Protein AF-0000000083548021 (afdb_homodimer)

Radius of gyration: 22.71 Å; Cα contacts (8 Å, |Δi|>4): 428; chains: 2; bounding box: 72×59×40 Å

Foldseek 3Di:
DPPQDDLVNLLVLLQVVQQPDPDSVVDALCNSCVVVVHDSVSNCVPDVGRLRSLLVNLLVLLVVLLVQLCVQLVPDDALVVSLLSNLLSVLCSCLSRVRSLCSNPPDDRDDDRDPVSVVSVVVSLVSSLVSCQVSCCVVPVDGDDSVQSSVLVVVLSVVSSVLSVCQSVVNHPDVDSVVSSSVSSVVSSVSSCVSSVDDD/DPPQDDLVNLLVLLQVVQQPDPDSVVDALCNSCVVVVHDSVSNCVPAVGRLRSLLVNLLVLLVVLLVQLCVQLVPDDALVVSLLSNLLSVLCSCLSRVRSLCSNPPDDRDDDRDPVSVVSVVVSLVSSLVSCQVSCCVVPVDGDDSVQLSVLVVVLSVVSSVLSVCQVVVNHPDVDSVVSSSVSSVVSSVSSCVSSVDDD

Solvent-accessible surface area (backbone atoms only — not comparable to full-atom values): 21742 Å² total; per-residue (Å²): 125,84,78,71,85,46,68,66,55,52,40,51,49,42,48,62,68,26,24,78,32,91,53,61,77,80,57,48,61,60,58,45,20,55,74,71,71,47,61,49,67,64,52,50,76,75,25,93,42,64,43,53,45,47,53,53,37,39,46,49,50,54,49,50,49,53,53,52,44,51,61,56,42,71,73,46,83,52,50,74,56,30,54,45,47,55,41,37,44,53,49,49,51,36,69,77,20,46,15,50,38,37,55,65,45,52,44,68,62,62,76,76,81,52,66,69,47,55,51,50,52,51,52,52,50,52,52,51,44,50,51,46,44,53,40,40,29,72,66,70,74,47,68,78,57,66,68,56,49,48,50,45,49,49,51,40,48,22,23,50,46,18,50,51,38,27,43,72,29,70,67,43,93,58,80,52,65,70,61,37,46,50,50,51,21,50,50,38,45,53,49,42,54,53,59,65,64,49,79,130,124,83,77,71,87,49,69,65,55,52,40,51,49,43,48,62,69,26,24,79,32,93,52,61,78,79,57,48,60,59,58,44,19,55,73,71,70,47,61,50,69,63,52,50,76,75,25,91,41,65,42,53,45,48,52,55,38,40,46,49,51,54,49,52,48,53,52,52,45,51,60,57,42,70,72,46,84,52,50,75,55,30,54,44,46,54,40,37,44,53,48,48,50,35,68,76,21,45,15,49,38,37,55,66,45,52,45,71,62,64,77,77,83,53,66,70,46,54,51,50,51,50,51,52,50,50,51,50,43,52,51,47,45,55,39,40,28,72,67,70,74,46,68,77,58,67,68,56,49,48,52,42,50,50,51,41,48,21,22,51,46,18,49,49,37,28,43,74,28,70,68,42,92,58,78,50,64,71,61,38,46,51,51,52,20,50,50,38,44,52,48,44,53,52,60,65,64,49,78,130

pLDDT: mean 95.15, std 7.29, range [38.84, 98.69]

InterPro domains:
  IPR001647 DNA-binding HTH domain, TetR-type [PS50977] (4-65)
  IPR009057 Homedomain-like superfamily [SSF46689] (5-68)

Sequence (400 aa):
MKKGITKEQAIDAALELMRSRDDIRSVNLREIARNLGCAHTNLYNYFGSFDDLLWEAHIEVLKKFSENLEKHISVVDKYDQKLLCFFNEFVDFYINNKGWFRLAWVEIIGGERPKVDEIATVKVVDGLVENIETIWKNLYKYTPKRDKIRNVLHIVHAYMQGEVSIYIARRSLISDESEFKSYVANTAKSMFELLLSKEEMKKGITKEQAIDAALELMRSRDDIRSVNLREIARNLGCAHTNLYNYFGSFDDLLWEAHIEVLKKFSENLEKHISVVDKYDQKLLCFFNEFVDFYINNKGWFRLAWVEIIGGERPKVDEIATVKVVDGLVENIETIWKNLYKYTPKRDKIRNVLHIVHAYMQGEVSIYIARRSLISDESEFKSYVANTAKSMFELLLSKEE

Organism: NCBI:txid360422

Secondary structure (DSSP, 8-state):
------HHHHHHHHHHHHTT-S-GGG--HHHHHHHHTS-HHHHHTT-SSHHHHHHHHHHHHHHHHHHHHHHHHTT--SHHHHHHHHHHHHHHHHHHTHHHHIIIII---SSPPPHHHHHHHHHHHHHHHHHHHHHHHHHHS----HHHHHHHHHHHHHHHHHHHHHHHTT--S---HHHHHHHHHHHHHHHHHHHHHS--/------HHHHHHHHHHHHTT-S-GGG--HHHHHHHHTS-HHHHHTT-SSHHHHHHHHHHHHHHHHHHHHHHHHTT--SHHHHHHHHHHHHHHHHHHTHHHHIIIII---SSPPPHHHHHHHHHHHHHHHHHHHHHHHHHHS----HHHHHHHHHHHHHHHHHHHHHHHTT--S---HHHHHHHHHHHHHHHHHHHHHS--

Structure (mmCIF, N/CA/C/O backbone):
data_AF-0000000083548021-model_v1
#
loop_
_entity.id
_entity.type
_entity.pdbx_description
1 polymer 'HTH tetR-type domain-containing protein'
#
loop_
_atom_site.group_PDB
_atom_site.id
_atom_site.type_symbol
_atom_site.label_atom_id
_atom_site.label_alt_id
_atom_site.label_comp_id
_atom_site.label_asym_id
_atom_site.label_entity_id
_atom_site.label_seq_id
_atom_site.pdbx_PDB_ins_code
_atom_site.Cartn_x
_atom_site.Cartn_y
_atom_site.Cartn_z
_atom_site.occupancy
_atom_site.B_iso_or_equiv
_atom_site.auth_seq_id
_atom_site.auth_comp_id
_atom_site.auth_asym_id
_atom_site.auth_atom_id
_atom_site.pdbx_PDB_model_num
ATOM 1 N N . MET A 1 1 ? -40.906 20.078 10.883 1 38.84 1 MET A N 1
ATOM 2 C CA . MET A 1 1 ? -39.594 20.297 11.477 1 38.84 1 MET A CA 1
ATOM 3 C C . MET A 1 1 ? -38.5 19.641 10.648 1 38.84 1 MET A C 1
ATOM 5 O O . MET A 1 1 ? -38.688 18.5 10.18 1 38.84 1 MET A O 1
ATOM 9 N N . LYS A 1 2 ? -37.781 20.375 9.93 1 47.31 2 LYS A N 1
ATOM 10 C CA . LYS A 1 2 ? -36.844 19.922 8.898 1 47.31 2 LYS A CA 1
ATOM 11 C C . LYS A 1 2 ? -36.094 18.672 9.344 1 47.31 2 LYS A C 1
ATOM 13 O O . LYS A 1 2 ? -35.438 18.672 10.391 1 47.31 2 LYS A O 1
ATOM 18 N N . LYS A 1 3 ? -36.406 17.531 9.109 1 58.25 3 LYS A N 1
ATOM 19 C CA . LYS A 1 3 ? -35.906 16.234 9.539 1 58.25 3 LYS A CA 1
ATOM 20 C C . LYS A 1 3 ? -34.375 16.188 9.523 1 58.25 3 LYS A C 1
ATOM 22 O O . LYS A 1 3 ? -33.75 16.531 8.516 1 58.25 3 LYS A O 1
ATOM 27 N N . GLY A 1 4 ? -33.719 16.344 10.789 1 77.56 4 GLY A N 1
ATOM 28 C CA . GLY A 1 4 ? -32.281 16.469 11.07 1 77.56 4 GLY A CA 1
ATOM 29 C C . GLY A 1 4 ? -31.438 15.5 10.266 1 77.56 4 GLY A C 1
ATOM 30 O O . GLY A 1 4 ? -31.953 14.562 9.656 1 77.56 4 GLY A O 1
ATOM 31 N N . ILE A 1 5 ? -30.266 15.875 9.797 1 90.12 5 ILE A N 1
ATOM 32 C CA . ILE A 1 5 ? -29.312 15.055 9.055 1 90.12 5 ILE A CA 1
ATOM 33 C C . ILE A 1 5 ? -29.156 13.703 9.742 1 90.12 5 ILE A C 1
ATOM 35 O O . ILE A 1 5 ? -29.109 13.617 10.969 1 90.12 5 ILE A O 1
ATOM 39 N N . THR A 1 6 ? -29.297 12.68 8.961 1 94.56 6 THR A N 1
ATOM 40 C CA . THR A 1 6 ? -29.109 11.344 9.5 1 94.56 6 THR A CA 1
ATOM 41 C C . THR A 1 6 ? -27.625 10.977 9.539 1 94.56 6 THR A C 1
ATOM 43 O O . THR A 1 6 ? -26.797 11.648 8.906 1 94.56 6 THR A O 1
ATOM 46 N N . LYS A 1 7 ? -27.375 9.953 10.25 1 96.69 7 LYS A N 1
ATOM 47 C CA . LYS A 1 7 ? -26.016 9.438 10.328 1 96.69 7 LYS A CA 1
ATOM 48 C C . LYS A 1 7 ? -25.516 9.016 8.945 1 96.69 7 LYS A C 1
ATOM 50 O O . LYS A 1 7 ? -24.375 9.305 8.578 1 96.69 7 LYS A O 1
ATOM 55 N N . GLU A 1 8 ? -26.391 8.375 8.203 1 97.12 8 GLU A N 1
ATOM 56 C CA . GLU A 1 8 ? -26.062 7.895 6.867 1 97.12 8 GLU A CA 1
ATOM 57 C C . GLU A 1 8 ? -25.734 9.055 5.926 1 97.12 8 GLU A C 1
ATOM 59 O O . GLU A 1 8 ? -24.812 8.961 5.109 1 97.12 8 GLU A O 1
ATOM 64 N N . GLN A 1 9 ? -26.422 10.047 6.051 1 97 9 GLN A N 1
ATOM 65 C CA . GLN A 1 9 ? -26.172 11.227 5.23 1 97 9 GLN A CA 1
ATOM 66 C C . GLN A 1 9 ? -24.797 11.82 5.527 1 97 9 GLN A C 1
ATOM 68 O O . GLN A 1 9 ? -24.094 12.273 4.617 1 97 9 GLN A O 1
ATOM 73 N N . ALA A 1 10 ? -24.469 11.828 6.77 1 97.56 10 ALA A N 1
ATOM 74 C CA . ALA A 1 10 ? -23.172 12.344 7.176 1 97.56 10 ALA A CA 1
ATOM 75 C C . ALA A 1 10 ? -22.031 11.5 6.594 1 97.56 10 ALA A C 1
ATOM 77 O O . ALA A 1 10 ? -21.062 12.039 6.074 1 97.56 10 ALA A O 1
ATOM 78 N N . ILE A 1 11 ? -22.219 10.203 6.641 1 98.38 11 ILE A N 1
ATOM 79 C CA . ILE A 1 11 ? -21.219 9.273 6.129 1 98.38 11 ILE A CA 1
ATOM 80 C C . ILE A 1 11 ? -21.078 9.445 4.617 1 98.38 11 ILE A C 1
ATOM 82 O O . ILE A 1 11 ? -19.969 9.508 4.09 1 98.38 11 ILE A O 1
ATOM 86 N N . ASP A 1 12 ? -22.219 9.57 3.98 1 98.25 12 ASP A N 1
ATOM 87 C CA . ASP A 1 12 ? -22.203 9.742 2.531 1 98.25 12 ASP A CA 1
ATOM 88 C C . ASP A 1 12 ? -21.531 11.055 2.141 1 98.25 12 ASP A C 1
ATOM 90 O O . ASP A 1 12 ? -20.781 11.109 1.171 1 98.25 12 ASP A O 1
ATOM 94 N N . ALA A 1 13 ? -21.828 12.062 2.84 1 98 13 ALA A N 1
ATOM 95 C CA . ALA A 1 13 ? -21.203 13.359 2.586 1 98 13 ALA A CA 1
ATOM 96 C C . ALA A 1 13 ? -19.688 13.289 2.805 1 98 13 ALA A C 1
ATOM 98 O O . ALA A 1 13 ? -18.922 13.844 2.023 1 98 13 ALA A O 1
ATOM 99 N N . ALA A 1 14 ? -19.281 12.641 3.854 1 98.38 14 ALA A N 1
ATOM 100 C CA . ALA A 1 14 ? -17.859 12.461 4.137 1 98.38 14 ALA A CA 1
ATOM 101 C C . ALA A 1 14 ? -17.172 11.719 2.998 1 98.38 14 ALA A C 1
ATOM 103 O O . ALA A 1 14 ? -16.109 12.141 2.529 1 98.38 14 ALA A O 1
ATOM 104 N N . LEU A 1 15 ? -17.797 10.656 2.551 1 98.62 15 LEU A N 1
ATOM 105 C CA . LEU A 1 15 ? -17.219 9.844 1.481 1 98.62 15 LEU A CA 1
ATOM 106 C C . LEU A 1 15 ? -17.109 10.648 0.192 1 98.62 15 LEU A C 1
ATOM 108 O O . LEU A 1 15 ? -16.109 10.539 -0.528 1 98.62 15 LEU A O 1
ATOM 112 N N . GLU A 1 16 ? -18.078 11.414 -0.051 1 98.38 16 GLU A N 1
ATOM 113 C CA . GLU A 1 16 ? -18.016 12.242 -1.249 1 98.38 16 GLU A CA 1
ATOM 114 C C . GLU A 1 16 ? -16.875 13.258 -1.164 1 98.38 16 GLU A C 1
ATOM 116 O O . GLU A 1 16 ? -16.156 13.469 -2.141 1 98.38 16 GLU A O 1
ATOM 121 N N . LEU A 1 17 ? -16.719 13.844 -0.013 1 97.94 17 LEU A N 1
ATOM 122 C CA . LEU A 1 17 ? -15.648 14.812 0.186 1 97.94 17 LEU A CA 1
ATOM 123 C C . LEU A 1 17 ? -14.281 14.148 0.071 1 97.94 17 LEU A C 1
ATOM 125 O O . LEU A 1 17 ? -13.336 14.75 -0.446 1 97.94 17 LEU A O 1
ATOM 129 N N . MET A 1 18 ? -14.172 12.875 0.436 1 98.19 18 MET A N 1
ATOM 130 C CA . MET A 1 18 ? -12.883 12.203 0.534 1 98.19 18 MET A CA 1
ATOM 131 C C . MET A 1 18 ? -12.547 11.477 -0.766 1 98.19 18 MET A C 1
ATOM 133 O O . MET A 1 18 ? -11.414 11.031 -0.957 1 98.19 18 MET A O 1
ATOM 137 N N . ARG A 1 19 ? -13.445 11.406 -1.635 1 97.94 19 ARG A N 1
ATOM 138 C CA . ARG A 1 19 ? -13.359 10.484 -2.766 1 97.94 19 ARG A CA 1
ATOM 139 C C . ARG A 1 19 ? -12.07 10.711 -3.555 1 97.94 19 ARG A C 1
ATOM 141 O O . ARG A 1 19 ? -11.391 9.75 -3.928 1 97.94 19 ARG A O 1
ATOM 148 N N . SER A 1 20 ? -11.648 11.953 -3.764 1 95.56 20 SER A N 1
ATOM 149 C CA . SER A 1 20 ? -10.516 12.258 -4.629 1 95.56 20 SER A CA 1
ATOM 150 C C . SER A 1 20 ? -9.398 12.953 -3.857 1 95.56 20 SER A C 1
ATOM 152 O O . SER A 1 20 ? -8.469 13.492 -4.457 1 95.56 20 SER A O 1
ATOM 154 N N . ARG A 1 21 ? -9.523 12.867 -2.535 1 94.25 21 ARG A N 1
ATOM 155 C CA . ARG A 1 21 ? -8.547 13.578 -1.716 1 94.25 21 ARG A CA 1
ATOM 156 C C . ARG A 1 21 ? -7.254 12.781 -1.584 1 94.25 21 ARG A C 1
ATOM 158 O O . ARG A 1 21 ? -7.289 11.562 -1.428 1 94.25 21 ARG A O 1
ATOM 165 N N . ASP A 1 22 ? -6.172 13.5 -1.589 1 90.5 22 ASP A N 1
ATOM 166 C CA . ASP A 1 22 ? -4.867 12.891 -1.344 1 90.5 22 ASP A CA 1
ATOM 167 C C . ASP A 1 22 ? -4.633 12.68 0.15 1 90.5 22 ASP A C 1
ATOM 169 O O . ASP A 1 22 ? -3.92 11.75 0.543 1 90.5 22 ASP A O 1
ATOM 173 N N . ASP A 1 23 ? -5.176 13.586 0.896 1 91.31 23 ASP A N 1
ATOM 174 C CA . ASP A 1 23 ? -5.094 13.516 2.352 1 91.31 23 ASP A CA 1
ATOM 175 C C . ASP A 1 23 ? -6.484 13.453 2.977 1 91.31 23 ASP A C 1
ATOM 177 O O . ASP A 1 23 ? -7.156 14.484 3.111 1 91.31 23 ASP A O 1
ATOM 181 N N . ILE A 1 24 ? -6.879 12.359 3.506 1 93.31 24 ILE A N 1
ATOM 182 C CA . ILE A 1 24 ? -8.234 12.164 4.004 1 93.31 24 ILE A CA 1
ATOM 183 C C . ILE A 1 24 ? -8.453 13.008 5.254 1 93.31 24 ILE A C 1
ATOM 185 O O . ILE A 1 24 ? -9.57 13.438 5.535 1 93.31 24 ILE A O 1
ATOM 189 N N . ARG A 1 25 ? -7.422 13.266 5.906 1 92.12 25 ARG A N 1
ATOM 190 C CA . ARG A 1 25 ? -7.562 13.992 7.164 1 92.12 25 ARG A CA 1
ATOM 191 C C . ARG A 1 25 ? -7.652 15.492 6.922 1 92.12 25 ARG A C 1
ATOM 193 O O . ARG A 1 25 ? -7.785 16.281 7.867 1 92.12 25 ARG A O 1
ATOM 200 N N . SER A 1 26 ? -7.516 15.883 5.668 1 92.5 26 SER A N 1
ATOM 201 C CA . SER A 1 26 ? -7.832 17.266 5.328 1 92.5 26 SER A CA 1
ATOM 202 C C . SER A 1 26 ? -9.32 17.547 5.484 1 92.5 26 SER A C 1
ATOM 204 O O . SER A 1 26 ? -9.742 18.703 5.523 1 92.5 26 SER A O 1
ATOM 206 N N . VAL A 1 27 ? -10.125 16.469 5.504 1 96.06 27 VAL A N 1
ATOM 207 C CA . VAL A 1 27 ? -11.547 16.562 5.801 1 96.06 27 VAL A CA 1
ATOM 208 C C . VAL A 1 27 ? -11.773 16.422 7.305 1 96.06 27 VAL A C 1
ATOM 210 O O . VAL A 1 27 ? -11.023 15.727 7.992 1 96.06 27 VAL A O 1
ATOM 213 N N . ASN A 1 28 ? -12.734 17.172 7.793 1 95.56 28 ASN A N 1
ATOM 214 C CA . ASN A 1 28 ? -13.086 17.078 9.211 1 95.56 28 ASN A CA 1
ATOM 215 C C . ASN A 1 28 ? -14.586 17.219 9.422 1 95.56 28 ASN A C 1
ATOM 217 O O . ASN A 1 28 ? -15.336 17.469 8.477 1 95.56 28 ASN A O 1
ATOM 221 N N . LEU A 1 29 ? -14.969 17.125 10.68 1 96.69 29 LEU A N 1
ATOM 222 C CA . LEU A 1 29 ? -16.391 17.141 10.992 1 96.69 29 LEU A CA 1
ATOM 223 C C . LEU A 1 29 ? -17 18.5 10.672 1 96.69 29 LEU A C 1
ATOM 225 O O . LEU A 1 29 ? -18.141 18.578 10.195 1 96.69 29 LEU A O 1
ATOM 229 N N . ARG A 1 30 ? -16.281 19.547 10.883 1 96 30 ARG A N 1
ATOM 230 C CA . ARG A 1 30 ? -16.781 20.891 10.602 1 96 30 ARG A CA 1
ATOM 231 C C . ARG A 1 30 ? -17.031 21.078 9.109 1 96 30 ARG A C 1
ATOM 233 O O . ARG A 1 30 ? -18.062 21.625 8.711 1 96 30 ARG A O 1
ATOM 240 N N . GLU A 1 31 ? -16.125 20.625 8.281 1 96.69 31 GLU A N 1
ATOM 241 C CA . GLU A 1 31 ? -16.266 20.734 6.828 1 96.69 31 GLU A CA 1
ATOM 242 C C . GLU A 1 31 ? -17.453 19.922 6.332 1 96.69 31 GLU A C 1
ATOM 244 O O . GLU A 1 31 ? -18.203 20.359 5.461 1 96.69 31 GLU A O 1
ATOM 249 N N . ILE A 1 32 ? -17.625 18.734 6.879 1 97.44 32 ILE A N 1
ATOM 250 C CA . ILE A 1 32 ? -18.734 17.875 6.492 1 97.44 32 ILE A CA 1
ATOM 251 C C . ILE A 1 32 ? -20.062 18.531 6.836 1 97.44 32 ILE A C 1
ATOM 253 O O . ILE A 1 32 ? -20.984 18.562 6.016 1 97.44 32 ILE A O 1
ATOM 257 N N . ALA A 1 33 ? -20.172 19.125 8.031 1 96.75 33 ALA A N 1
ATOM 258 C CA . ALA A 1 33 ? -21.375 19.812 8.461 1 96.75 33 ALA A CA 1
ATOM 259 C C . ALA A 1 33 ? -21.688 21 7.539 1 96.75 33 ALA A C 1
ATOM 261 O O . ALA A 1 33 ? -22.844 21.188 7.137 1 96.75 33 ALA A O 1
ATOM 262 N N . ARG A 1 34 ? -20.641 21.688 7.246 1 96.5 34 ARG A N 1
ATOM 263 C CA . ARG A 1 34 ? -20.797 22.812 6.344 1 96.5 34 ARG A CA 1
ATOM 264 C C . ARG A 1 34 ? -21.328 22.375 4.984 1 96.5 34 ARG A C 1
ATOM 266 O O . ARG A 1 34 ? -22.234 23 4.422 1 96.5 34 ARG A O 1
ATOM 273 N N . ASN A 1 35 ? -20.781 21.328 4.531 1 95.94 35 ASN A N 1
ATOM 274 C CA . ASN A 1 35 ? -21.203 20.797 3.242 1 95.94 35 ASN A CA 1
ATOM 275 C C . ASN A 1 35 ? -22.672 20.359 3.271 1 95.94 35 ASN A C 1
ATOM 277 O O . ASN A 1 35 ? -23.375 20.484 2.27 1 95.94 35 ASN A O 1
ATOM 281 N N . LEU A 1 36 ? -23.109 19.891 4.398 1 96.12 36 LEU A N 1
ATOM 282 C CA . LEU A 1 36 ? -24.484 19.406 4.566 1 96.12 36 LEU A CA 1
ATOM 283 C C . LEU A 1 36 ? -25.422 20.547 4.918 1 96.12 36 LEU A C 1
ATOM 285 O O . LEU A 1 36 ? -26.641 20.375 4.922 1 96.12 36 LEU A O 1
ATOM 289 N N . GLY A 1 37 ? -24.859 21.688 5.258 1 95.12 37 GLY A N 1
ATOM 290 C CA . GLY A 1 37 ? -25.672 22.844 5.637 1 95.12 37 GLY A CA 1
ATOM 291 C C . GLY A 1 37 ? -26.297 22.703 7.016 1 95.12 37 GLY A C 1
ATOM 292 O O . GLY A 1 37 ? -27.438 23.109 7.234 1 95.12 37 GLY A O 1
ATOM 293 N N . CYS A 1 38 ? -25.578 22.078 7.906 1 94.75 38 CYS A N 1
ATOM 294 C CA . CYS A 1 38 ? -26.094 21.906 9.258 1 94.75 38 CYS A CA 1
ATOM 295 C C . CYS A 1 38 ? -25.062 22.359 10.297 1 94.75 38 CYS A C 1
ATOM 297 O O . CYS A 1 38 ? -23.922 22.656 9.945 1 94.75 38 CYS A O 1
ATOM 299 N N . ALA A 1 39 ? -25.547 22.453 11.523 1 92.62 39 ALA A N 1
ATOM 300 C CA . ALA A 1 39 ? -24.625 22.781 12.617 1 92.62 39 ALA A CA 1
ATOM 301 C C . ALA A 1 39 ? -23.688 21.609 12.914 1 92.62 39 ALA A C 1
ATOM 303 O O . ALA A 1 39 ? -24.094 20.453 12.836 1 92.62 39 ALA A O 1
ATOM 304 N N . HIS A 1 40 ? -22.406 21.938 13.234 1 91 40 HIS A N 1
ATOM 305 C CA . HIS A 1 40 ? -21.422 20.891 13.484 1 91 40 HIS A CA 1
ATOM 306 C C . HIS A 1 40 ? -21.828 20.031 14.672 1 91 40 HIS A C 1
ATOM 308 O O . HIS A 1 40 ? -21.5 18.844 14.727 1 91 40 HIS A O 1
ATOM 314 N N . THR A 1 41 ? -22.656 20.578 15.594 1 91.19 41 THR A N 1
ATOM 315 C CA . THR A 1 41 ? -23.094 19.859 16.781 1 91.19 41 THR A CA 1
ATOM 316 C C . THR A 1 41 ? -23.984 18.672 16.391 1 91.19 41 THR A C 1
ATOM 318 O O . THR A 1 41 ? -24.031 17.672 17.109 1 91.19 41 THR A O 1
ATOM 321 N N . ASN A 1 42 ? -24.594 18.734 15.305 1 92.5 42 ASN A N 1
ATOM 322 C CA . ASN A 1 42 ? -25.422 17.656 14.805 1 92.5 42 ASN A CA 1
ATOM 323 C C . ASN A 1 42 ? -24.609 16.391 14.531 1 92.5 42 ASN A C 1
ATOM 325 O O . ASN A 1 42 ? -25.062 15.273 14.789 1 92.5 42 ASN A O 1
ATOM 329 N N . LEU A 1 43 ? -23.391 16.594 14.039 1 94.81 43 LEU A N 1
ATOM 330 C CA . LEU A 1 43 ? -22.547 15.445 13.719 1 94.81 43 LEU A CA 1
ATOM 331 C C . LEU A 1 43 ? -21.953 14.828 14.984 1 94.81 43 LEU A C 1
ATOM 333 O O . LEU A 1 43 ? -21.766 13.617 15.055 1 94.81 43 LEU A O 1
ATOM 337 N N . TYR A 1 44 ? -21.766 15.633 15.938 1 93 44 TYR A N 1
ATOM 338 C CA . TYR A 1 44 ? -21.203 15.148 17.188 1 93 44 TYR A CA 1
ATOM 339 C C . TYR A 1 44 ? -22.203 14.266 17.938 1 93 44 TYR A C 1
ATOM 341 O O . TYR A 1 44 ? -21.828 13.5 18.812 1 93 44 TYR A O 1
ATOM 349 N N . ASN A 1 45 ? -23.422 14.406 17.609 1 93.12 45 ASN A N 1
ATOM 350 C CA . ASN A 1 45 ? -24.453 13.523 18.156 1 93.12 45 ASN A CA 1
ATOM 351 C C . ASN A 1 45 ? -24.281 12.094 17.656 1 93.12 45 ASN A C 1
ATOM 353 O O . ASN A 1 45 ? -24.688 11.148 18.328 1 93.12 45 ASN A O 1
ATOM 357 N N . TYR A 1 46 ? -23.578 11.961 16.562 1 94.69 46 TYR A N 1
ATOM 358 C CA . TYR A 1 46 ? -23.438 10.648 15.938 1 94.69 46 TYR A CA 1
ATOM 359 C C . TYR A 1 46 ? -22.016 10.117 16.094 1 94.69 46 TYR A C 1
ATOM 361 O O . TYR A 1 46 ? -21.797 8.906 16.188 1 94.69 46 TYR A O 1
ATOM 369 N N . PHE A 1 47 ? -21.078 11.031 16.078 1 96.56 47 PHE A N 1
ATOM 370 C CA . PHE A 1 47 ? -19.672 10.664 16.109 1 96.56 47 PHE A CA 1
ATOM 371 C C . PHE A 1 47 ? -18.938 11.398 17.219 1 96.56 47 PHE A C 1
ATOM 373 O O . PHE A 1 47 ? -18.859 12.625 17.219 1 96.56 47 PHE A O 1
ATOM 380 N N . GLY A 1 48 ? -18.344 10.633 18.062 1 94.75 48 GLY A N 1
ATOM 381 C CA . GLY A 1 48 ? -17.578 11.242 19.125 1 94.75 48 GLY A CA 1
ATOM 382 C C . GLY A 1 48 ? -16.281 11.891 18.656 1 94.75 48 GLY A C 1
ATOM 383 O O . GLY A 1 48 ? -15.711 12.727 19.344 1 94.75 48 GLY A O 1
ATOM 384 N N . SER A 1 49 ? -15.766 11.445 17.531 1 95.94 49 SER A N 1
ATOM 385 C CA . SER A 1 49 ? -14.547 11.961 16.906 1 95.94 49 SER A CA 1
ATOM 386 C C . SER A 1 49 ? -14.57 11.742 15.398 1 95.94 49 SER A C 1
ATOM 388 O O . SER A 1 49 ? -15.43 11.023 14.883 1 95.94 49 SER A O 1
ATOM 390 N N . PHE A 1 50 ? -13.695 12.383 14.766 1 96.88 50 PHE A N 1
ATOM 391 C CA . PHE A 1 50 ? -13.547 12.156 13.328 1 96.88 50 PHE A CA 1
ATOM 392 C C . PHE A 1 50 ? -13.164 10.711 13.039 1 96.88 50 PHE A C 1
ATOM 394 O O . PHE A 1 50 ? -13.617 10.133 12.055 1 96.88 50 PHE A O 1
ATOM 401 N N . ASP A 1 51 ? -12.375 10.102 13.875 1 97.88 51 ASP A N 1
ATOM 402 C CA . ASP A 1 51 ? -11.984 8.703 13.703 1 97.88 51 ASP A CA 1
ATOM 403 C C . ASP A 1 51 ? -13.203 7.781 13.789 1 97.88 51 ASP A C 1
ATOM 405 O O . ASP A 1 51 ? -13.273 6.773 13.086 1 97.88 51 ASP A O 1
ATOM 409 N N . ASP A 1 52 ? -14.117 8.117 14.633 1 97.69 52 ASP A N 1
ATOM 410 C CA . ASP A 1 52 ? -15.344 7.336 14.695 1 97.69 52 ASP A CA 1
ATOM 411 C C . ASP A 1 52 ? -16.094 7.363 13.367 1 97.69 52 ASP A C 1
ATOM 413 O O . ASP A 1 52 ? -16.594 6.336 12.906 1 97.69 52 ASP A O 1
ATOM 417 N N . LEU A 1 53 ? -16.141 8.516 12.852 1 98 53 LEU A N 1
ATOM 418 C CA . LEU A 1 53 ? -16.766 8.641 11.539 1 98 53 LEU A CA 1
ATOM 419 C C . LEU A 1 53 ? -15.992 7.852 10.492 1 98 53 LEU A C 1
ATOM 421 O O . LEU A 1 53 ? -16.594 7.195 9.633 1 98 53 LEU A O 1
ATOM 425 N N . LEU A 1 54 ? -14.695 7.883 10.523 1 98.38 54 LEU A N 1
ATOM 426 C CA . LEU A 1 54 ? -13.859 7.203 9.539 1 98.38 54 LEU A CA 1
ATOM 427 C C . LEU A 1 54 ? -14.094 5.695 9.57 1 98.38 54 LEU A C 1
ATOM 429 O O . LEU A 1 54 ? -14.117 5.043 8.523 1 98.38 54 LEU A O 1
ATOM 433 N N . TRP A 1 55 ? -14.258 5.145 10.727 1 98.31 55 TRP A N 1
ATOM 434 C CA . TRP A 1 55 ? -14.531 3.715 10.82 1 98.31 55 TRP A CA 1
ATOM 435 C C . TRP A 1 55 ? -15.859 3.373 10.156 1 98.31 55 TRP A C 1
ATOM 437 O O . TRP A 1 55 ? -15.969 2.361 9.461 1 98.31 55 TRP A O 1
ATOM 447 N N . GLU A 1 56 ? -16.844 4.176 10.367 1 98.06 56 GLU A N 1
ATOM 448 C CA . GLU A 1 56 ? -18.141 3.941 9.734 1 98.06 56 GLU A CA 1
ATOM 449 C C . GLU A 1 56 ? -18.047 4.152 8.219 1 98.06 56 GLU A C 1
ATOM 451 O O . GLU A 1 56 ? -18.688 3.43 7.453 1 98.06 56 GLU A O 1
ATOM 456 N N . ALA A 1 57 ? -17.344 5.172 7.871 1 98.62 57 ALA A N 1
ATOM 457 C CA . ALA A 1 57 ? -17.109 5.41 6.449 1 98.62 57 ALA A CA 1
ATOM 458 C C . ALA A 1 57 ? -16.391 4.23 5.809 1 98.62 57 ALA A C 1
ATOM 460 O O . ALA A 1 57 ? -16.672 3.869 4.664 1 98.62 57 ALA A O 1
ATOM 461 N N . HIS A 1 58 ? -15.445 3.668 6.5 1 98.5 58 HIS A N 1
ATOM 462 C CA . HIS A 1 58 ? -14.734 2.484 6.035 1 98.5 58 HIS A CA 1
ATOM 463 C C . HIS A 1 58 ? -15.703 1.354 5.703 1 98.5 58 HIS A C 1
ATOM 465 O O . HIS A 1 58 ? -15.625 0.763 4.625 1 98.5 58 HIS A O 1
ATOM 471 N N . ILE A 1 59 ? -16.625 1.092 6.594 1 98.5 59 ILE A N 1
ATOM 472 C CA . ILE A 1 59 ? -17.609 0.04 6.395 1 98.5 59 ILE A CA 1
ATOM 473 C C . ILE A 1 59 ? -18.438 0.342 5.145 1 98.5 59 ILE A C 1
ATOM 475 O O . ILE A 1 59 ? -18.719 -0.552 4.34 1 98.5 59 ILE A O 1
ATOM 479 N N . GLU A 1 60 ? -18.781 1.555 5.039 1 98.69 60 GLU A N 1
ATOM 480 C CA . GLU A 1 60 ? -19.594 1.948 3.889 1 98.69 60 GLU A CA 1
ATOM 481 C C . GLU A 1 60 ? -18.812 1.779 2.584 1 98.69 60 GLU A C 1
ATOM 483 O O . GLU A 1 60 ? -19.391 1.403 1.561 1 98.69 60 GLU A O 1
ATOM 488 N N . VAL A 1 61 ? -17.547 2.08 2.557 1 98.62 61 VAL A N 1
ATOM 489 C CA . VAL A 1 61 ? -16.719 1.881 1.375 1 98.62 61 VAL A CA 1
ATOM 490 C C . VAL A 1 61 ? -16.719 0.404 0.985 1 98.62 61 VAL A C 1
ATOM 492 O O . VAL A 1 61 ? -16.844 0.067 -0.194 1 98.62 61 VAL A O 1
ATOM 495 N N . LEU A 1 62 ? -16.562 -0.483 1.966 1 98.06 62 LEU A N 1
ATOM 496 C CA . LEU A 1 62 ? -16.578 -1.92 1.714 1 98.06 62 LEU A CA 1
ATOM 497 C C . LEU A 1 62 ? -17.891 -2.344 1.077 1 98.06 62 LEU A C 1
ATOM 499 O O . LEU A 1 62 ? -17.906 -3.133 0.13 1 98.06 62 LEU A O 1
ATOM 503 N N . LYS A 1 63 ? -18.953 -1.784 1.607 1 97.94 63 LYS A N 1
ATOM 504 C CA . LYS A 1 63 ? -20.281 -2.098 1.08 1 97.94 63 LYS A CA 1
ATOM 505 C C . LYS A 1 63 ? -20.422 -1.631 -0.366 1 97.94 63 LYS A C 1
ATOM 507 O O . LYS A 1 63 ? -20.906 -2.373 -1.219 1 97.94 63 LYS A O 1
ATOM 512 N N . LYS A 1 64 ? -20.016 -0.46 -0.571 1 98.38 64 LYS A N 1
ATOM 513 C CA . LYS A 1 64 ? -20.094 0.098 -1.918 1 98.38 64 LYS A CA 1
ATOM 514 C C . LYS A 1 64 ? -19.25 -0.708 -2.898 1 98.38 64 LYS A C 1
ATOM 516 O O . LYS A 1 64 ? -19.656 -0.932 -4.039 1 98.38 64 LYS A O 1
ATOM 521 N N . PHE A 1 65 ? -18.094 -1.141 -2.484 1 98.5 65 PHE A N 1
ATOM 522 C CA . PHE A 1 65 ? -17.25 -1.984 -3.318 1 98.5 65 PHE A CA 1
ATOM 523 C C . PHE A 1 65 ? -17.953 -3.285 -3.67 1 98.5 65 PHE A C 1
ATOM 525 O O . PHE A 1 65 ? -17.984 -3.686 -4.836 1 98.5 65 PHE A O 1
ATOM 532 N N . SER A 1 66 ? -18.484 -3.932 -2.625 1 97.88 66 SER A N 1
ATOM 533 C CA . SER A 1 66 ? -19.172 -5.203 -2.822 1 97.88 66 SER A CA 1
ATOM 534 C C . SER A 1 66 ? -20.328 -5.059 -3.805 1 97.88 66 SER A C 1
ATOM 536 O O . SER A 1 66 ? -20.5 -5.891 -4.699 1 97.88 66 SER A O 1
ATOM 538 N N . GLU A 1 67 ? -21.078 -4.012 -3.623 1 97.56 67 GLU A N 1
ATOM 539 C CA . GLU A 1 67 ? -22.219 -3.76 -4.496 1 97.56 67 GLU A CA 1
ATOM 540 C C . GLU A 1 67 ? -21.781 -3.518 -5.934 1 97.56 67 GLU A C 1
ATOM 542 O O . GLU A 1 67 ? -22.391 -4.035 -6.871 1 97.56 67 GLU A O 1
ATOM 547 N N . ASN A 1 68 ? -20.766 -2.732 -6.082 1 97.38 68 ASN A N 1
ATOM 548 C CA . ASN A 1 68 ? -20.219 -2.439 -7.406 1 97.38 68 ASN A CA 1
ATOM 549 C C . ASN A 1 68 ? -19.719 -3.703 -8.102 1 97.38 68 ASN A C 1
ATOM 551 O O . ASN A 1 68 ? -20.016 -3.928 -9.281 1 97.38 68 ASN A O 1
ATOM 555 N N . LEU A 1 69 ? -18.984 -4.508 -7.398 1 97.81 69 LEU A N 1
ATOM 556 C CA . LEU A 1 69 ? -18.438 -5.746 -7.945 1 97.81 69 LEU A CA 1
ATOM 557 C C . LEU A 1 69 ? -19.562 -6.676 -8.406 1 97.81 69 LEU A C 1
ATOM 559 O O . LEU A 1 69 ? -19.516 -7.188 -9.531 1 97.81 69 LEU A O 1
ATOM 563 N N . GLU A 1 70 ? -20.547 -6.828 -7.547 1 96.69 70 GLU A N 1
ATOM 564 C CA . GLU A 1 70 ? -21.656 -7.715 -7.871 1 96.69 70 GLU A CA 1
ATOM 565 C C . GLU A 1 70 ? -22.406 -7.238 -9.117 1 96.69 70 GLU A C 1
ATOM 567 O O . GLU A 1 70 ? -22.766 -8.039 -9.977 1 96.69 70 GLU A O 1
ATOM 572 N N . LYS A 1 71 ? -22.609 -6.004 -9.172 1 96.94 71 LYS A N 1
ATOM 573 C CA . LYS A 1 71 ? -23.328 -5.41 -10.305 1 96.94 71 LYS A CA 1
ATOM 574 C C . LYS A 1 71 ? -22.594 -5.688 -11.609 1 96.94 71 LYS A C 1
ATOM 576 O O . LYS A 1 71 ? -23.219 -6.016 -12.625 1 96.94 71 LYS A O 1
ATOM 581 N N . HIS A 1 72 ? -21.281 -5.598 -11.656 1 96.81 72 HIS A N 1
ATOM 582 C CA . HIS A 1 72 ? -20.516 -5.707 -12.883 1 96.81 72 HIS A CA 1
ATOM 583 C C . HIS A 1 72 ? -20.266 -7.168 -13.25 1 96.81 72 HIS A C 1
ATOM 585 O O . HIS A 1 72 ? -20.328 -7.531 -14.43 1 96.81 72 HIS A O 1
ATOM 591 N N . ILE A 1 73 ? -20.031 -7.953 -12.234 1 96.25 73 ILE A N 1
ATOM 592 C CA . ILE A 1 73 ? -19.75 -9.359 -12.516 1 96.25 73 ILE A CA 1
ATOM 593 C C . ILE A 1 73 ? -21.016 -10.055 -13.008 1 96.25 73 ILE A C 1
ATOM 595 O O . ILE A 1 73 ? -20.938 -10.953 -13.852 1 96.25 73 ILE A O 1
ATOM 599 N N . SER A 1 74 ? -22.203 -9.672 -12.547 1 94.56 74 SER A N 1
ATOM 600 C CA . SER A 1 74 ? -23.469 -10.328 -12.844 1 94.56 74 SER A CA 1
ATOM 601 C C . SER A 1 74 ? -23.844 -10.188 -14.32 1 94.56 74 SER A C 1
ATOM 603 O O . SER A 1 74 ? -24.578 -11 -14.867 1 94.56 74 SER A O 1
ATOM 605 N N . VAL A 1 75 ? -23.266 -9.258 -15 1 95.44 75 VAL A N 1
ATOM 606 C CA . VAL A 1 75 ? -23.688 -9 -16.375 1 95.44 75 VAL A CA 1
ATOM 607 C C . VAL A 1 75 ? -22.688 -9.633 -17.344 1 95.44 75 VAL A C 1
ATOM 609 O O . VAL A 1 75 ? -22.875 -9.57 -18.562 1 95.44 75 VAL A O 1
ATOM 612 N N . VAL A 1 76 ? -21.641 -10.172 -16.797 1 96.56 76 VAL A N 1
ATOM 613 C CA . VAL A 1 76 ? -20.672 -10.875 -17.641 1 96.56 76 VAL A CA 1
ATOM 614 C C . VAL A 1 76 ? -21.125 -12.32 -17.844 1 96.56 76 VAL A C 1
ATOM 616 O O . VAL A 1 76 ? -21.516 -13 -16.906 1 96.56 76 VAL A O 1
ATOM 619 N N . ASP A 1 77 ? -21.062 -12.828 -19.047 1 93.25 77 ASP A N 1
ATOM 620 C CA . ASP A 1 77 ? -21.641 -14.125 -19.375 1 93.25 77 ASP A CA 1
ATOM 621 C C . ASP A 1 77 ? -20.594 -15.242 -19.25 1 93.25 77 ASP A C 1
ATOM 623 O O . ASP A 1 77 ? -20.859 -16.281 -18.641 1 93.25 77 ASP A O 1
ATOM 627 N N . LYS A 1 78 ? -19.406 -15.016 -19.781 1 96.25 78 LYS A N 1
ATOM 628 C CA . LYS A 1 78 ? -18.375 -16.062 -19.812 1 96.25 78 LYS A CA 1
ATOM 629 C C . LYS A 1 78 ? -17.547 -16.047 -18.531 1 96.25 78 LYS A C 1
ATOM 631 O O . LYS A 1 78 ? -17.109 -14.984 -18.078 1 96.25 78 LYS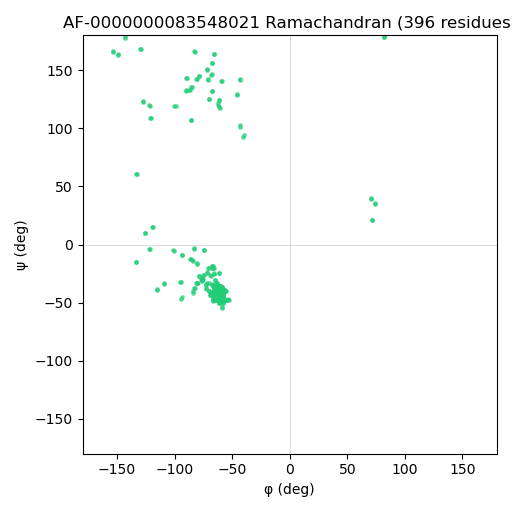 A O 1
ATOM 636 N N . TYR A 1 79 ? -17.359 -17.203 -17.984 1 93.75 79 TYR A N 1
ATOM 637 C CA . TYR A 1 79 ? -16.719 -17.312 -16.688 1 93.75 79 TYR A CA 1
ATOM 638 C C . TYR A 1 79 ? -15.258 -16.891 -16.766 1 93.75 79 TYR A C 1
ATOM 640 O O . TYR A 1 79 ? -14.711 -16.344 -15.797 1 93.75 79 TYR A O 1
ATOM 648 N N . ASP A 1 80 ? -14.609 -17.188 -17.906 1 91.62 80 ASP A N 1
ATOM 649 C CA . ASP A 1 80 ? -13.242 -16.688 -18.078 1 91.62 80 ASP A CA 1
ATOM 650 C C . ASP A 1 80 ? -13.195 -15.172 -18.031 1 91.62 80 ASP A C 1
ATOM 652 O O . ASP A 1 80 ? -12.281 -14.594 -17.438 1 91.62 80 ASP A O 1
ATOM 656 N N . GLN A 1 81 ? -14.133 -14.516 -18.516 1 97 81 GLN A N 1
ATOM 657 C CA . GLN A 1 81 ? -14.234 -13.062 -18.484 1 97 81 GLN A CA 1
ATOM 658 C C . GLN A 1 81 ? -14.664 -12.57 -17.109 1 97 81 GLN A C 1
ATOM 660 O O . GLN A 1 81 ? -14.305 -11.469 -16.703 1 97 81 GLN A O 1
ATOM 665 N N . LYS A 1 82 ? -15.414 -13.352 -16.391 1 97.56 82 LYS A N 1
ATOM 666 C CA . LYS A 1 82 ? -15.828 -13 -15.031 1 97.56 82 LYS A CA 1
ATOM 667 C C . LYS A 1 82 ? -14.625 -12.875 -14.102 1 97.56 82 LYS A C 1
ATOM 669 O O . LYS A 1 82 ? -14.578 -11.984 -13.25 1 97.56 82 LYS A O 1
ATOM 674 N N . LEU A 1 83 ? -13.695 -13.805 -14.305 1 97.44 83 LEU A N 1
ATOM 675 C CA . LEU A 1 83 ? -12.516 -13.766 -13.445 1 97.44 83 LEU A CA 1
ATOM 676 C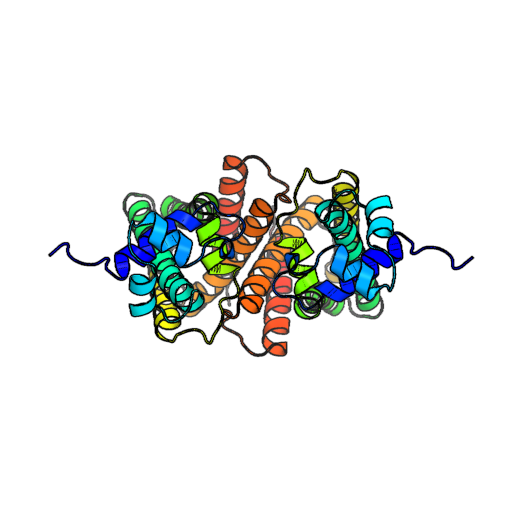 C . LEU A 1 83 ? -11.719 -12.484 -13.68 1 97.44 83 LEU A C 1
ATOM 678 O O . LEU A 1 83 ? -11.281 -11.836 -12.727 1 97.44 83 LEU A O 1
ATOM 682 N N . LEU A 1 84 ? -11.531 -12.18 -14.938 1 98 84 LEU A N 1
ATOM 683 C CA . LEU A 1 84 ? -10.836 -10.93 -15.25 1 98 84 LEU A CA 1
ATOM 684 C C . LEU A 1 84 ? -11.617 -9.727 -14.742 1 98 84 LEU A C 1
ATOM 686 O O . LEU A 1 84 ? -11.039 -8.789 -14.188 1 98 84 LEU A O 1
ATOM 690 N N . CYS A 1 85 ? -12.922 -9.711 -14.953 1 98 85 CYS A N 1
ATOM 691 C CA . CYS A 1 85 ? -13.789 -8.641 -14.477 1 98 85 CYS A CA 1
ATOM 692 C C . CYS A 1 85 ? -13.664 -8.469 -12.969 1 98 85 CYS A C 1
ATOM 694 O O . CYS A 1 85 ? -13.648 -7.344 -12.461 1 98 85 CYS A O 1
ATOM 696 N N . PHE A 1 86 ? -13.562 -9.57 -12.297 1 98.31 86 PHE A N 1
ATOM 697 C CA . PHE A 1 86 ? -13.414 -9.602 -10.844 1 98.31 86 PHE A CA 1
ATOM 698 C C . PHE A 1 86 ? -12.219 -8.758 -10.406 1 98.31 86 PHE A C 1
ATOM 700 O O . PHE A 1 86 ? -12.359 -7.867 -9.57 1 98.31 86 PHE A O 1
ATOM 707 N N . PHE A 1 87 ? -11.109 -8.906 -11.008 1 98.38 87 PHE A N 1
ATOM 708 C CA . PHE A 1 87 ? -9.906 -8.172 -10.617 1 98.38 87 PHE A CA 1
ATOM 709 C C . PHE A 1 87 ? -9.914 -6.762 -11.195 1 98.38 87 PHE A C 1
ATOM 711 O O . PHE A 1 87 ? -9.406 -5.824 -10.578 1 98.38 87 PHE A O 1
ATOM 718 N N . ASN A 1 88 ? -10.469 -6.57 -12.344 1 98.31 88 ASN A N 1
ATOM 719 C CA . ASN A 1 88 ? -10.617 -5.234 -12.914 1 98.31 88 ASN A CA 1
ATOM 720 C C . ASN A 1 88 ? -11.414 -4.316 -12 1 98.31 88 ASN A C 1
ATOM 722 O O . ASN A 1 88 ? -11.125 -3.121 -11.906 1 98.31 88 ASN A O 1
ATOM 726 N N . GLU A 1 89 ? -12.414 -4.875 -11.383 1 98.06 89 GLU A N 1
ATOM 727 C CA . GLU A 1 89 ? -13.273 -4.07 -10.523 1 98.06 89 GLU A CA 1
ATOM 728 C C . GLU A 1 89 ? -12.508 -3.557 -9.305 1 98.06 89 GLU A C 1
ATOM 730 O O . GLU A 1 89 ? -12.773 -2.451 -8.828 1 98.06 89 GLU A O 1
ATOM 735 N N . PHE A 1 90 ? -11.586 -4.363 -8.805 1 98.38 90 PHE A N 1
ATOM 736 C CA . PHE A 1 90 ? -10.734 -3.875 -7.723 1 98.38 90 PHE A CA 1
ATOM 737 C C . PHE A 1 90 ? -9.961 -2.635 -8.156 1 98.38 90 PHE A C 1
ATOM 739 O O . PHE A 1 90 ? -10.078 -1.576 -7.535 1 98.38 90 PHE A O 1
ATOM 746 N N . VAL A 1 91 ? -9.273 -2.771 -9.227 1 98.38 91 VAL A N 1
ATOM 747 C CA . VAL A 1 91 ? -8.367 -1.716 -9.672 1 98.38 91 VAL A CA 1
ATOM 748 C C . VAL A 1 91 ? -9.172 -0.476 -10.062 1 98.38 91 VAL A C 1
ATOM 750 O O . VAL A 1 91 ? -8.812 0.645 -9.688 1 98.38 91 VAL A O 1
ATOM 753 N N . ASP A 1 92 ? -10.289 -0.644 -10.75 1 98.31 92 ASP A N 1
ATOM 754 C CA . ASP A 1 92 ? -11.141 0.467 -11.148 1 98.31 92 ASP A CA 1
ATOM 755 C C . ASP A 1 92 ? -11.688 1.214 -9.938 1 98.31 92 ASP A C 1
ATOM 757 O O . ASP A 1 92 ? -11.656 2.445 -9.891 1 98.31 92 ASP A O 1
ATOM 761 N N . PHE A 1 93 ? -12.172 0.465 -9.031 1 98.44 93 PHE A N 1
ATOM 762 C CA . PHE A 1 93 ? -12.75 1.068 -7.832 1 98.44 93 PHE A CA 1
ATOM 763 C C . PHE A 1 93 ? -11.703 1.877 -7.074 1 98.44 93 PHE A C 1
ATOM 765 O O . PHE A 1 93 ? -11.961 3.006 -6.656 1 98.44 93 PHE A O 1
ATOM 772 N N . TYR A 1 94 ? -10.508 1.306 -6.934 1 98.19 94 TYR A N 1
ATOM 773 C CA . TYR A 1 94 ? -9.422 1.962 -6.207 1 98.19 94 TYR A CA 1
ATOM 774 C C . TYR A 1 94 ? -8.984 3.238 -6.914 1 98.19 94 TYR A C 1
ATOM 776 O O . TYR A 1 94 ? -8.883 4.297 -6.293 1 98.19 94 TYR A O 1
ATOM 784 N N . ILE A 1 95 ? -8.781 3.164 -8.234 1 97.94 95 ILE A N 1
ATOM 785 C CA . ILE A 1 95 ? -8.227 4.273 -9 1 97.94 95 ILE A CA 1
ATOM 786 C C . ILE A 1 95 ? -9.273 5.375 -9.141 1 97.94 95 ILE A C 1
ATOM 788 O O . ILE A 1 95 ? -8.945 6.562 -9.086 1 97.94 95 ILE A O 1
ATOM 792 N N . ASN A 1 96 ? -10.547 5.02 -9.25 1 97.56 96 ASN A N 1
ATOM 793 C CA . ASN A 1 96 ? -11.617 5.996 -9.43 1 97.56 96 ASN A CA 1
ATOM 794 C C . ASN A 1 96 ? -12.016 6.637 -8.102 1 97.56 96 ASN A C 1
ATOM 796 O O . ASN A 1 96 ? -12.727 7.648 -8.086 1 97.56 96 ASN A O 1
ATOM 800 N N . ASN A 1 97 ? -11.633 6.055 -7.035 1 98 97 ASN A N 1
ATOM 801 C CA . ASN A 1 97 ? -11.906 6.543 -5.688 1 98 97 ASN A CA 1
ATOM 802 C C . ASN A 1 97 ? -10.648 6.512 -4.82 1 98 97 ASN A C 1
ATOM 804 O O . ASN A 1 97 ? -10.633 5.879 -3.764 1 98 97 ASN A O 1
ATOM 808 N N . LYS A 1 98 ? -9.672 7.246 -5.246 1 97.31 98 LYS A N 1
ATOM 809 C CA . LYS A 1 98 ? -8.352 7.148 -4.633 1 97.31 98 LYS A CA 1
ATOM 810 C C . LYS A 1 98 ? -8.406 7.492 -3.146 1 97.31 98 LYS A C 1
ATOM 812 O O . LYS A 1 98 ? -7.668 6.914 -2.342 1 97.31 98 LYS A O 1
ATOM 817 N N . GLY A 1 99 ? -9.266 8.477 -2.766 1 97.81 99 GLY A N 1
ATOM 818 C CA . GLY A 1 99 ? -9.43 8.797 -1.355 1 97.81 99 GLY A CA 1
ATOM 819 C C . GLY A 1 99 ? -10.031 7.656 -0.557 1 97.81 99 GLY A C 1
ATOM 820 O O . GLY A 1 99 ? -9.656 7.426 0.594 1 97.81 99 GLY A O 1
ATOM 821 N N . TRP A 1 100 ? 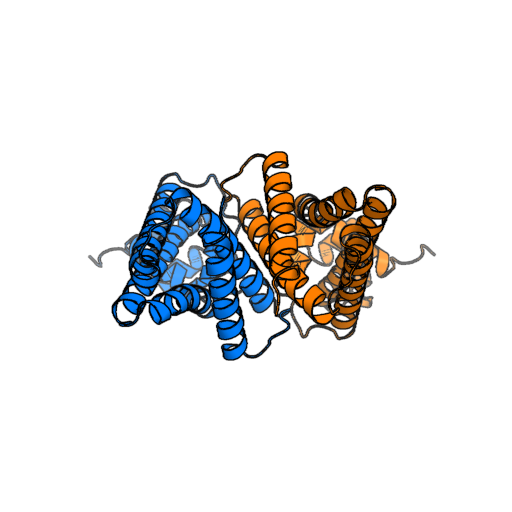-11.023 6.988 -1.168 1 98.5 100 TRP A N 1
ATOM 822 C CA . TRP A 1 100 ? -11.625 5.832 -0.508 1 98.5 100 TRP A CA 1
ATOM 823 C C . TRP A 1 100 ? -10.609 4.707 -0.347 1 98.5 100 TRP A C 1
ATOM 825 O O . TRP A 1 100 ? -10.609 4 0.664 1 98.5 100 TRP A O 1
ATOM 835 N N . PHE A 1 101 ? -9.742 4.547 -1.344 1 98.12 101 PHE A N 1
ATOM 836 C CA . PHE A 1 101 ? -8.664 3.564 -1.269 1 98.12 101 PHE A CA 1
ATOM 837 C C . PHE A 1 101 ? -7.754 3.848 -0.079 1 98.12 101 PHE A C 1
ATOM 839 O O . PHE A 1 101 ? -7.441 2.945 0.699 1 98.12 101 PHE A O 1
ATOM 846 N N . ARG A 1 102 ? -7.336 5.062 0.038 1 96.81 102 ARG A N 1
ATOM 847 C CA . ARG A 1 102 ? -6.48 5.457 1.15 1 96.81 102 ARG A CA 1
ATOM 848 C C . ARG A 1 102 ? -7.168 5.207 2.488 1 96.81 102 ARG A C 1
ATOM 850 O O . ARG A 1 102 ? -6.547 4.699 3.426 1 96.81 102 ARG A O 1
ATOM 857 N N . LEU A 1 103 ? -8.453 5.559 2.545 1 97.56 103 LEU A N 1
ATOM 858 C CA . LEU A 1 103 ? -9.227 5.32 3.762 1 97.56 103 LEU A CA 1
ATOM 859 C C . LEU A 1 103 ? -9.266 3.834 4.094 1 97.56 103 LEU A C 1
ATOM 861 O O . LEU A 1 103 ? -9.055 3.445 5.246 1 97.56 103 LEU A O 1
ATOM 865 N N . ALA A 1 104 ? -9.445 3.045 3.086 1 96.88 104 ALA A N 1
ATOM 866 C CA . ALA A 1 104 ? -9.727 1.627 3.285 1 96.88 104 ALA A CA 1
ATOM 867 C C . ALA A 1 104 ? -8.469 0.863 3.674 1 96.88 104 ALA A C 1
ATOM 869 O O . ALA A 1 104 ? -8.516 -0.054 4.496 1 96.88 104 ALA A O 1
ATOM 870 N N . TRP A 1 105 ? -7.32 1.358 3.145 1 95.94 105 TRP A N 1
ATOM 871 C CA . TRP A 1 105 ? -6.227 0.395 3.229 1 95.94 105 TRP A CA 1
ATOM 872 C C . TRP A 1 105 ? -4.953 1.059 3.748 1 95.94 105 TRP A C 1
ATOM 874 O O . TRP A 1 105 ? -4.012 0.375 4.156 1 95.94 105 TRP A O 1
ATOM 884 N N . VAL A 1 106 ? -4.918 2.334 3.752 1 94.69 106 VAL A N 1
ATOM 885 C CA . VAL A 1 106 ? -3.658 3.02 4.031 1 94.69 106 VAL A CA 1
ATOM 886 C C . VAL A 1 106 ? -3.781 3.814 5.328 1 94.69 106 VAL A C 1
ATOM 888 O O . VAL A 1 106 ? -2.854 3.832 6.145 1 94.69 106 VAL A O 1
ATOM 891 N N . GLU A 1 107 ? -4.91 4.43 5.578 1 95.31 107 GLU A N 1
ATOM 892 C CA . GLU A 1 107 ? -5.117 5.348 6.695 1 95.31 107 GLU A CA 1
ATOM 893 C C . GLU A 1 107 ? -5.062 4.617 8.031 1 95.31 107 GLU A C 1
ATOM 895 O O . GLU A 1 107 ? -5.645 3.539 8.18 1 95.31 107 GLU A O 1
ATOM 900 N N . ILE A 1 108 ? -4.285 5.234 8.891 1 95.38 108 ILE A N 1
ATOM 901 C CA . ILE A 1 108 ? -4.312 4.777 10.273 1 95.38 108 ILE A CA 1
ATOM 902 C C . ILE A 1 108 ? -5.449 5.465 11.023 1 95.38 108 ILE A C 1
ATOM 904 O O . ILE A 1 108 ? -5.363 6.652 11.344 1 95.38 108 ILE A O 1
ATOM 908 N N . ILE A 1 109 ? -6.449 4.734 11.297 1 96.5 109 ILE A N 1
ATOM 909 C CA . ILE A 1 109 ? -7.617 5.285 11.977 1 96.5 109 ILE A CA 1
ATOM 910 C C . ILE A 1 109 ? -7.445 5.16 13.484 1 96.5 109 ILE A C 1
ATOM 912 O O . ILE A 1 109 ? -7.055 4.102 13.984 1 96.5 109 ILE A O 1
ATOM 916 N N . GLY A 1 110 ? -7.699 6.234 14.156 1 95.12 110 GLY A N 1
ATOM 917 C CA . GLY A 1 110 ? -7.5 6.277 15.594 1 95.12 110 GLY A CA 1
ATOM 918 C C . GLY A 1 110 ? -8.461 5.379 16.359 1 95.12 110 GLY A C 1
ATOM 919 O O . GLY A 1 110 ? -9.492 4.973 15.828 1 95.12 110 GLY A O 1
ATOM 920 N N . GLY A 1 111 ? -8.055 4.973 17.578 1 93.44 111 GLY A N 1
ATOM 921 C CA . GLY A 1 111 ? -8.875 4.086 18.391 1 93.44 111 GLY A CA 1
ATOM 922 C C . GLY A 1 111 ? -8.727 2.625 18.016 1 93.44 111 GLY A C 1
ATOM 923 O O . GLY A 1 111 ? -7.977 2.291 17.094 1 93.44 111 GLY A O 1
ATOM 924 N N . GLU A 1 112 ? -9.422 1.795 18.734 1 92.62 112 GLU A N 1
ATOM 925 C CA . GLU A 1 112 ? -9.43 0.376 18.391 1 92.62 112 GLU A CA 1
ATOM 926 C C . GLU A 1 112 ? -10.375 0.1 17.219 1 92.62 112 GLU A C 1
ATOM 928 O O . GLU A 1 112 ? -11.438 0.72 17.109 1 92.62 112 GLU A O 1
ATOM 933 N N . ARG A 1 113 ? -9.969 -0.787 16.469 1 95.25 113 ARG A N 1
ATOM 934 C CA . ARG A 1 113 ? -10.852 -1.207 15.383 1 95.25 113 ARG A CA 1
ATOM 935 C C . ARG A 1 113 ? -12.156 -1.781 15.93 1 95.25 113 ARG A C 1
ATOM 937 O O . ARG A 1 113 ? -12.141 -2.729 16.719 1 95.25 113 ARG A O 1
ATOM 944 N N . PRO A 1 114 ? -13.297 -1.198 15.469 1 96.56 114 PRO A N 1
ATOM 945 C CA . PRO A 1 114 ? -14.57 -1.71 15.992 1 96.56 114 PRO A CA 1
ATOM 946 C C . PRO A 1 114 ? -14.875 -3.129 15.523 1 96.56 114 PRO A C 1
ATOM 948 O O . PRO A 1 114 ? -14.578 -3.479 14.375 1 96.56 114 PRO A O 1
ATOM 951 N N . LYS A 1 115 ? -15.5 -3.889 16.344 1 96.94 115 LYS A N 1
ATOM 952 C CA . LYS A 1 115 ? -15.891 -5.254 15.992 1 96.94 115 LYS A CA 1
ATOM 953 C C . LYS A 1 115 ? -16.797 -5.266 14.766 1 96.94 115 LYS A C 1
ATOM 955 O O . LYS A 1 115 ? -16.719 -6.168 13.93 1 96.94 115 LYS A O 1
ATOM 960 N N . VAL A 1 116 ? -17.688 -4.297 14.703 1 97.19 116 VAL A N 1
ATOM 961 C CA . VAL A 1 116 ? -18.625 -4.227 13.586 1 97.19 116 VAL A CA 1
ATOM 962 C C . VAL A 1 116 ? -17.859 -4.066 12.281 1 97.19 116 VAL A C 1
ATOM 964 O O . VAL A 1 116 ? -18.281 -4.559 11.234 1 97.19 116 VAL A O 1
ATOM 967 N N . ASP A 1 117 ? -16.75 -3.338 12.289 1 97.38 117 ASP A N 1
ATOM 968 C CA . ASP A 1 117 ? -15.906 -3.195 11.109 1 97.38 117 ASP A CA 1
ATOM 969 C C . ASP A 1 117 ? -15.266 -4.527 10.727 1 97.38 117 ASP A C 1
ATOM 971 O O . ASP A 1 117 ? -15.234 -4.891 9.547 1 97.38 117 ASP A O 1
ATOM 975 N N . GLU A 1 118 ? -14.781 -5.258 11.703 1 96.06 118 GLU A N 1
ATOM 976 C CA . GLU A 1 118 ? -14.211 -6.582 11.469 1 96.06 118 GLU A CA 1
ATOM 977 C C . GLU A 1 118 ? -15.234 -7.512 10.812 1 96.06 118 GLU A C 1
ATOM 979 O O . GLU A 1 118 ? -14.914 -8.219 9.859 1 96.06 118 GLU A O 1
ATOM 984 N N . ILE A 1 119 ? -16.422 -7.469 11.336 1 97.25 119 ILE A N 1
ATOM 985 C CA . ILE A 1 119 ? -17.516 -8.312 10.844 1 97.25 119 ILE A CA 1
ATOM 986 C C . ILE A 1 119 ? -17.844 -7.945 9.398 1 97.25 119 ILE A C 1
ATOM 988 O O . ILE A 1 119 ? -18 -8.82 8.547 1 97.25 119 ILE A O 1
ATOM 992 N N . ALA A 1 120 ? -17.922 -6.648 9.141 1 97.25 120 ALA A N 1
ATOM 993 C CA . ALA A 1 120 ? -18.219 -6.172 7.797 1 97.25 120 ALA A CA 1
ATOM 994 C C . ALA A 1 120 ? -17.141 -6.621 6.809 1 97.25 120 ALA A C 1
ATOM 996 O O . ALA A 1 120 ? -17.453 -7.027 5.688 1 97.25 120 ALA A O 1
ATOM 997 N N . THR A 1 121 ? -15.93 -6.59 7.211 1 96.81 121 THR A N 1
ATOM 998 C CA . THR A 1 121 ? -14.812 -6.996 6.363 1 96.81 121 THR A CA 1
ATOM 999 C C . THR A 1 121 ? -14.891 -8.484 6.047 1 96.81 121 THR A C 1
ATOM 1001 O O . THR A 1 121 ? -14.742 -8.891 4.891 1 96.81 121 THR A O 1
ATOM 1004 N N . VAL A 1 122 ? -15.156 -9.266 7.07 1 96.38 122 VAL A N 1
ATOM 1005 C CA . VAL A 1 122 ? -15.258 -10.711 6.887 1 96.38 122 VAL A CA 1
ATOM 1006 C C . VAL A 1 122 ? -16.391 -11.031 5.926 1 96.38 122 VAL A C 1
ATOM 1008 O O . VAL A 1 122 ? -16.266 -11.891 5.055 1 96.38 122 VAL A O 1
ATOM 1011 N N . LYS A 1 123 ? -17.469 -10.336 6.105 1 97.62 123 LYS A N 1
ATOM 1012 C CA . LYS A 1 123 ? -18.625 -10.555 5.246 1 97.62 123 LYS A CA 1
ATOM 1013 C C . LYS A 1 123 ? -18.297 -10.273 3.785 1 97.62 123 LYS A C 1
ATOM 1015 O O . LYS A 1 123 ? -18.672 -11.039 2.896 1 97.62 123 LYS A O 1
ATOM 1020 N N . VAL A 1 124 ? -17.609 -9.203 3.564 1 97.75 124 VAL A N 1
ATOM 1021 C CA . VAL A 1 124 ? -17.219 -8.844 2.203 1 97.75 124 VAL A CA 1
ATOM 1022 C C . VAL A 1 124 ? -16.281 -9.914 1.639 1 97.75 124 VAL A C 1
ATOM 1024 O O . VAL A 1 124 ? -16.469 -10.375 0.511 1 97.75 124 VAL A O 1
ATOM 1027 N N . VAL A 1 125 ? -15.305 -10.336 2.395 1 97.44 125 VAL A N 1
ATOM 1028 C CA . VAL A 1 125 ? -14.336 -11.336 1.944 1 97.44 125 VAL A CA 1
ATOM 1029 C C . VAL A 1 125 ? -15.055 -12.648 1.637 1 97.44 125 VAL A C 1
ATOM 1031 O O . VAL A 1 125 ? -14.766 -13.305 0.633 1 97.44 125 VAL A O 1
ATOM 1034 N N . ASP A 1 126 ? -15.977 -12.992 2.492 1 97.62 126 ASP A N 1
ATOM 1035 C CA . ASP A 1 126 ? -16.75 -14.219 2.268 1 97.62 126 ASP A CA 1
ATOM 1036 C C . ASP A 1 126 ? -17.484 -14.156 0.936 1 97.62 126 ASP A C 1
ATOM 1038 O O . ASP A 1 126 ? -17.531 -15.148 0.202 1 97.62 126 ASP A O 1
ATOM 1042 N N . GLY A 1 127 ? -18.062 -13.008 0.696 1 97.69 127 GLY A N 1
ATOM 1043 C CA . GLY A 1 127 ? -18.734 -12.828 -0.585 1 97.69 127 GLY A CA 1
ATOM 1044 C C . GLY A 1 127 ? -17.781 -12.969 -1.769 1 97.69 127 GLY A C 1
ATOM 1045 O O . GLY A 1 127 ? -18.156 -13.562 -2.785 1 97.69 127 GLY A O 1
ATOM 1046 N N . LEU A 1 128 ? -16.609 -12.461 -1.67 1 98.06 128 LEU A N 1
ATOM 1047 C CA . LEU A 1 128 ? -15.609 -12.57 -2.723 1 98.06 128 LEU A CA 1
ATOM 1048 C C . LEU A 1 128 ? -15.203 -14.023 -2.934 1 98.06 128 LEU A C 1
ATOM 1050 O O . LEU A 1 128 ? -15.078 -14.477 -4.07 1 98.06 128 LEU A O 1
ATOM 1054 N N . VAL A 1 129 ? -14.992 -14.719 -1.842 1 97.94 129 VAL A N 1
ATOM 1055 C CA . VAL A 1 129 ? -14.609 -16.125 -1.896 1 97.94 129 VAL A CA 1
ATOM 1056 C C . VAL A 1 129 ? -15.703 -16.938 -2.592 1 97.94 129 VAL A C 1
ATOM 1058 O O . VAL A 1 129 ? -15.406 -17.781 -3.43 1 97.94 129 VAL A O 1
ATOM 1061 N N . GLU A 1 130 ? -16.938 -16.625 -2.271 1 97.12 130 GLU A N 1
ATOM 1062 C CA . GLU A 1 130 ? -18.062 -17.312 -2.9 1 97.12 130 GLU A CA 1
ATOM 1063 C C . GLU A 1 130 ? -18.094 -17.062 -4.402 1 97.12 130 GLU A C 1
ATOM 1065 O O . GLU A 1 130 ? -18.375 -17.969 -5.188 1 97.12 130 GLU A O 1
ATOM 1070 N N . ASN A 1 131 ? -17.859 -15.812 -4.742 1 96.75 131 ASN A N 1
ATOM 1071 C CA . ASN A 1 131 ? -17.781 -15.484 -6.16 1 96.75 131 ASN A CA 1
ATOM 1072 C C . ASN A 1 131 ? -16.703 -16.297 -6.875 1 96.75 131 ASN A C 1
ATOM 1074 O O . ASN A 1 131 ? -16.969 -16.875 -7.934 1 96.75 131 ASN A O 1
ATOM 1078 N N . ILE A 1 132 ? -15.586 -16.438 -6.273 1 97.06 132 ILE A N 1
ATOM 1079 C CA . ILE A 1 132 ? -14.461 -17.156 -6.867 1 97.06 132 ILE A CA 1
ATOM 1080 C C . ILE A 1 132 ? -14.789 -18.641 -6.945 1 97.06 132 ILE A C 1
ATOM 1082 O O . ILE A 1 132 ? -14.484 -19.297 -7.945 1 97.06 132 ILE A O 1
ATOM 1086 N N . GLU A 1 133 ? -15.359 -19.141 -5.871 1 96.56 133 GLU A N 1
ATOM 1087 C CA . GLU A 1 133 ? -15.766 -20.531 -5.875 1 96.56 133 GLU A CA 1
ATOM 1088 C C . GLU A 1 133 ? -16.641 -20.859 -7.082 1 96.56 133 GLU A C 1
ATOM 1090 O O . GLU A 1 133 ? -16.422 -21.844 -7.773 1 96.56 133 GLU A O 1
ATOM 1095 N N . THR A 1 134 ? -17.609 -20.016 -7.312 1 96 134 THR A N 1
ATOM 1096 C CA . THR A 1 134 ? -18.547 -20.203 -8.414 1 96 134 THR A CA 1
ATOM 1097 C C . THR A 1 134 ? -17.828 -20.094 -9.758 1 96 134 THR A C 1
ATOM 1099 O O . THR A 1 134 ? -18 -20.953 -10.633 1 96 134 THR A O 1
ATOM 1102 N N . ILE A 1 135 ? -17.016 -19.109 -9.883 1 96.25 135 ILE A N 1
ATOM 1103 C CA . ILE A 1 135 ? -16.297 -18.891 -11.133 1 96.25 135 ILE A CA 1
ATOM 1104 C C . ILE A 1 135 ? -15.352 -20.062 -11.398 1 96.25 135 ILE A C 1
ATOM 1106 O O . ILE A 1 135 ? -15.328 -20.609 -12.508 1 96.25 135 ILE A O 1
ATOM 1110 N N . TRP A 1 136 ? -14.633 -20.438 -10.375 1 95.88 136 TRP A N 1
ATOM 1111 C CA . TRP A 1 136 ? -13.625 -21.484 -10.516 1 95.88 136 TRP A CA 1
ATOM 1112 C C . TRP A 1 136 ? -14.266 -22.828 -10.852 1 95.88 136 TRP A C 1
ATOM 1114 O O . TRP A 1 136 ? -13.781 -23.547 -11.719 1 95.88 136 TRP A O 1
ATOM 1124 N N . LYS A 1 137 ? -15.344 -23.156 -10.195 1 96.06 137 LYS A N 1
ATOM 1125 C CA . LYS A 1 137 ? -16.062 -24.406 -10.438 1 96.06 137 LYS A CA 1
ATOM 1126 C C . LYS A 1 137 ? -16.531 -24.5 -11.891 1 96.06 137 LYS A C 1
ATOM 1128 O O . LYS A 1 137 ? -16.438 -25.562 -12.516 1 96.06 137 LYS A O 1
ATOM 1133 N N . ASN A 1 138 ? -16.984 -23.406 -12.406 1 95.75 138 ASN A N 1
ATOM 1134 C CA . ASN A 1 138 ? -17.516 -23.406 -13.758 1 95.75 138 ASN A CA 1
ATOM 1135 C C . ASN A 1 138 ? -16.406 -23.391 -14.805 1 95.75 138 ASN A C 1
ATOM 1137 O O . ASN A 1 138 ? -16.578 -23.906 -15.906 1 95.75 138 ASN A O 1
ATOM 1141 N N . LEU A 1 139 ? -15.273 -22.844 -14.445 1 93.44 139 LEU A N 1
ATOM 1142 C CA . LEU A 1 139 ? -14.148 -22.734 -15.375 1 93.44 139 LEU A CA 1
ATOM 1143 C C . LEU A 1 139 ? -13.344 -24.047 -15.391 1 93.44 139 LEU A C 1
ATOM 1145 O O . LEU A 1 139 ? -12.93 -24.5 -16.453 1 93.44 139 LEU A O 1
ATOM 1149 N N . TYR A 1 140 ? -13.141 -24.625 -14.227 1 92.5 140 TYR A N 1
ATOM 1150 C CA . TYR A 1 140 ? -12.148 -25.688 -14.133 1 92.5 140 TYR A CA 1
ATOM 1151 C C . TYR A 1 140 ? -12.773 -26.984 -13.633 1 92.5 140 TYR A C 1
ATOM 1153 O O . TYR A 1 140 ? -12.086 -28 -13.492 1 92.5 140 TYR A O 1
ATOM 1161 N N . LYS A 1 141 ? -14.039 -26.984 -13.281 1 93 141 LYS A N 1
ATOM 1162 C CA . LYS A 1 141 ? -14.844 -28.156 -12.953 1 93 141 LYS A CA 1
ATOM 1163 C C . LYS A 1 141 ? -14.414 -28.75 -11.609 1 93 141 LYS A C 1
ATOM 1165 O O . LYS A 1 141 ? -14.602 -29.938 -11.367 1 93 141 LYS A O 1
ATOM 1170 N N . TYR A 1 142 ? -13.773 -27.953 -10.812 1 92.94 142 TYR A N 1
ATOM 1171 C CA . TYR A 1 142 ? -13.508 -28.312 -9.422 1 92.94 142 TYR A CA 1
ATOM 1172 C C . TYR A 1 142 ? -13.461 -27.078 -8.539 1 92.94 142 TYR A C 1
ATOM 1174 O O . TYR A 1 142 ? -13.352 -25.953 -9.039 1 92.94 142 TYR A O 1
ATOM 1182 N N . THR A 1 143 ? -13.57 -27.297 -7.262 1 91.06 143 THR A N 1
ATOM 1183 C CA . THR A 1 143 ? -13.531 -26.203 -6.301 1 91.06 143 THR A CA 1
ATOM 1184 C C . THR A 1 143 ? -12.398 -26.391 -5.297 1 91.06 143 THR A C 1
ATOM 1186 O O . THR A 1 143 ? -12.359 -27.406 -4.594 1 91.06 143 THR A O 1
ATOM 1189 N N . PRO A 1 144 ? -11.492 -25.422 -5.301 1 93.56 144 PRO A N 1
ATOM 1190 C CA . PRO A 1 144 ? -10.492 -25.5 -4.234 1 93.56 144 PRO A CA 1
ATOM 1191 C C . PRO A 1 144 ? -11.094 -25.297 -2.846 1 93.56 144 PRO A C 1
ATOM 1193 O O . PRO A 1 144 ? -12.234 -24.828 -2.721 1 93.56 144 PRO A O 1
ATOM 1196 N N . LYS A 1 145 ? -10.32 -25.688 -1.86 1 95.56 145 LYS A N 1
ATOM 1197 C CA . LYS A 1 145 ? -10.75 -25.406 -0.49 1 95.56 145 LYS A CA 1
ATOM 1198 C C . LYS A 1 145 ? -10.93 -23.906 -0.258 1 95.56 145 LYS A C 1
ATOM 1200 O O . LYS A 1 145 ? -10.133 -23.109 -0.745 1 95.56 145 LYS A O 1
ATOM 1205 N N . ARG A 1 146 ? -11.938 -23.516 0.472 1 95.81 146 ARG A N 1
ATOM 1206 C CA . ARG A 1 146 ? -12.258 -22.125 0.725 1 95.81 146 ARG A CA 1
ATOM 1207 C C . ARG A 1 146 ? -11.094 -21.406 1.396 1 95.81 146 ARG A C 1
ATOM 1209 O O . ARG A 1 146 ? -10.812 -20.234 1.094 1 95.81 146 ARG A O 1
ATOM 1216 N N . ASP A 1 147 ? -10.406 -22.109 2.268 1 96.25 147 ASP A N 1
ATOM 1217 C CA . ASP A 1 147 ? -9.273 -21.5 2.955 1 96.25 147 ASP A CA 1
ATOM 1218 C C . ASP A 1 147 ? -8.156 -21.156 1.973 1 96.25 147 ASP A C 1
ATOM 1220 O O . ASP A 1 147 ? -7.477 -20.141 2.135 1 96.25 147 ASP A O 1
ATOM 1224 N N . LYS A 1 148 ? -7.957 -22.016 1.019 1 96.88 148 LYS A N 1
ATOM 1225 C CA . LYS A 1 148 ? -6.957 -21.734 -0.008 1 96.88 148 LYS A CA 1
ATOM 1226 C C . LYS A 1 148 ? -7.367 -20.547 -0.862 1 96.88 148 LYS A C 1
ATOM 1228 O O . LYS A 1 148 ? -6.543 -19.672 -1.164 1 96.88 148 LYS A O 1
ATOM 1233 N N . ILE A 1 149 ? -8.664 -20.516 -1.232 1 97.56 149 ILE A N 1
ATOM 1234 C CA . ILE A 1 149 ? -9.172 -19.375 -2.002 1 97.56 149 ILE A CA 1
ATOM 1235 C C . ILE A 1 149 ? -8.945 -18.094 -1.22 1 97.56 149 ILE A C 1
ATOM 1237 O O . ILE A 1 149 ? -8.453 -17.094 -1.768 1 97.56 149 ILE A O 1
ATOM 1241 N N . ARG A 1 150 ? -9.297 -18.109 0.051 1 97.25 150 ARG A N 1
ATOM 1242 C CA . ARG A 1 150 ? -9.148 -16.953 0.921 1 97.25 150 ARG A CA 1
ATOM 1243 C C . ARG A 1 150 ? -7.699 -16.484 0.983 1 97.25 150 ARG A C 1
ATOM 1245 O O . ARG A 1 150 ? -7.418 -15.297 0.858 1 97.25 150 ARG A O 1
ATOM 1252 N N . ASN A 1 151 ? -6.801 -17.375 1.137 1 97.06 151 ASN A N 1
ATOM 1253 C CA . ASN A 1 151 ? -5.383 -17.062 1.253 1 97.06 151 ASN A CA 1
ATOM 1254 C C . ASN A 1 151 ? -4.828 -16.484 -0.048 1 97.06 151 ASN A C 1
ATOM 1256 O O . ASN A 1 151 ? -4.113 -15.484 -0.035 1 97.06 151 ASN A O 1
ATOM 1260 N N . VAL A 1 152 ? -5.129 -17.141 -1.119 1 97.5 152 VAL A N 1
ATOM 1261 C CA . VAL A 1 152 ? -4.629 -16.703 -2.418 1 97.5 152 VAL A CA 1
ATOM 1262 C C . VAL A 1 152 ? -5.23 -15.336 -2.766 1 97.5 152 VAL A C 1
ATOM 1264 O O . VAL A 1 152 ? -4.535 -14.453 -3.279 1 97.5 152 VAL A O 1
ATOM 1267 N N . LEU A 1 153 ? -6.527 -15.188 -2.471 1 97.94 153 LEU A N 1
ATOM 1268 C CA . LEU A 1 153 ? -7.172 -13.898 -2.695 1 97.94 153 LEU A CA 1
ATOM 1269 C C . LEU A 1 153 ? -6.488 -12.797 -1.893 1 97.94 153 LEU A C 1
ATOM 1271 O O . LEU A 1 153 ? -6.277 -11.695 -2.398 1 97.94 153 LEU A O 1
ATOM 1275 N N . HIS A 1 154 ? -6.16 -13.078 -0.692 1 97.94 154 HIS A N 1
ATOM 1276 C CA . HIS A 1 154 ? -5.457 -12.109 0.143 1 97.94 154 HIS A CA 1
ATOM 1277 C C . HIS A 1 154 ? -4.121 -11.719 -0.473 1 97.94 154 HIS A C 1
ATOM 1279 O O . HIS A 1 154 ? -3.791 -10.531 -0.553 1 97.94 154 HIS A O 1
ATOM 1285 N N . ILE A 1 155 ? -3.352 -12.688 -0.918 1 98.12 155 ILE A N 1
ATOM 1286 C CA . ILE A 1 155 ? -2.031 -12.453 -1.491 1 98.12 155 ILE A CA 1
ATOM 1287 C C . ILE A 1 155 ? -2.158 -11.57 -2.734 1 98.12 155 ILE A C 1
ATOM 1289 O O . ILE A 1 155 ? -1.455 -10.57 -2.867 1 98.12 155 ILE A O 1
ATOM 1293 N N . VAL A 1 156 ? -3.059 -11.898 -3.57 1 98.44 156 VAL A N 1
ATOM 1294 C CA . VAL A 1 156 ? -3.223 -11.172 -4.828 1 98.44 156 VAL A CA 1
ATOM 1295 C C . VAL A 1 156 ? -3.773 -9.773 -4.551 1 98.44 156 VAL A C 1
ATOM 1297 O O . VAL A 1 156 ? -3.396 -8.812 -5.219 1 98.44 156 VAL A O 1
ATOM 1300 N N . HIS A 1 157 ? -4.68 -9.727 -3.621 1 98.38 157 HIS A N 1
ATOM 1301 C CA . HIS A 1 157 ? -5.199 -8.422 -3.23 1 98.38 157 HIS A CA 1
ATOM 1302 C C . HIS A 1 157 ? -4.09 -7.531 -2.68 1 98.38 157 HIS A C 1
ATOM 1304 O O . HIS A 1 157 ? -4.039 -6.336 -2.986 1 98.38 157 HIS A O 1
ATOM 1310 N N . ALA A 1 158 ? -3.215 -8.062 -1.823 1 98.25 158 ALA A N 1
ATOM 1311 C CA . ALA A 1 158 ? -2.074 -7.309 -1.31 1 98.25 158 ALA A CA 1
ATOM 1312 C C . ALA A 1 158 ? -1.192 -6.801 -2.447 1 98.25 158 ALA A C 1
ATOM 1314 O O . ALA A 1 158 ? -0.72 -5.664 -2.418 1 98.25 158 ALA A O 1
ATOM 1315 N N . TYR A 1 159 ? -0.994 -7.617 -3.434 1 98.56 159 TYR A N 1
ATOM 1316 C CA . TYR A 1 159 ? -0.273 -7.191 -4.629 1 98.56 159 TYR A CA 1
ATOM 1317 C C . TYR A 1 159 ? -0.95 -5.988 -5.273 1 98.56 159 TYR A C 1
ATOM 1319 O O . TYR A 1 159 ? -0.301 -4.977 -5.551 1 98.56 159 TYR A O 1
ATOM 1327 N N . MET A 1 160 ? -2.236 -6.07 -5.5 1 98.62 160 MET A N 1
ATOM 1328 C CA . MET A 1 160 ? -2.967 -4.992 -6.16 1 98.62 160 MET A CA 1
ATOM 1329 C C . MET A 1 160 ? -2.891 -3.705 -5.344 1 98.62 160 MET A C 1
ATOM 1331 O O . MET A 1 160 ? -2.748 -2.617 -5.906 1 98.62 160 MET A O 1
ATOM 1335 N N . GLN A 1 161 ? -3.012 -3.904 -4.066 1 97.94 161 GLN A N 1
ATOM 1336 C CA . GLN A 1 161 ? -2.922 -2.738 -3.195 1 97.94 161 GLN A CA 1
ATOM 1337 C C . GLN A 1 161 ? -1.565 -2.053 -3.334 1 97.94 161 GLN A C 1
ATOM 1339 O O . GLN A 1 161 ? -1.489 -0.824 -3.395 1 97.94 161 GLN A O 1
ATOM 1344 N N . GLY A 1 162 ? -0.516 -2.852 -3.369 1 98.06 162 GLY A N 1
ATOM 1345 C CA . GLY A 1 162 ? 0.808 -2.277 -3.557 1 98.06 162 GLY A CA 1
ATOM 1346 C C . GLY A 1 162 ? 0.956 -1.535 -4.871 1 98.06 162 GLY A C 1
ATOM 1347 O O . GLY A 1 162 ? 1.498 -0.428 -4.906 1 98.06 162 GLY A O 1
ATOM 1348 N N . GLU A 1 163 ? 0.452 -2.121 -5.93 1 98.25 163 GLU A N 1
ATOM 1349 C CA . GLU A 1 163 ? 0.517 -1.494 -7.246 1 98.25 163 GLU A CA 1
ATOM 1350 C C . GLU A 1 163 ? -0.223 -0.16 -7.258 1 98.25 163 GLU A C 1
ATOM 1352 O O . GLU A 1 163 ? 0.298 0.84 -7.758 1 98.25 163 GLU A O 1
ATOM 1357 N N . VAL A 1 164 ? -1.392 -0.193 -6.711 1 98.06 164 VAL A N 1
ATOM 1358 C CA . VAL A 1 164 ? -2.238 0.996 -6.715 1 98.06 164 VAL A CA 1
ATOM 1359 C C . VAL A 1 164 ? -1.601 2.088 -5.859 1 98.06 164 VAL A C 1
ATOM 1361 O O . VAL A 1 164 ? -1.608 3.262 -6.234 1 98.06 164 VAL A O 1
ATOM 1364 N N . SER A 1 165 ? -1.056 1.697 -4.715 1 97.19 165 SER A N 1
ATOM 1365 C CA . SER A 1 165 ? -0.372 2.658 -3.857 1 97.19 165 SER A CA 1
ATOM 1366 C C . SER A 1 165 ? 0.786 3.328 -4.59 1 97.19 165 SER A C 1
ATOM 1368 O O . SER A 1 165 ? 0.938 4.551 -4.535 1 97.19 165 SER A O 1
ATOM 1370 N N . ILE A 1 166 ? 1.56 2.541 -5.258 1 96.62 166 ILE A N 1
ATOM 1371 C CA . ILE A 1 166 ? 2.699 3.053 -6.012 1 96.62 166 ILE A CA 1
ATOM 1372 C C . ILE A 1 166 ? 2.211 4.004 -7.102 1 96.62 166 ILE A C 1
ATOM 1374 O O . ILE A 1 166 ? 2.797 5.07 -7.312 1 96.62 166 ILE A O 1
ATOM 1378 N N . TYR A 1 167 ? 1.149 3.652 -7.762 1 97.06 167 TYR A N 1
ATOM 1379 C CA . TYR A 1 167 ? 0.585 4.461 -8.836 1 97.06 167 TYR A CA 1
ATOM 1380 C C . TYR A 1 167 ? 0.086 5.801 -8.312 1 97.06 167 TYR A C 1
ATOM 1382 O O . TYR A 1 167 ? 0.382 6.852 -8.883 1 97.06 167 TYR A O 1
ATOM 1390 N N . ILE A 1 168 ? -0.652 5.742 -7.23 1 95.75 168 ILE A N 1
ATOM 1391 C CA . ILE A 1 168 ? -1.221 6.949 -6.645 1 95.75 168 ILE A CA 1
ATOM 1392 C C . ILE A 1 168 ? -0.098 7.859 -6.152 1 95.75 168 ILE A C 1
ATOM 1394 O O . ILE A 1 168 ? -0.198 9.086 -6.246 1 95.75 168 ILE A O 1
ATOM 1398 N N . ALA A 1 169 ? 0.984 7.281 -5.648 1 94.38 169 ALA A N 1
ATOM 1399 C CA . ALA A 1 169 ? 2.141 8.031 -5.172 1 94.38 169 ALA A CA 1
ATOM 1400 C C . ALA A 1 169 ? 2.957 8.586 -6.336 1 94.38 169 ALA A C 1
ATOM 1402 O O . ALA A 1 169 ? 3.971 9.258 -6.133 1 94.38 169 ALA A O 1
ATOM 1403 N N . ARG A 1 170 ? 2.594 8.242 -7.605 1 93 170 ARG A N 1
ATOM 1404 C CA . ARG A 1 170 ? 3.186 8.766 -8.836 1 93 170 ARG A CA 1
ATOM 1405 C C . ARG A 1 170 ? 4.602 8.227 -9.031 1 93 170 ARG A C 1
ATOM 1407 O O . ARG A 1 170 ? 5.492 8.961 -9.453 1 93 170 ARG A O 1
ATOM 1414 N N . ARG A 1 171 ? 4.77 6.977 -8.703 1 92.56 171 ARG A N 1
ATOM 1415 C CA . ARG A 1 171 ? 6.074 6.34 -8.859 1 92.56 171 ARG A CA 1
ATOM 1416 C C . ARG A 1 171 ? 5.969 5.066 -9.688 1 92.56 171 ARG A C 1
ATOM 1418 O O . ARG A 1 171 ? 6.918 4.285 -9.758 1 92.56 171 ARG A O 1
ATOM 1425 N N . SER A 1 172 ? 4.828 4.895 -10.258 1 92.44 172 SER A N 1
ATOM 1426 C CA . SER A 1 172 ? 4.621 3.725 -11.102 1 92.44 172 SER A CA 1
ATOM 1427 C C . SER A 1 172 ? 5.398 3.844 -12.414 1 92.44 172 SER A C 1
ATOM 1429 O O . SER A 1 172 ? 5.574 4.945 -12.938 1 92.44 172 SER A O 1
ATOM 1431 N N . LEU A 1 173 ? 5.766 2.688 -12.914 1 88.38 173 LEU A N 1
ATOM 1432 C CA . LEU A 1 173 ? 6.449 2.646 -14.203 1 88.38 173 LEU A CA 1
ATOM 1433 C C . LEU A 1 173 ? 5.473 2.91 -15.344 1 88.38 173 LEU A C 1
ATOM 1435 O O . LEU A 1 173 ? 5.883 3.285 -16.438 1 88.38 173 LEU A O 1
ATOM 1439 N N . ILE A 1 174 ? 4.219 2.592 -15.102 1 94 174 ILE A N 1
ATOM 1440 C CA . ILE A 1 174 ? 3.172 2.818 -16.094 1 94 174 ILE A CA 1
ATOM 1441 C C . ILE A 1 174 ? 2.404 4.094 -15.75 1 94 174 ILE A C 1
ATOM 1443 O O . ILE A 1 174 ? 1.765 4.176 -14.703 1 94 174 ILE A O 1
ATOM 1447 N N . SER A 1 175 ? 2.428 5.07 -16.672 1 92.19 175 SER A N 1
ATOM 1448 C CA . SER A 1 175 ? 1.808 6.359 -16.375 1 92.19 175 SER A CA 1
ATOM 1449 C C . SER A 1 175 ? 0.379 6.418 -16.906 1 92.19 175 SER A C 1
ATOM 1451 O O . SER A 1 175 ? -0.49 7.043 -16.297 1 92.19 175 SER A O 1
ATOM 1453 N N . ASP A 1 176 ? 0.149 5.75 -18 1 97.12 176 ASP A N 1
ATOM 1454 C CA . ASP A 1 176 ? -1.195 5.75 -18.562 1 97.12 176 ASP A CA 1
ATOM 1455 C C . ASP A 1 176 ? -2.162 4.957 -17.688 1 97.12 176 ASP A C 1
ATOM 1457 O O . ASP A 1 176 ? -1.925 3.785 -17.391 1 97.12 176 ASP A O 1
ATOM 1461 N N . GLU A 1 177 ? -3.201 5.609 -17.328 1 97.56 177 GLU A N 1
ATOM 1462 C CA . GLU A 1 177 ? -4.129 5.02 -16.359 1 97.56 177 GLU A CA 1
ATOM 1463 C C . GLU A 1 177 ? -4.734 3.727 -16.906 1 97.56 177 GLU A C 1
ATOM 1465 O O . GLU A 1 177 ? -4.797 2.721 -16.203 1 97.56 177 GLU A O 1
ATOM 1470 N N . SER A 1 178 ? -5.195 3.744 -18.156 1 97.81 178 SER A N 1
ATOM 1471 C CA . SER A 1 178 ? -5.824 2.572 -18.75 1 97.81 178 SER A CA 1
ATOM 1472 C C . SER A 1 178 ? -4.84 1.412 -18.859 1 97.81 178 SER A C 1
ATOM 1474 O O . SER A 1 178 ? -5.188 0.267 -18.578 1 97.81 178 SER A O 1
ATOM 1476 N N . GLU A 1 179 ? -3.615 1.68 -19.281 1 98.06 179 GLU A N 1
ATOM 1477 C CA . GLU A 1 179 ? -2.572 0.662 -19.375 1 98.06 179 GLU A CA 1
ATOM 1478 C C . GLU A 1 179 ? -2.236 0.094 -18 1 98.06 179 GLU A C 1
ATOM 1480 O O . GLU A 1 179 ? -2.066 -1.117 -17.844 1 98.06 179 GLU A O 1
ATOM 1485 N N . PHE A 1 180 ? -2.184 0.979 -17.047 1 98.31 180 PHE A N 1
ATOM 1486 C CA . PHE A 1 180 ? -1.893 0.56 -15.68 1 98.31 180 PHE A CA 1
ATOM 1487 C C . PHE A 1 180 ? -2.963 -0.399 -15.164 1 98.31 180 PHE A C 1
ATOM 1489 O O . PHE A 1 180 ? -2.646 -1.481 -14.672 1 98.31 180 PHE A O 1
ATOM 1496 N N . LYS A 1 181 ? -4.254 -0.002 -15.32 1 98.38 181 LYS A N 1
ATOM 1497 C CA . LYS A 1 181 ? -5.363 -0.818 -14.836 1 98.38 181 LYS A CA 1
ATOM 1498 C C . LYS A 1 181 ? -5.352 -2.201 -15.484 1 98.38 181 LYS A C 1
ATOM 1500 O O . LYS A 1 181 ? -5.504 -3.213 -14.797 1 98.38 181 LYS A O 1
ATOM 1505 N N . SER A 1 182 ? -5.133 -2.221 -16.734 1 98.19 182 SER A N 1
ATOM 1506 C CA . SER A 1 182 ? -5.098 -3.48 -17.469 1 98.19 182 SER A CA 1
ATOM 1507 C C . SER A 1 182 ? -3.936 -4.355 -17.016 1 98.19 182 SER A C 1
ATOM 1509 O O . SER A 1 182 ? -4.102 -5.559 -16.812 1 98.19 182 SER A O 1
ATOM 1511 N N . TYR A 1 183 ? -2.805 -3.752 -16.875 1 98.38 183 TYR A N 1
ATOM 1512 C CA . TYR A 1 183 ? -1.617 -4.48 -16.438 1 98.38 183 TYR A CA 1
ATOM 1513 C C . TYR A 1 183 ? -1.848 -5.137 -15.086 1 98.38 183 TYR A C 1
ATOM 1515 O O . TYR A 1 183 ? -1.59 -6.332 -14.914 1 98.38 183 TYR A O 1
ATOM 1523 N N . VAL A 1 184 ? -2.348 -4.398 -14.156 1 98.56 184 VAL A N 1
ATOM 1524 C CA . VAL A 1 184 ? -2.514 -4.883 -12.797 1 98.56 184 VAL A CA 1
ATOM 1525 C C . VAL A 1 184 ? -3.561 -5.992 -12.766 1 98.56 184 VAL A C 1
ATOM 1527 O O . VAL A 1 184 ? -3.346 -7.039 -12.148 1 98.56 184 VAL A O 1
ATOM 1530 N N . ALA A 1 185 ? -4.684 -5.773 -13.422 1 98.5 185 ALA A N 1
ATOM 1531 C CA . ALA A 1 185 ? -5.758 -6.766 -13.422 1 98.5 185 ALA A CA 1
ATOM 1532 C C . ALA A 1 185 ? -5.301 -8.07 -14.07 1 98.5 185 ALA A C 1
ATOM 1534 O O . ALA A 1 185 ? -5.59 -9.156 -13.57 1 98.5 185 ALA A O 1
ATOM 1535 N N . ASN A 1 186 ? -4.582 -7.969 -15.156 1 98.31 186 ASN A N 1
ATOM 1536 C CA . ASN A 1 186 ? -4.098 -9.156 -15.852 1 98.31 186 ASN A CA 1
ATOM 1537 C C . ASN A 1 186 ? -3.055 -9.906 -15.023 1 98.31 186 ASN A C 1
ATOM 1539 O O . ASN A 1 186 ? -3.059 -11.133 -14.969 1 98.31 186 ASN A O 1
ATOM 1543 N N . THR A 1 187 ? -2.213 -9.148 -14.445 1 98.19 187 THR A N 1
ATOM 1544 C CA . THR A 1 187 ? -1.208 -9.758 -13.578 1 98.19 187 THR A CA 1
ATOM 1545 C C . THR A 1 187 ? -1.864 -10.438 -12.383 1 98.19 187 THR A C 1
ATOM 1547 O O . THR A 1 187 ? -1.507 -11.562 -12.031 1 98.19 187 THR A O 1
ATOM 1550 N N . ALA A 1 188 ? -2.85 -9.766 -11.789 1 98.38 188 ALA A N 1
ATOM 1551 C CA . ALA A 1 188 ? -3.586 -10.336 -10.664 1 98.38 188 ALA A CA 1
ATOM 1552 C C . ALA A 1 188 ? -4.262 -11.648 -11.047 1 98.38 188 ALA A C 1
ATOM 1554 O O . ALA A 1 188 ? -4.168 -12.641 -10.32 1 98.38 188 ALA A O 1
ATOM 1555 N N . LYS A 1 189 ? -4.922 -11.609 -12.148 1 97.94 189 LYS A N 1
ATOM 1556 C CA . LYS A 1 189 ? -5.598 -12.805 -12.633 1 97.94 189 LYS A CA 1
ATOM 1557 C C . LYS A 1 189 ? -4.605 -13.953 -12.836 1 97.94 189 LYS A C 1
ATOM 1559 O O . LYS A 1 189 ? -4.848 -15.078 -12.391 1 97.94 189 LYS A O 1
ATOM 1564 N N . SER A 1 190 ? -3.494 -13.688 -13.492 1 96.38 190 SER A N 1
ATOM 1565 C CA . SER A 1 190 ? -2.482 -14.703 -13.773 1 96.38 190 SER A CA 1
ATOM 1566 C C . SER A 1 190 ? -1.898 -15.266 -12.484 1 96.38 190 SER A C 1
ATOM 1568 O O . SER A 1 190 ? -1.742 -16.484 -12.344 1 96.38 190 SER A O 1
ATOM 1570 N N . MET A 1 191 ? -1.615 -14.398 -11.555 1 96.19 191 MET A N 1
ATOM 1571 C CA . MET A 1 191 ? -1.098 -14.82 -10.258 1 96.19 191 MET A CA 1
ATOM 1572 C C . MET A 1 191 ? -2.117 -15.688 -9.523 1 96.19 191 MET A C 1
ATOM 1574 O O . MET A 1 191 ? -1.761 -16.703 -8.938 1 96.19 191 MET A O 1
ATOM 1578 N N . PHE A 1 192 ? -3.314 -15.219 -9.562 1 96.81 192 PHE A N 1
ATOM 1579 C CA . PHE A 1 192 ? -4.383 -15.938 -8.875 1 96.81 192 PHE A CA 1
ATOM 1580 C C . PHE A 1 192 ? -4.512 -17.359 -9.422 1 96.81 192 PHE A C 1
ATOM 1582 O O . PHE A 1 192 ? -4.566 -18.312 -8.648 1 96.81 192 PHE A O 1
ATOM 1589 N N . GLU A 1 193 ? -4.516 -17.484 -10.695 1 95.44 193 GLU A N 1
ATOM 1590 C CA . GLU A 1 193 ? -4.617 -18.781 -11.336 1 95.44 193 GLU A CA 1
ATOM 1591 C C . GLU A 1 193 ? -3.412 -19.656 -10.992 1 95.44 193 GLU A C 1
ATOM 1593 O O . GLU A 1 193 ? -3.564 -20.844 -10.695 1 95.44 193 GLU A O 1
ATOM 1598 N N . LEU A 1 194 ? -2.299 -19.078 -11.031 1 94.75 194 LEU A N 1
ATOM 1599 C CA . LEU A 1 194 ? -1.069 -19.812 -10.742 1 94.75 194 LEU A CA 1
ATOM 1600 C C . LEU A 1 194 ? -1.048 -20.297 -9.297 1 94.75 194 LEU A C 1
ATOM 1602 O O . LEU A 1 194 ? -0.766 -21.469 -9.039 1 94.75 194 LEU A O 1
ATOM 1606 N N . LEU A 1 195 ? -1.386 -19.438 -8.359 1 95 195 LEU A N 1
ATOM 1607 C CA . LEU A 1 195 ? -1.304 -19.75 -6.938 1 95 195 LEU A CA 1
ATOM 1608 C C . LEU A 1 195 ? -2.408 -20.719 -6.531 1 95 195 LEU A C 1
ATOM 1610 O O . LEU A 1 195 ? -2.195 -21.594 -5.684 1 95 195 LEU A O 1
ATOM 1614 N N . LEU A 1 196 ? -3.521 -20.5 -7.109 1 93.5 196 LEU A N 1
ATOM 1615 C CA . LEU A 1 196 ? -4.652 -21.344 -6.723 1 93.5 196 LEU A CA 1
ATOM 1616 C C . LEU A 1 196 ? -4.527 -22.734 -7.336 1 93.5 196 LEU A C 1
ATOM 1618 O O . LEU A 1 196 ? -5.012 -23.719 -6.766 1 93.5 196 LEU A O 1
ATOM 1622 N N . SER A 1 197 ? -3.912 -22.844 -8.461 1 90.44 197 SER A N 1
ATOM 1623 C CA . SER A 1 197 ? -3.762 -24.125 -9.141 1 90.44 197 SER A CA 1
ATOM 1624 C C . SER A 1 197 ? -2.557 -24.906 -8.602 1 90.44 197 SER A C 1
ATOM 1626 O O . SER A 1 197 ? -2.373 -26.078 -8.922 1 90.44 197 SER A O 1
ATOM 1628 N N . LYS A 1 198 ? -1.735 -24.234 -7.887 1 80.69 198 LYS A N 1
ATOM 1629 C CA . LYS A 1 198 ? -0.56 -24.891 -7.332 1 80.69 198 LYS A CA 1
ATOM 1630 C C . LYS A 1 198 ? -0.963 -26.031 -6.395 1 80.69 198 LYS A C 1
ATOM 1632 O O . LYS A 1 198 ? -1.805 -25.844 -5.516 1 80.69 198 LYS A O 1
ATOM 1637 N N . GLU A 1 199 ? -0.604 -27.25 -6.719 1 67.88 199 GLU A N 1
ATOM 1638 C CA . GLU A 1 199 ? -0.905 -28.438 -5.906 1 67.88 199 GLU A CA 1
ATOM 1639 C C . GLU A 1 199 ? -0.243 -28.344 -4.535 1 67.88 199 GLU A C 1
ATOM 1641 O O . GLU A 1 199 ? 0.869 -27.828 -4.41 1 67.88 199 GLU A O 1
ATOM 1646 N N . GLU A 1 200 ? -1.066 -28.375 -3.389 1 57.12 200 GLU A N 1
ATOM 1647 C CA . GLU A 1 200 ? -0.48 -28.453 -2.053 1 57.12 200 GLU A CA 1
ATOM 1648 C C . GLU A 1 200 ? 0.55 -29.578 -1.97 1 57.12 200 GLU A C 1
ATOM 1650 O O . GLU A 1 200 ? 0.429 -30.594 -2.662 1 57.12 200 GLU A O 1
ATOM 1655 N N . MET B 1 1 ? 34.25 29.656 13.141 1 39 1 MET B N 1
ATOM 1656 C CA . MET B 1 1 ? 32.875 29.984 12.766 1 39 1 MET B CA 1
ATOM 1657 C C . MET B 1 1 ? 32.031 28.734 12.641 1 39 1 MET B C 1
ATOM 1659 O O . MET B 1 1 ? 32.5 27.734 12.07 1 39 1 MET B O 1
ATOM 1663 N N . LYS B 1 2 ? 31.234 28.453 13.555 1 47.19 2 LYS B N 1
ATOM 1664 C CA . LYS B 1 2 ? 30.531 27.188 13.742 1 47.19 2 LYS B CA 1
ATOM 1665 C C . LYS B 1 2 ? 30.031 26.625 12.414 1 47.19 2 LYS B C 1
ATOM 1667 O O . LYS B 1 2 ? 29.281 27.297 11.695 1 47.19 2 LYS B O 1
ATOM 1672 N N . LYS B 1 3 ? 30.625 25.844 11.695 1 58.88 3 LYS B N 1
ATOM 1673 C CA . LYS B 1 3 ? 30.391 25.312 10.359 1 58.88 3 LYS B CA 1
ATOM 1674 C C . LYS B 1 3 ? 28.922 24.938 10.172 1 58.88 3 LYS B C 1
ATOM 1676 O O . LYS B 1 3 ? 28.359 24.219 11 1 58.88 3 LYS B O 1
ATOM 1681 N N . GLY B 1 4 ? 28.141 25.844 9.422 1 77.5 4 GLY B N 1
ATOM 1682 C CA . GLY B 1 4 ? 26.703 25.812 9.172 1 77.5 4 GLY B CA 1
ATOM 1683 C C . GLY B 1 4 ? 26.188 24.422 8.844 1 77.5 4 GLY B C 1
ATOM 1684 O O . GLY B 1 4 ? 26.969 23.516 8.57 1 77.5 4 GLY B O 1
ATOM 1685 N N . ILE B 1 5 ? 25.031 24.016 9.297 1 90.12 5 ILE B N 1
ATOM 1686 C CA . ILE B 1 5 ? 24.391 22.734 9.023 1 90.12 5 ILE B CA 1
ATOM 1687 C C . ILE B 1 5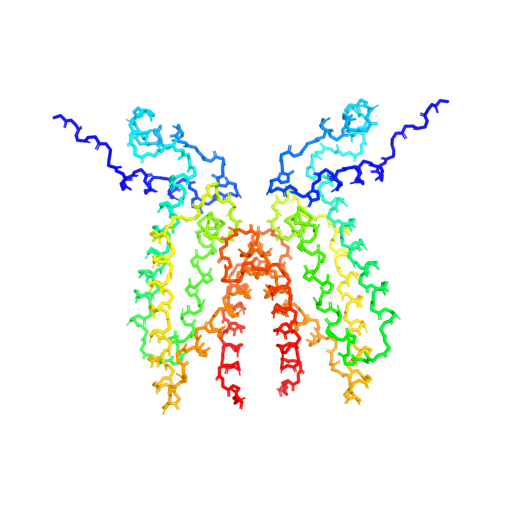 ? 24.469 22.422 7.531 1 90.12 5 ILE B C 1
ATOM 1689 O O . ILE B 1 5 ? 24.297 23.312 6.691 1 90.12 5 ILE B O 1
ATOM 1693 N N . THR B 1 6 ? 24.922 21.25 7.254 1 94.5 6 THR B N 1
ATOM 1694 C CA . THR B 1 6 ? 24.984 20.828 5.859 1 94.5 6 THR B CA 1
ATOM 1695 C C . THR B 1 6 ? 23.625 20.297 5.395 1 94.5 6 THR B C 1
ATOM 1697 O O . THR B 1 6 ? 22.75 20.016 6.211 1 94.5 6 THR B O 1
ATOM 1700 N N . LYS B 1 7 ? 23.547 20.172 4.129 1 96.62 7 LYS B N 1
ATOM 1701 C CA . LYS B 1 7 ? 22.344 19.609 3.535 1 96.62 7 LYS B CA 1
ATOM 1702 C C . LYS B 1 7 ? 22.094 18.188 4.02 1 96.62 7 LYS B C 1
ATOM 1704 O O . LYS B 1 7 ? 20.969 17.812 4.348 1 96.62 7 LYS B O 1
ATOM 1709 N N . GLU B 1 8 ? 23.172 17.438 4.094 1 97.06 8 GLU B N 1
ATOM 1710 C CA . GLU B 1 8 ? 23.109 16.047 4.523 1 97.06 8 GLU B CA 1
ATOM 1711 C C . GLU B 1 8 ? 22.641 15.93 5.973 1 97.06 8 GLU B C 1
ATOM 1713 O O . GLU B 1 8 ? 21.859 15.039 6.312 1 97.06 8 GLU B O 1
ATOM 1718 N N . GLN B 1 9 ? 23.062 16.766 6.734 1 96.94 9 GLN B N 1
ATOM 1719 C CA . GLN B 1 9 ? 22.641 16.781 8.133 1 96.94 9 GLN B CA 1
ATOM 1720 C C . GLN B 1 9 ? 21.141 17.062 8.258 1 96.94 9 GLN B C 1
ATOM 1722 O O . GLN B 1 9 ? 20.469 16.469 9.094 1 96.94 9 GLN B O 1
ATOM 1727 N N . ALA B 1 10 ? 20.68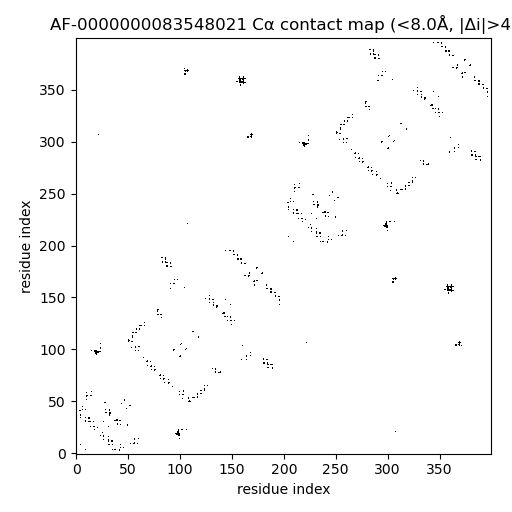8 17.953 7.441 1 97.56 10 ALA B N 1
ATOM 1728 C CA . ALA B 1 10 ? 19.266 18.281 7.441 1 97.56 10 ALA B CA 1
ATOM 1729 C C . ALA B 1 10 ? 18.438 17.062 7.035 1 97.56 10 ALA B C 1
ATOM 1731 O O . ALA B 1 10 ? 17.422 16.766 7.668 1 97.56 10 ALA B O 1
ATOM 1732 N N . ILE B 1 11 ? 18.891 16.359 6.027 1 98.31 11 ILE B N 1
ATOM 1733 C CA . ILE B 1 11 ? 18.188 15.188 5.527 1 98.31 11 ILE B CA 1
ATOM 1734 C C . ILE B 1 11 ? 18.188 14.094 6.594 1 98.31 11 ILE B C 1
ATOM 1736 O O . ILE B 1 11 ? 17.156 13.477 6.852 1 98.31 11 ILE B O 1
ATOM 1740 N N . ASP B 1 12 ? 19.328 13.945 7.211 1 98.25 12 ASP B N 1
ATOM 1741 C CA . ASP B 1 12 ? 19.438 12.93 8.258 1 98.25 12 ASP B CA 1
ATOM 1742 C C . ASP B 1 12 ? 18.531 13.258 9.438 1 98.25 12 ASP B C 1
ATOM 1744 O O . ASP B 1 12 ? 17.891 12.367 10 1 98.25 12 ASP B O 1
ATOM 1748 N N . ALA B 1 13 ? 18.516 14.469 9.797 1 98 13 ALA B N 1
ATOM 1749 C CA . ALA B 1 13 ? 17.641 14.898 10.883 1 98 13 ALA B CA 1
ATOM 1750 C C . ALA B 1 13 ? 16.172 14.68 10.523 1 98 13 ALA B C 1
ATOM 1752 O O . ALA B 1 13 ? 15.383 14.242 11.367 1 98 13 ALA B O 1
ATOM 1753 N N . ALA B 1 14 ? 15.812 15 9.32 1 98.38 14 ALA B N 1
ATOM 1754 C CA . ALA B 1 14 ? 14.453 14.789 8.852 1 98.38 14 ALA B CA 1
ATOM 1755 C C . ALA B 1 14 ? 14.07 13.312 8.922 1 98.38 14 ALA B C 1
ATOM 1757 O O . ALA B 1 14 ? 13 12.961 9.422 1 98.38 14 ALA B O 1
ATOM 1758 N N . LEU B 1 15 ? 14.969 12.477 8.461 1 98.62 15 LEU B N 1
ATOM 1759 C CA . LEU B 1 15 ? 14.711 11.039 8.445 1 98.62 15 LEU B CA 1
ATOM 1760 C C . LEU B 1 15 ? 14.555 10.5 9.867 1 98.62 15 LEU B C 1
ATOM 1762 O O . LEU B 1 15 ? 13.703 9.656 10.125 1 98.62 15 LEU B O 1
ATOM 1766 N N . GLU B 1 16 ? 15.352 10.992 10.703 1 98.31 16 GLU B N 1
ATOM 1767 C CA . GLU B 1 16 ? 15.242 10.555 12.094 1 98.31 16 GLU B CA 1
ATOM 1768 C C . GLU B 1 16 ? 13.898 10.969 12.695 1 98.31 16 GLU B C 1
ATOM 1770 O O . GLU B 1 16 ? 13.266 10.18 13.398 1 98.31 16 GLU B O 1
ATOM 1775 N N . LEU B 1 17 ? 13.477 12.164 12.406 1 97.94 17 LEU B N 1
ATOM 1776 C CA . LEU B 1 17 ? 12.195 12.656 12.906 1 97.94 17 LEU B CA 1
ATOM 1777 C C . LEU B 1 17 ? 11.039 11.859 12.32 1 97.94 17 LEU B C 1
ATOM 1779 O O . LEU B 1 17 ? 10.047 11.594 13.008 1 97.94 17 LEU B O 1
ATOM 1783 N N . MET B 1 18 ? 11.18 11.352 11.102 1 98.19 18 MET B N 1
ATOM 1784 C CA . MET B 1 18 ? 10.07 10.727 10.375 1 98.19 18 MET B CA 1
ATOM 1785 C C . MET B 1 18 ? 10.055 9.219 10.602 1 98.19 18 MET B C 1
ATOM 1787 O O . MET B 1 18 ? 9.086 8.547 10.25 1 98.19 18 MET B O 1
ATOM 1791 N N . ARG B 1 19 ? 11.039 8.719 11.188 1 97.94 19 ARG B N 1
ATOM 1792 C CA . ARG B 1 19 ? 11.289 7.277 11.18 1 97.94 19 ARG B CA 1
ATOM 1793 C C . ARG B 1 19 ? 10.078 6.512 11.711 1 97.94 19 ARG B C 1
ATOM 1795 O O . ARG B 1 19 ? 9.688 5.492 11.141 1 97.94 19 ARG B O 1
ATOM 1802 N N . SER B 1 20 ? 9.406 7.004 12.75 1 95.56 20 SER B N 1
ATOM 1803 C CA . SER B 1 20 ? 8.328 6.258 13.398 1 95.56 20 SER B CA 1
ATOM 1804 C C . SER B 1 20 ? 7.012 7.016 13.32 1 95.56 20 SER B C 1
ATOM 1806 O O . SER B 1 20 ? 6.047 6.668 14.008 1 95.56 20 SER B O 1
ATOM 1808 N N . ARG B 1 21 ? 7.004 8.008 12.445 1 94.19 21 ARG B N 1
ATOM 1809 C CA . ARG B 1 21 ? 5.809 8.844 12.367 1 94.19 21 ARG B CA 1
ATOM 1810 C C . ARG B 1 21 ? 4.723 8.18 11.539 1 94.19 21 ARG B C 1
ATOM 1812 O O . ARG B 1 21 ? 5.012 7.574 10.5 1 94.19 21 ARG B O 1
ATOM 1819 N N . ASP B 1 22 ? 3.508 8.359 11.977 1 90.62 22 ASP B N 1
ATOM 1820 C CA . ASP B 1 22 ? 2.354 7.891 11.211 1 90.62 22 ASP B CA 1
ATOM 1821 C C . ASP B 1 22 ? 2.018 8.852 10.078 1 90.62 22 ASP B C 1
ATOM 1823 O O . ASP B 1 22 ? 1.488 8.445 9.039 1 90.62 22 ASP B O 1
ATOM 1827 N N . ASP B 1 23 ? 2.268 10.094 10.352 1 91.38 23 ASP B N 1
ATOM 1828 C CA . ASP B 1 23 ? 2.049 11.156 9.367 1 91.38 23 ASP B CA 1
ATOM 1829 C C . ASP B 1 23 ? 3.342 11.914 9.086 1 91.38 23 ASP B C 1
ATOM 1831 O O . ASP B 1 23 ? 3.74 12.781 9.859 1 91.38 23 ASP B O 1
ATOM 1835 N N . ILE B 1 24 ? 3.912 11.742 7.953 1 93.31 24 ILE B N 1
ATOM 1836 C CA . ILE B 1 24 ? 5.215 12.32 7.637 1 93.31 24 ILE B CA 1
ATOM 1837 C C . ILE B 1 24 ? 5.098 13.836 7.539 1 93.31 24 ILE B C 1
ATOM 1839 O O . ILE B 1 24 ? 6.059 14.562 7.82 1 93.31 24 ILE B O 1
ATOM 1843 N N . ARG B 1 25 ? 3.975 14.258 7.211 1 92.19 25 ARG B N 1
ATOM 1844 C CA . ARG B 1 25 ? 3.812 15.695 7 1 92.19 25 ARG B CA 1
ATOM 1845 C C . ARG B 1 25 ? 3.586 16.422 8.32 1 92.19 25 ARG B C 1
ATOM 1847 O O . ARG B 1 25 ? 3.432 17.641 8.344 1 92.19 25 ARG B O 1
ATOM 1854 N N . SER B 1 26 ? 3.506 15.648 9.391 1 92.56 26 SER B N 1
ATOM 1855 C CA . SER B 1 26 ? 3.535 16.281 10.703 1 92.56 26 SER B CA 1
ATOM 1856 C C . SER B 1 26 ? 4.898 16.906 10.984 1 92.56 26 SER B C 1
ATOM 1858 O O . SER B 1 26 ? 5.039 17.719 11.906 1 92.56 26 SER B O 1
ATOM 1860 N N . VAL B 1 27 ? 5.902 16.469 10.227 1 96.06 27 VAL B N 1
ATOM 1861 C CA . VAL B 1 27 ? 7.23 17.078 10.258 1 96.06 27 VAL B CA 1
ATOM 1862 C C . VAL B 1 27 ? 7.312 18.203 9.234 1 96.06 27 VAL B C 1
ATOM 1864 O O . VAL B 1 27 ? 6.664 18.141 8.18 1 96.06 27 VAL B O 1
ATOM 1867 N N . ASN B 1 28 ? 8.016 19.234 9.609 1 95.56 28 ASN B N 1
ATOM 1868 C CA . ASN B 1 28 ? 8.211 20.359 8.688 1 95.56 28 ASN B CA 1
ATOM 1869 C C . ASN B 1 28 ? 9.609 20.953 8.828 1 95.56 28 ASN B C 1
ATOM 1871 O O . ASN B 1 28 ? 10.383 20.547 9.695 1 95.56 28 ASN B O 1
ATOM 1875 N N . LEU B 1 29 ? 9.867 21.938 8.008 1 96.69 29 LEU B N 1
ATOM 1876 C CA . LEU B 1 29 ? 11.203 22.516 7.98 1 96.69 29 LEU B CA 1
ATOM 1877 C C . LEU B 1 29 ? 11.516 23.219 9.297 1 96.69 29 LEU B C 1
ATOM 1879 O O . LEU B 1 29 ? 12.648 23.156 9.781 1 96.69 29 LEU B O 1
ATOM 1883 N N . ARG B 1 30 ? 10.555 23.844 9.898 1 95.88 30 ARG B N 1
ATOM 1884 C CA . ARG B 1 30 ? 10.766 24.547 11.156 1 95.88 30 ARG B CA 1
ATOM 1885 C C . ARG B 1 30 ? 11.133 23.562 12.273 1 95.88 30 ARG B C 1
ATOM 1887 O O . ARG B 1 30 ? 12.039 23.828 13.062 1 95.88 30 ARG B O 1
ATOM 1894 N N . GLU B 1 31 ? 10.438 22.453 12.344 1 96.56 31 GLU B N 1
ATOM 1895 C CA . GLU B 1 31 ? 10.711 21.438 13.352 1 96.56 31 GLU B CA 1
ATOM 1896 C C . GLU B 1 31 ? 12.109 20.844 13.172 1 96.56 31 GLU B C 1
ATOM 1898 O O . GLU B 1 31 ? 12.82 20.609 14.148 1 96.56 31 GLU B O 1
ATOM 1903 N N . ILE B 1 32 ? 12.484 20.594 11.938 1 97.44 32 ILE B N 1
ATOM 1904 C CA . ILE B 1 32 ? 13.797 20.031 11.633 1 97.44 32 ILE B CA 1
ATOM 1905 C C . ILE B 1 32 ? 14.891 21 12.07 1 97.44 32 ILE B C 1
ATOM 1907 O O . ILE B 1 32 ? 15.867 20.594 12.711 1 97.44 32 ILE B O 1
ATOM 1911 N N . ALA B 1 33 ? 14.727 22.281 11.781 1 96.69 33 ALA B N 1
A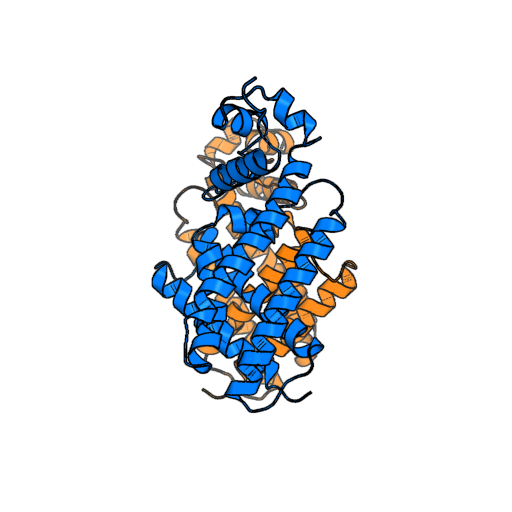TOM 1912 C CA . ALA B 1 33 ? 15.688 23.312 12.18 1 96.69 33 ALA B CA 1
ATOM 1913 C C . ALA B 1 33 ? 15.828 23.375 13.695 1 96.69 33 ALA B C 1
ATOM 1915 O O . ALA B 1 33 ? 16.938 23.438 14.227 1 96.69 33 ALA B O 1
ATOM 1916 N N . ARG B 1 34 ? 14.695 23.328 14.312 1 96.31 34 ARG B N 1
ATOM 1917 C CA . ARG B 1 34 ? 14.688 23.344 15.766 1 96.31 34 ARG B CA 1
ATOM 1918 C C . ARG B 1 34 ? 15.445 22.141 16.328 1 96.31 34 ARG B C 1
ATOM 1920 O O . ARG B 1 34 ? 16.234 22.281 17.266 1 96.31 34 ARG B O 1
ATOM 1927 N N . ASN B 1 35 ? 15.211 21.062 15.758 1 95.81 35 ASN B N 1
ATOM 1928 C CA . ASN B 1 35 ? 15.883 19.844 16.203 1 95.81 35 ASN B CA 1
ATOM 1929 C C . ASN B 1 35 ? 17.391 19.938 16 1 95.81 35 ASN B C 1
ATOM 1931 O O . ASN B 1 35 ? 18.156 19.391 16.797 1 95.81 35 ASN B O 1
ATOM 1935 N N . LEU B 1 36 ? 17.812 20.625 14.977 1 96.06 36 LEU B N 1
ATOM 1936 C CA . LEU B 1 36 ? 19.219 20.766 14.648 1 96.06 36 LEU B CA 1
ATOM 1937 C C . LEU B 1 36 ? 19.844 21.938 15.414 1 96.06 36 LEU B C 1
ATOM 1939 O O . LEU B 1 36 ? 21.062 22.109 15.414 1 96.06 36 LEU B O 1
ATOM 1943 N N . GLY B 1 37 ? 19 22.766 16.016 1 95.06 37 GLY B N 1
ATOM 1944 C CA . GLY B 1 37 ? 19.484 23.922 16.75 1 95.06 37 GLY B CA 1
ATOM 1945 C C . GLY B 1 37 ? 19.969 25.031 15.836 1 95.06 37 GLY B C 1
ATOM 1946 O O . GLY B 1 37 ? 20.953 25.703 16.141 1 95.06 37 GLY B O 1
ATOM 1947 N N . CYS B 1 38 ? 19.312 25.188 14.727 1 94.62 38 CYS B N 1
ATOM 1948 C CA . CYS B 1 38 ? 19.703 26.25 13.797 1 94.62 38 CYS B CA 1
ATOM 1949 C C . CYS B 1 38 ? 18.5 27.078 13.383 1 94.62 38 CYS B C 1
ATOM 1951 O O . CYS B 1 38 ? 17.359 26.75 13.719 1 94.62 38 CYS B O 1
ATOM 1953 N N . ALA B 1 39 ? 18.812 28.188 12.742 1 92.56 39 ALA B N 1
ATOM 1954 C CA . ALA B 1 39 ? 17.734 29.016 12.211 1 92.56 39 ALA B CA 1
ATOM 1955 C C . ALA B 1 39 ? 17.062 28.344 11.023 1 92.56 39 ALA B C 1
ATOM 1957 O O . ALA B 1 39 ? 17.719 27.688 10.219 1 92.56 39 ALA B O 1
ATOM 1958 N N . HIS B 1 40 ? 15.695 28.5 10.945 1 90.94 40 HIS B N 1
ATOM 1959 C CA . HIS B 1 40 ? 14.945 27.844 9.875 1 90.94 40 HIS B CA 1
ATOM 1960 C C . HIS B 1 40 ? 15.406 28.344 8.508 1 90.94 40 HIS B C 1
ATOM 1962 O O . HIS B 1 40 ? 15.352 27.594 7.523 1 90.94 40 HIS B O 1
ATOM 1968 N N . THR B 1 41 ? 15.984 29.562 8.438 1 91.06 41 THR B N 1
ATOM 1969 C CA . THR B 1 41 ? 16.453 30.141 7.184 1 91.06 41 THR B CA 1
ATOM 1970 C C . THR B 1 41 ? 17.609 29.344 6.605 1 91.06 41 THR B C 1
ATOM 1972 O O . THR B 1 41 ? 17.797 29.297 5.391 1 91.06 41 THR B O 1
ATOM 1975 N N . ASN B 1 42 ? 18.297 28.672 7.41 1 92.38 42 ASN B N 1
ATOM 1976 C CA . ASN B 1 42 ? 19.406 27.828 6.977 1 92.38 42 ASN B CA 1
ATOM 1977 C C . ASN B 1 42 ? 18.938 26.688 6.086 1 92.38 42 ASN B C 1
ATOM 1979 O O . ASN B 1 42 ? 19.594 26.328 5.113 1 92.38 42 ASN B O 1
ATOM 1983 N N . LEU B 1 43 ? 17.766 26.156 6.422 1 94.75 43 LEU B N 1
ATOM 1984 C CA . LEU B 1 43 ? 17.234 25.031 5.652 1 94.75 43 LEU B CA 1
ATOM 1985 C C . LEU B 1 43 ? 16.672 25.5 4.32 1 94.75 43 LEU B C 1
ATOM 1987 O O . LEU B 1 43 ? 16.75 24.781 3.316 1 94.75 43 LEU B O 1
ATOM 1991 N N . TYR B 1 44 ? 16.203 26.672 4.328 1 92.88 44 TYR B N 1
ATOM 1992 C CA . TYR B 1 44 ? 15.617 27.219 3.104 1 92.88 44 TYR B CA 1
ATOM 1993 C C . TYR B 1 44 ? 16.703 27.5 2.066 1 92.88 44 TYR B C 1
ATOM 1995 O O . TYR B 1 44 ? 16.406 27.625 0.875 1 92.88 44 TYR B O 1
ATOM 2003 N N . ASN B 1 45 ? 17.891 27.609 2.508 1 93.06 45 ASN B N 1
ATOM 2004 C CA . ASN B 1 45 ? 19.016 27.75 1.592 1 93.06 45 ASN B CA 1
ATOM 2005 C C . ASN B 1 45 ? 19.234 26.469 0.778 1 93.06 45 ASN B C 1
ATOM 2007 O O . ASN B 1 45 ? 19.781 26.516 -0.33 1 93.06 45 ASN B O 1
ATOM 2011 N N . TYR B 1 46 ? 18.703 25.375 1.294 1 94.62 46 TYR B N 1
ATOM 2012 C CA . TYR B 1 46 ? 18.938 24.078 0.655 1 94.62 46 TYR B CA 1
ATOM 2013 C C . TYR B 1 46 ? 17.672 23.562 -0.006 1 94.62 46 TYR B C 1
ATOM 2015 O O . TYR B 1 46 ? 17.734 22.859 -1.021 1 94.62 46 TYR B O 1
ATOM 2023 N N . PHE B 1 47 ? 16.562 23.875 0.605 1 96.5 47 PHE B N 1
ATOM 2024 C CA . PHE B 1 47 ? 15.289 23.344 0.151 1 96.5 47 PHE B CA 1
ATOM 2025 C C . PHE B 1 47 ? 14.289 24.469 -0.068 1 96.5 47 PHE B C 1
ATOM 2027 O O . PHE B 1 47 ? 13.93 25.172 0.874 1 96.5 47 PHE B O 1
ATOM 2034 N N . GLY B 1 48 ? 13.789 24.516 -1.247 1 94.62 48 GLY B N 1
ATOM 2035 C CA . GLY B 1 48 ? 12.789 25.531 -1.542 1 94.62 48 GLY B CA 1
ATOM 2036 C C . GLY B 1 48 ? 11.453 25.25 -0.887 1 94.62 48 GLY B C 1
ATOM 2037 O O . GLY B 1 48 ? 10.625 26.156 -0.732 1 94.62 48 GLY B O 1
ATOM 2038 N N . SER B 1 49 ? 11.172 24.016 -0.583 1 95.81 49 SER B N 1
ATOM 2039 C CA . SER B 1 49 ? 9.945 23.562 0.072 1 95.81 49 SER B CA 1
ATOM 2040 C C . SER B 1 49 ? 10.18 22.266 0.856 1 95.81 49 SER B C 1
ATOM 2042 O O . SER B 1 49 ? 11.234 21.641 0.723 1 95.81 49 SER B O 1
ATOM 2044 N N . PHE B 1 50 ? 9.266 21.969 1.658 1 96.81 50 PHE B N 1
ATOM 2045 C CA . PHE B 1 50 ? 9.336 20.703 2.371 1 96.81 50 PHE B CA 1
ATOM 2046 C C . PHE B 1 50 ? 9.328 19.531 1.396 1 96.81 50 PHE B C 1
ATOM 2048 O O . PHE B 1 50 ? 10.008 18.531 1.618 1 96.81 50 PHE B O 1
ATOM 2055 N N . ASP B 1 51 ? 8.609 19.609 0.315 1 97.81 51 ASP B N 1
ATOM 2056 C CA . ASP B 1 51 ? 8.57 18.562 -0.698 1 97.81 51 ASP B CA 1
ATOM 2057 C C . ASP B 1 51 ? 9.945 18.359 -1.331 1 97.81 51 ASP B C 1
ATOM 2059 O O . ASP B 1 51 ? 10.32 17.234 -1.652 1 97.81 51 ASP B O 1
ATOM 2063 N N . ASP B 1 52 ? 10.656 19.422 -1.492 1 97.69 52 ASP B N 1
ATOM 2064 C CA . ASP B 1 52 ? 12.016 19.281 -2.004 1 97.69 52 ASP B CA 1
ATOM 2065 C C . ASP B 1 52 ? 12.883 18.453 -1.063 1 97.69 52 ASP B C 1
ATOM 2067 O O . ASP B 1 52 ? 13.648 17.594 -1.514 1 97.69 52 ASP B O 1
ATOM 2071 N N . LEU B 1 53 ? 12.727 18.75 0.154 1 98 53 LEU B N 1
ATOM 2072 C CA . LEU B 1 53 ? 13.453 17.953 1.141 1 98 53 LEU B CA 1
ATOM 2073 C C . LEU B 1 53 ? 13 16.5 1.108 1 98 53 LEU B C 1
ATOM 2075 O O . LEU B 1 53 ? 13.82 15.586 1.207 1 98 53 LEU B O 1
ATOM 2079 N N . LEU B 1 54 ? 11.727 16.25 0.97 1 98.31 54 LEU B N 1
ATOM 2080 C CA . LEU B 1 54 ? 11.18 14.891 0.974 1 98.31 54 LEU B CA 1
ATOM 2081 C C . LEU B 1 54 ? 11.75 14.078 -0.18 1 98.31 54 LEU B C 1
ATOM 2083 O O . LEU B 1 54 ? 12.031 12.883 -0.023 1 98.31 54 LEU B O 1
ATOM 2087 N N . TRP B 1 55 ? 11.906 14.672 -1.312 1 98.31 55 TRP B N 1
ATOM 2088 C CA . TRP B 1 55 ? 12.484 13.961 -2.441 1 98.31 55 TRP B CA 1
ATOM 2089 C C . TRP B 1 55 ? 13.922 13.539 -2.139 1 98.31 55 TRP B C 1
ATOM 2091 O O . TRP B 1 55 ? 14.336 12.422 -2.467 1 98.31 55 TRP B O 1
ATOM 2101 N N . GLU B 1 56 ? 14.672 14.414 -1.55 1 98.06 56 GLU B N 1
ATOM 2102 C CA . GLU B 1 56 ? 16.047 14.078 -1.187 1 98.06 56 GLU B CA 1
ATOM 2103 C C . GLU B 1 56 ? 16.078 13.023 -0.082 1 98.06 56 GLU B C 1
ATOM 2105 O O . GLU B 1 56 ? 16.938 12.141 -0.085 1 98.06 56 GLU B O 1
ATOM 2110 N N . ALA B 1 57 ? 15.195 13.195 0.843 1 98.56 57 ALA B N 1
ATOM 2111 C CA . ALA B 1 57 ? 15.07 12.195 1.897 1 98.56 57 ALA B CA 1
ATOM 2112 C C . ALA B 1 57 ? 14.711 10.828 1.316 1 98.56 57 ALA B C 1
ATOM 2114 O O . ALA B 1 57 ? 15.188 9.797 1.792 1 98.56 57 ALA B O 1
ATOM 2115 N N . HIS B 1 58 ? 13.852 10.812 0.341 1 98.5 58 HIS B N 1
ATOM 2116 C CA . HIS B 1 58 ? 13.484 9.578 -0.355 1 98.5 58 HIS B CA 1
ATOM 2117 C C . HIS B 1 58 ? 14.719 8.867 -0.908 1 98.5 58 HIS B C 1
ATOM 2119 O O . HIS B 1 58 ? 14.898 7.668 -0.69 1 98.5 58 HIS B O 1
ATOM 2125 N N . ILE B 1 59 ? 15.57 9.602 -1.57 1 98.5 59 ILE B N 1
ATOM 2126 C CA . ILE B 1 59 ? 16.797 9.047 -2.145 1 98.5 59 ILE B CA 1
ATOM 2127 C C . ILE B 1 59 ? 17.656 8.453 -1.036 1 98.5 59 ILE B C 1
ATOM 2129 O O . ILE B 1 59 ? 18.219 7.367 -1.188 1 98.5 59 ILE B O 1
ATOM 2133 N N . GLU B 1 60 ? 17.719 9.172 0.001 1 98.69 60 GLU B N 1
ATOM 2134 C CA . GLU B 1 60 ? 18.547 8.703 1.117 1 98.69 60 GLU B CA 1
ATOM 2135 C C . GLU B 1 60 ? 17.969 7.426 1.721 1 98.69 60 GLU B C 1
ATOM 2137 O O . GLU B 1 60 ? 18.719 6.543 2.139 1 98.69 60 GLU B O 1
ATOM 2142 N N . VAL B 1 61 ? 16.688 7.297 1.834 1 98.62 61 VAL B N 1
ATOM 2143 C CA . VAL B 1 61 ? 16.047 6.078 2.33 1 98.62 61 VAL B CA 1
ATOM 2144 C C . VAL B 1 61 ? 16.422 4.898 1.438 1 98.62 61 VAL B C 1
ATOM 2146 O O . VAL B 1 61 ? 16.75 3.818 1.933 1 98.62 61 VAL B O 1
ATOM 2149 N N . LEU B 1 62 ? 16.359 5.094 0.123 1 98.06 62 LEU B N 1
ATOM 2150 C CA . LEU B 1 62 ? 16.734 4.047 -0.824 1 98.06 62 LEU B CA 1
ATOM 2151 C C . LEU B 1 62 ? 18.172 3.6 -0.607 1 98.06 62 LEU B C 1
ATOM 2153 O O . LEU B 1 62 ? 18.469 2.402 -0.622 1 98.06 62 LEU B O 1
ATOM 2157 N N . LYS B 1 63 ? 19.016 4.578 -0.39 1 97.94 63 LYS B N 1
ATOM 2158 C CA . LYS B 1 63 ? 20.422 4.285 -0.154 1 97.94 63 LYS B CA 1
ATOM 2159 C C . LYS B 1 63 ? 20.609 3.48 1.129 1 97.94 63 LYS B C 1
ATOM 2161 O O . LYS B 1 63 ? 21.344 2.49 1.146 1 97.94 63 LYS B O 1
ATOM 2166 N N . LYS B 1 64 ? 19.984 3.936 2.113 1 98.38 64 LYS B N 1
ATOM 2167 C CA . LYS B 1 64 ? 20.078 3.248 3.396 1 98.38 64 LYS B CA 1
ATOM 2168 C C . LYS B 1 64 ? 19.547 1.82 3.299 1 98.38 64 LYS B C 1
ATOM 2170 O O . LYS B 1 64 ? 20.109 0.899 3.887 1 98.38 64 LYS B O 1
ATOM 2175 N N . PHE B 1 65 ? 18.484 1.621 2.58 1 98.5 65 PHE B N 1
ATOM 2176 C CA . PHE B 1 65 ? 17.938 0.284 2.359 1 98.5 65 PHE B CA 1
ATOM 2177 C C . PHE B 1 65 ? 18.969 -0.603 1.657 1 98.5 65 PHE B C 1
ATOM 2179 O O . PHE B 1 65 ? 19.203 -1.733 2.082 1 98.5 65 PHE B O 1
ATOM 2186 N N . SER B 1 66 ? 19.516 -0.064 0.558 1 97.88 66 SER B N 1
ATOM 2187 C CA . SER B 1 66 ? 20.484 -0.818 -0.223 1 97.88 66 SER B CA 1
ATOM 2188 C C . SER B 1 66 ? 21.688 -1.229 0.632 1 97.88 66 SER B C 1
ATOM 2190 O O . SER B 1 66 ? 22.125 -2.375 0.572 1 97.88 66 SER B O 1
ATOM 2192 N N . GLU B 1 67 ? 22.141 -0.301 1.402 1 97.5 67 GLU B N 1
ATOM 2193 C CA . GLU B 1 67 ? 23.297 -0.565 2.27 1 97.5 67 GLU B CA 1
ATOM 2194 C C . GLU B 1 67 ? 22.953 -1.63 3.311 1 97.5 67 GLU B C 1
ATOM 2196 O O . GLU B 1 67 ? 23.766 -2.525 3.568 1 97.5 67 GLU B O 1
ATOM 2201 N N . ASN B 1 68 ? 21.812 -1.505 3.902 1 97.31 68 ASN B N 1
ATOM 2202 C CA . ASN B 1 68 ? 21.375 -2.471 4.902 1 97.31 68 ASN B CA 1
ATOM 2203 C C . ASN B 1 68 ? 21.25 -3.873 4.312 1 97.31 68 ASN B C 1
ATOM 2205 O O . ASN B 1 68 ? 21.719 -4.844 4.91 1 97.31 68 ASN B O 1
ATOM 2209 N N . LEU B 1 69 ? 20.625 -3.971 3.166 1 97.81 69 LEU B N 1
ATOM 2210 C CA . LEU B 1 69 ? 20.438 -5.254 2.496 1 97.81 69 LEU B CA 1
ATOM 2211 C C . LEU B 1 69 ? 21.781 -5.91 2.195 1 97.81 69 LEU B C 1
ATOM 2213 O O . LEU B 1 69 ? 21.984 -7.09 2.498 1 97.81 69 LEU B O 1
ATOM 2217 N N . GLU B 1 70 ? 22.688 -5.117 1.646 1 96.69 70 GLU B N 1
ATOM 2218 C CA . GLU B 1 70 ? 24 -5.645 1.286 1 96.69 70 GLU B CA 1
ATOM 2219 C C . GLU B 1 70 ? 24.75 -6.152 2.516 1 96.69 70 GLU B C 1
ATOM 2221 O O . GLU B 1 70 ? 25.375 -7.215 2.475 1 96.69 70 GLU B O 1
ATOM 2226 N N . LYS B 1 71 ? 24.672 -5.414 3.525 1 96.94 71 LYS B N 1
ATOM 2227 C CA . LYS B 1 71 ? 25.344 -5.773 4.77 1 96.94 71 LYS B CA 1
ATOM 2228 C C . LYS B 1 71 ? 24.844 -7.113 5.301 1 96.94 71 LYS B C 1
ATOM 2230 O O . LYS B 1 71 ? 25.625 -7.945 5.75 1 96.94 71 LYS B O 1
ATOM 2235 N N . HIS B 1 72 ? 23.562 -7.383 5.246 1 96.94 72 HIS B N 1
ATOM 2236 C CA . HIS B 1 72 ? 22.969 -8.57 5.848 1 96.94 72 HIS B CA 1
ATOM 2237 C C . HIS B 1 72 ? 23.109 -9.781 4.93 1 96.94 72 HIS B C 1
ATOM 2239 O O . HIS B 1 72 ? 23.375 -10.891 5.395 1 96.94 72 HIS B O 1
ATOM 2245 N N . ILE B 1 73 ? 22.969 -9.523 3.662 1 96.31 73 ILE B N 1
ATOM 2246 C CA . ILE B 1 73 ? 23.031 -10.641 2.725 1 96.31 73 ILE B CA 1
ATOM 2247 C C . ILE B 1 73 ? 24.469 -11.148 2.633 1 96.31 73 ILE B C 1
ATOM 2249 O O . ILE B 1 73 ? 24.688 -12.352 2.467 1 96.31 73 ILE B O 1
ATOM 2253 N N . SER B 1 74 ? 25.484 -10.297 2.766 1 94.62 74 SER B N 1
ATOM 2254 C CA . SER B 1 74 ? 26.891 -10.633 2.59 1 94.62 74 SER B CA 1
ATOM 2255 C C . SER B 1 74 ? 27.359 -11.602 3.67 1 94.62 74 SER B C 1
ATOM 2257 O O . SER B 1 74 ? 28.328 -12.344 3.465 1 94.62 74 SER B O 1
ATOM 2259 N N . VAL B 1 75 ? 26.688 -11.695 4.742 1 95.5 75 VAL B N 1
ATOM 2260 C CA . VAL B 1 75 ? 27.172 -12.508 5.855 1 95.5 75 VAL B CA 1
ATOM 2261 C C . VAL B 1 75 ? 26.453 -13.859 5.867 1 95.5 75 VAL B C 1
ATOM 2263 O O . VAL B 1 75 ? 26.75 -14.711 6.703 1 95.5 75 VAL B O 1
ATOM 2266 N N . VAL B 1 76 ? 25.516 -14 5.008 1 96.56 76 VAL B N 1
ATOM 2267 C CA . VAL B 1 76 ? 24.828 -15.273 4.887 1 96.56 76 VAL B CA 1
ATOM 2268 C C . VAL B 1 76 ? 25.609 -16.203 3.963 1 96.56 76 VAL B C 1
ATOM 2270 O O . VAL B 1 76 ? 26.047 -15.797 2.881 1 96.56 76 VAL B O 1
ATOM 2273 N N . ASP B 1 77 ? 25.781 -17.438 4.309 1 93.12 77 ASP B N 1
ATOM 2274 C CA . ASP B 1 77 ? 26.672 -18.344 3.584 1 93.12 77 ASP B CA 1
ATOM 2275 C C . ASP B 1 77 ? 25.891 -19.141 2.533 1 93.12 77 ASP B C 1
ATOM 2277 O O . ASP B 1 77 ? 26.328 -19.234 1.379 1 93.12 77 ASP B O 1
ATOM 2281 N N . LYS B 1 78 ? 24.766 -19.688 2.916 1 96.25 78 LYS B N 1
ATOM 2282 C CA . LYS B 1 78 ? 24 -20.562 2.021 1 96.25 78 LYS B CA 1
ATOM 2283 C C . LYS B 1 78 ? 23.062 -19.75 1.134 1 96.25 78 LYS B C 1
ATOM 2285 O O . LYS B 1 78 ? 22.344 -18.875 1.619 1 96.25 78 LYS B O 1
ATOM 2290 N N . TYR B 1 79 ? 23.078 -20.062 -0.111 1 93.75 79 TYR B N 1
ATOM 2291 C CA . TYR B 1 79 ? 22.344 -19.266 -1.085 1 93.75 79 TYR B CA 1
ATOM 2292 C C . TYR B 1 79 ? 20.844 -19.406 -0.88 1 93.75 79 TYR B C 1
ATOM 2294 O O . TYR B 1 79 ? 20.078 -18.469 -1.129 1 93.75 79 TYR B O 1
ATOM 2302 N N . ASP B 1 80 ? 20.391 -20.609 -0.448 1 91.75 80 ASP B N 1
ATOM 2303 C CA . ASP B 1 80 ? 18.984 -20.75 -0.115 1 91.75 80 ASP B CA 1
ATOM 2304 C C . ASP B 1 80 ? 18.578 -19.812 1.021 1 91.75 80 ASP B C 1
ATOM 2306 O O . ASP B 1 80 ? 17.5 -19.219 0.992 1 91.75 80 ASP B O 1
ATOM 2310 N N . GLN B 1 81 ? 19.406 -19.594 1.93 1 97 81 GLN B N 1
ATOM 2311 C CA . GLN B 1 81 ? 19.172 -18.672 3.041 1 97 81 GLN B CA 1
ATOM 2312 C C . GLN B 1 81 ? 19.328 -17.219 2.596 1 97 81 GLN B C 1
ATOM 2314 O O . GLN B 1 81 ? 18.688 -16.328 3.143 1 97 81 GLN B O 1
ATOM 2319 N N . LYS B 1 82 ? 20.156 -16.969 1.622 1 97.62 82 LYS B N 1
ATOM 2320 C CA . LYS B 1 82 ? 20.328 -15.617 1.086 1 97.62 82 LYS B CA 1
ATOM 2321 C C . LYS B 1 82 ? 19.031 -15.102 0.461 1 97.62 82 LYS B C 1
ATOM 2323 O O . LYS B 1 82 ? 18.703 -13.922 0.605 1 97.62 82 LYS B O 1
ATOM 2328 N N . LEU B 1 83 ? 18.359 -16.031 -0.222 1 97.44 83 LEU B N 1
ATOM 2329 C CA . LEU B 1 83 ? 17.125 -15.617 -0.861 1 97.44 83 LEU B CA 1
ATOM 2330 C C . LEU B 1 83 ? 16.078 -15.211 0.181 1 97.44 83 LEU B C 1
ATOM 2332 O O . LEU B 1 83 ? 15.414 -14.188 0.032 1 97.44 83 LEU B O 1
ATOM 2336 N N . LEU B 1 84 ? 15.977 -16.031 1.195 1 98 84 LEU B N 1
ATOM 2337 C CA . LEU B 1 84 ? 15.055 -15.68 2.266 1 98 84 LEU B CA 1
ATOM 2338 C C . LEU B 1 84 ? 15.484 -14.398 2.961 1 98 84 LEU B C 1
ATOM 2340 O O . LEU B 1 84 ? 14.656 -13.539 3.268 1 98 84 LEU B O 1
ATOM 2344 N N . CYS B 1 85 ? 16.75 -14.258 3.246 1 98 85 CYS B N 1
ATOM 2345 C CA . CYS B 1 85 ? 17.312 -13.055 3.861 1 98 85 CYS B CA 1
ATOM 2346 C C . CYS B 1 85 ? 16.984 -11.82 3.029 1 98 85 CYS B C 1
ATOM 2348 O O . CYS B 1 85 ? 16.656 -10.766 3.576 1 98 85 CYS B O 1
ATOM 2350 N N . PHE B 1 86 ? 17.062 -11.984 1.742 1 98.31 86 PHE B N 1
ATOM 2351 C CA . PHE B 1 86 ? 16.766 -10.922 0.793 1 98.31 86 PHE B CA 1
ATOM 2352 C C . PHE B 1 86 ? 15.367 -10.352 1.039 1 98.31 86 PHE B C 1
ATOM 2354 O O . PHE B 1 86 ? 15.211 -9.141 1.215 1 98.31 86 PHE B O 1
ATOM 2361 N N . PHE B 1 87 ? 14.391 -11.148 1.189 1 98.44 87 PHE B N 1
ATOM 2362 C CA . PHE B 1 87 ? 13.023 -10.688 1.378 1 98.44 87 PHE B CA 1
ATOM 2363 C C . PHE B 1 87 ? 12.781 -10.289 2.83 1 98.44 87 PHE B C 1
ATOM 2365 O O . PHE B 1 87 ? 12.008 -9.367 3.107 1 98.44 87 PHE B O 1
ATOM 2372 N N . ASN B 1 88 ? 13.391 -10.93 3.758 1 98.31 88 ASN B N 1
ATOM 2373 C CA . ASN B 1 88 ? 13.297 -10.547 5.16 1 98.31 88 ASN B CA 1
ATOM 2374 C C . ASN B 1 88 ? 13.758 -9.109 5.383 1 98.31 88 ASN B C 1
ATOM 2376 O O . ASN B 1 88 ? 13.203 -8.391 6.211 1 98.31 88 ASN B O 1
ATOM 2380 N N . GLU B 1 89 ? 14.781 -8.742 4.672 1 98.12 89 GLU B N 1
ATOM 2381 C CA . GLU B 1 89 ? 15.344 -7.406 4.844 1 98.12 89 GLU B CA 1
ATOM 2382 C C . GLU B 1 89 ? 14.352 -6.332 4.395 1 98.12 89 GLU B C 1
ATOM 2384 O O . GLU B 1 89 ? 14.297 -5.246 4.973 1 98.12 89 GLU B O 1
ATOM 2389 N N . PHE B 1 90 ? 13.586 -6.641 3.348 1 98.44 90 PHE B N 1
ATOM 2390 C CA . PHE B 1 90 ? 12.531 -5.707 2.949 1 98.44 90 PHE B CA 1
ATOM 2391 C C . PHE B 1 90 ? 11.555 -5.477 4.094 1 98.44 90 PHE B C 1
ATOM 2393 O O . PHE B 1 90 ? 11.359 -4.34 4.535 1 98.44 90 PHE B O 1
ATOM 2400 N N . VAL B 1 91 ? 11.047 -6.535 4.59 1 98.44 91 VAL B N 1
ATOM 2401 C CA . VAL B 1 91 ? 9.977 -6.453 5.578 1 98.44 91 VAL B CA 1
ATOM 2402 C C . VAL B 1 91 ? 10.516 -5.832 6.867 1 98.44 91 VAL B C 1
ATOM 2404 O O . VAL B 1 91 ? 9.875 -4.965 7.461 1 98.44 91 VAL B O 1
ATOM 2407 N N . ASP B 1 92 ? 11.703 -6.215 7.289 1 98.31 92 ASP B N 1
ATOM 2408 C CA . ASP B 1 92 ? 12.32 -5.672 8.492 1 98.31 92 ASP B CA 1
ATOM 2409 C C . ASP B 1 92 ? 12.539 -4.164 8.367 1 98.31 92 ASP B C 1
ATOM 2411 O O . ASP B 1 92 ? 12.227 -3.404 9.281 1 98.31 92 ASP B O 1
ATOM 2415 N N . PHE B 1 93 ? 13.078 -3.799 7.27 1 98.44 93 PHE B N 1
ATOM 2416 C CA . PHE B 1 93 ? 13.367 -2.387 7.043 1 98.44 93 PHE B CA 1
ATOM 2417 C C . PHE B 1 93 ? 12.086 -1.561 7.074 1 98.44 93 PHE B C 1
ATOM 2419 O O . PHE B 1 93 ? 12.039 -0.502 7.703 1 98.44 93 PHE B O 1
ATOM 2426 N N . TYR B 1 94 ? 11.047 -2.07 6.422 1 98.19 94 TYR B N 1
ATOM 2427 C CA . TYR B 1 94 ? 9.773 -1.362 6.348 1 98.19 94 TYR B CA 1
ATOM 2428 C C . TYR B 1 94 ? 9.141 -1.243 7.727 1 98.19 94 TYR B C 1
ATOM 2430 O O . TYR B 1 94 ? 8.719 -0.156 8.133 1 98.19 94 TYR B O 1
ATOM 2438 N N . ILE B 1 95 ? 9.109 -2.346 8.477 1 97.94 95 ILE B N 1
ATOM 2439 C CA . ILE B 1 95 ? 8.414 -2.396 9.75 1 97.94 95 ILE B CA 1
ATOM 2440 C C . ILE B 1 95 ? 9.195 -1.609 10.805 1 97.94 95 ILE B C 1
ATOM 2442 O O . ILE B 1 95 ? 8.602 -0.919 11.641 1 97.94 95 ILE B O 1
ATOM 2446 N N . ASN B 1 96 ? 10.516 -1.62 10.742 1 97.56 96 ASN B N 1
ATOM 2447 C CA . ASN B 1 96 ? 11.352 -0.934 11.719 1 97.56 96 ASN B CA 1
ATOM 2448 C C . ASN B 1 96 ? 11.445 0.561 11.422 1 97.56 96 ASN B C 1
ATOM 2450 O O . ASN B 1 96 ? 11.898 1.336 12.273 1 97.56 96 ASN B O 1
ATOM 2454 N N . ASN B 1 97 ? 11.102 0.95 10.266 1 98.06 97 ASN B N 1
ATOM 2455 C CA . ASN B 1 97 ? 11.102 2.34 9.82 1 98.06 97 ASN B CA 1
ATOM 2456 C C . ASN B 1 97 ? 9.805 2.707 9.109 1 98.06 97 ASN B C 1
ATOM 2458 O O . ASN B 1 97 ? 9.82 3.148 7.961 1 98.06 97 ASN B O 1
ATOM 2462 N N . LYS B 1 98 ? 8.727 2.584 9.836 1 97.31 98 LYS B N 1
ATOM 2463 C CA . LYS B 1 98 ? 7.406 2.701 9.234 1 97.31 98 LYS B CA 1
ATOM 2464 C C . LYS B 1 98 ? 7.223 4.066 8.57 1 97.31 98 LYS B C 1
ATOM 2466 O O . LYS B 1 98 ? 6.559 4.18 7.543 1 97.31 98 LYS B O 1
ATOM 2471 N N . GLY B 1 99 ? 7.785 5.137 9.188 1 97.81 99 GLY B N 1
ATOM 2472 C CA . GLY B 1 99 ? 7.719 6.453 8.57 1 97.81 99 GLY B CA 1
ATOM 2473 C C . GLY B 1 99 ? 8.477 6.531 7.254 1 97.81 99 GLY B C 1
ATOM 2474 O O . GLY B 1 99 ? 8.039 7.199 6.316 1 97.81 99 GLY B O 1
ATOM 2475 N N . TRP B 1 100 ? 9.656 5.887 7.234 1 98.44 100 TRP B N 1
ATOM 2476 C CA . TRP B 1 100 ? 10.422 5.848 5.996 1 98.44 100 TRP B CA 1
ATOM 2477 C C . TRP B 1 100 ? 9.68 5.074 4.914 1 98.44 100 TRP B C 1
ATOM 2479 O O . TRP B 1 100 ? 9.727 5.434 3.738 1 98.44 100 TRP B O 1
ATOM 2489 N N . PHE B 1 101 ? 8.984 4.008 5.324 1 98.06 101 PHE B N 1
ATOM 2490 C CA . PHE B 1 101 ? 8.156 3.236 4.402 1 98.06 101 PHE B CA 1
ATOM 2491 C C . PHE B 1 101 ? 7.082 4.117 3.777 1 98.06 101 PHE B C 1
ATOM 2493 O O . PHE B 1 101 ? 6.898 4.109 2.559 1 98.06 101 PHE B O 1
ATOM 2500 N N . ARG B 1 102 ? 6.395 4.832 4.59 1 96.81 102 ARG B N 1
ATOM 2501 C CA . ARG B 1 102 ? 5.352 5.73 4.109 1 96.81 102 ARG B CA 1
ATOM 2502 C C . ARG B 1 102 ? 5.926 6.773 3.152 1 96.81 102 ARG B C 1
ATOM 2504 O O . ARG B 1 102 ? 5.336 7.055 2.107 1 96.81 102 ARG B O 1
ATOM 2511 N N . LEU B 1 103 ? 7.078 7.316 3.523 1 97.5 103 LEU B N 1
ATOM 2512 C CA . LEU B 1 103 ? 7.742 8.289 2.66 1 97.5 103 LEU B CA 1
ATOM 2513 C C . LEU B 1 103 ? 8.078 7.672 1.308 1 97.5 103 LEU B C 1
ATOM 2515 O O . LEU B 1 103 ? 7.828 8.273 0.263 1 97.5 103 LEU B O 1
ATOM 2519 N N . ALA B 1 104 ? 8.547 6.461 1.347 1 96.75 104 ALA B N 1
ATOM 2520 C CA . ALA B 1 104 ? 9.125 5.836 0.159 1 96.75 104 ALA B CA 1
ATOM 2521 C C . ALA B 1 104 ? 8.039 5.383 -0.81 1 96.75 104 ALA B C 1
ATOM 2523 O O . ALA B 1 104 ? 8.203 5.473 -2.027 1 96.75 104 ALA B O 1
ATOM 2524 N N . TRP B 1 105 ? 6.879 5.016 -0.215 1 95.75 105 TRP B N 1
ATOM 2525 C CA . TRP B 1 105 ? 6.027 4.258 -1.128 1 95.75 105 TRP B CA 1
ATOM 2526 C C . TRP B 1 105 ? 4.59 4.762 -1.08 1 95.75 105 TRP B C 1
ATOM 2528 O O . TRP B 1 105 ? 3.789 4.457 -1.965 1 95.75 105 TRP B O 1
ATOM 2538 N N . VAL B 1 106 ? 4.277 5.504 -0.11 1 94.56 106 VAL B N 1
ATOM 2539 C CA . VAL B 1 106 ? 2.873 5.84 0.102 1 94.56 106 VAL B CA 1
ATOM 2540 C C . VAL B 1 106 ? 2.664 7.34 -0.097 1 94.56 106 VAL B C 1
ATOM 2542 O O . VAL B 1 106 ? 1.672 7.762 -0.696 1 94.56 106 VAL B O 1
ATOM 2545 N N . GLU B 1 107 ? 3.58 8.164 0.343 1 95.25 107 GLU B N 1
ATOM 2546 C CA . GLU B 1 107 ? 3.453 9.625 0.369 1 95.25 107 GLU B CA 1
ATOM 2547 C C . GLU B 1 107 ? 3.424 10.195 -1.044 1 95.25 107 GLU B C 1
ATOM 2549 O O . GLU B 1 107 ? 4.211 9.797 -1.901 1 95.25 107 GLU B O 1
ATOM 2554 N N . ILE B 1 108 ? 2.441 11.047 -1.199 1 95.25 108 ILE B N 1
ATOM 2555 C CA . ILE B 1 108 ? 2.42 11.852 -2.42 1 95.25 108 ILE B CA 1
ATOM 2556 C C . ILE B 1 108 ? 3.279 13.094 -2.234 1 95.25 108 ILE B C 1
ATOM 2558 O O . ILE B 1 108 ? 2.889 14.031 -1.527 1 95.25 108 ILE B O 1
ATOM 2562 N N . ILE B 1 109 ? 4.387 13.102 -2.852 1 96.44 109 ILE B N 1
ATOM 2563 C CA . ILE B 1 109 ? 5.312 14.219 -2.723 1 96.44 109 ILE B CA 1
ATOM 2564 C C . ILE B 1 109 ? 5.008 15.266 -3.793 1 96.44 109 ILE B C 1
ATOM 2566 O O . ILE B 1 109 ? 4.812 14.93 -4.961 1 96.44 109 ILE B O 1
ATOM 2570 N N . GLY B 1 110 ? 4.945 16.469 -3.361 1 95.06 110 GLY B N 1
ATOM 2571 C CA . GLY B 1 110 ? 4.586 17.562 -4.258 1 95.06 110 GLY B CA 1
ATOM 2572 C C . GLY B 1 110 ? 5.633 17.828 -5.324 1 95.06 110 GLY B C 1
ATOM 2573 O O . GLY B 1 110 ? 6.785 17.406 -5.188 1 95.06 110 GLY B O 1
ATOM 2574 N N . GLY B 1 111 ? 5.188 18.438 -6.449 1 93.31 111 GLY B N 1
ATOM 2575 C CA . GLY B 1 111 ? 6.098 18.719 -7.551 1 93.31 111 GLY B CA 1
ATOM 2576 C C . GLY B 1 111 ? 6.324 17.516 -8.453 1 93.31 111 GLY B C 1
ATOM 2577 O O . GLY B 1 111 ? 5.762 16.438 -8.219 1 93.31 111 GLY B O 1
ATOM 2578 N N . GLU B 1 112 ? 7.105 17.734 -9.469 1 92.5 112 GLU B N 1
ATOM 2579 C CA . GLU B 1 112 ? 7.477 16.609 -10.336 1 92.5 112 GLU B CA 1
ATOM 2580 C C . GLU B 1 112 ? 8.578 15.766 -9.711 1 92.5 112 GLU B C 1
ATOM 2582 O O . GLU B 1 112 ? 9.477 16.297 -9.047 1 92.5 112 GLU B O 1
ATOM 2587 N N . ARG B 1 113 ? 8.469 14.57 -9.961 1 95.12 113 ARG B N 1
ATOM 2588 C CA . ARG B 1 113 ? 9.539 13.688 -9.508 1 95.12 113 ARG B CA 1
ATOM 2589 C C . ARG B 1 113 ? 10.867 14.055 -10.141 1 95.12 113 ARG B C 1
ATOM 2591 O O . ARG B 1 113 ? 10.992 14.094 -11.367 1 95.12 113 ARG B O 1
ATOM 2598 N N . PRO B 1 114 ? 11.898 14.32 -9.281 1 96.56 114 PRO B N 1
ATOM 2599 C CA . PRO B 1 114 ? 13.188 14.711 -9.859 1 96.56 114 PRO B CA 1
ATOM 2600 C C . PRO B 1 114 ? 13.852 13.57 -10.625 1 96.56 114 PRO B C 1
ATOM 2602 O O . PRO B 1 114 ? 13.773 12.414 -10.203 1 96.56 114 PRO B O 1
ATOM 2605 N N . LYS B 1 115 ? 14.555 13.898 -11.656 1 96.88 115 LYS B N 1
ATOM 2606 C CA . LYS B 1 115 ? 15.281 12.906 -12.445 1 96.88 115 LYS B CA 1
ATOM 2607 C C . LYS B 1 115 ? 16.297 12.164 -11.586 1 96.88 115 LYS B C 1
ATOM 2609 O O . LYS B 1 115 ? 16.5 10.961 -11.758 1 96.88 115 LYS B O 1
ATOM 2614 N N . VAL B 1 116 ? 16.922 12.891 -10.703 1 97.19 116 VAL B N 1
ATOM 2615 C CA . VAL B 1 116 ? 17.938 12.289 -9.836 1 97.19 116 VAL B CA 1
ATOM 2616 C C . VAL B 1 116 ? 17.297 11.203 -8.977 1 97.19 116 VAL B C 1
ATOM 2618 O O . VAL B 1 116 ? 17.953 10.203 -8.648 1 97.19 116 VAL B O 1
ATOM 2621 N N . ASP B 1 117 ? 16.062 11.391 -8.547 1 97.31 117 ASP B N 1
ATOM 2622 C CA . ASP B 1 117 ? 15.344 10.375 -7.789 1 97.31 117 ASP B CA 1
ATOM 2623 C C . ASP B 1 117 ? 15.062 9.141 -8.641 1 97.31 117 ASP B C 1
ATOM 2625 O O . ASP B 1 117 ? 15.242 8.008 -8.188 1 97.31 117 ASP B O 1
ATOM 2629 N N . GLU B 1 118 ? 14.656 9.344 -9.867 1 96.06 118 GLU B N 1
ATOM 2630 C CA . GLU B 1 118 ? 14.43 8.242 -10.805 1 96.06 118 GLU B CA 1
ATOM 2631 C C . GLU B 1 118 ? 15.695 7.418 -10.992 1 96.06 118 GLU B C 1
ATOM 2633 O O . GLU B 1 118 ? 15.648 6.188 -10.969 1 96.06 118 GLU B O 1
ATOM 2638 N N . ILE B 1 119 ? 16.781 8.117 -11.164 1 97.25 119 ILE B N 1
ATOM 2639 C CA . ILE B 1 119 ? 18.078 7.473 -11.391 1 97.25 119 ILE B CA 1
ATOM 2640 C C . ILE B 1 119 ? 18.469 6.66 -10.156 1 97.25 119 ILE B C 1
ATOM 2642 O O . ILE B 1 119 ? 18.906 5.516 -10.281 1 97.25 119 ILE B O 1
ATOM 2646 N N . ALA B 1 120 ? 18.281 7.25 -8.992 1 97.25 120 ALA B N 1
ATOM 2647 C CA . ALA B 1 120 ? 18.594 6.562 -7.746 1 97.25 120 ALA B CA 1
ATOM 2648 C C . ALA B 1 120 ? 17.766 5.293 -7.586 1 97.25 120 ALA B C 1
ATOM 2650 O O . ALA B 1 120 ? 18.281 4.258 -7.16 1 97.25 120 ALA B O 1
ATOM 2651 N N . THR B 1 121 ? 16.547 5.352 -7.945 1 96.75 121 THR B N 1
ATOM 2652 C CA . THR B 1 121 ? 15.648 4.203 -7.848 1 96.75 121 THR B CA 1
ATOM 2653 C C . THR B 1 121 ? 16.094 3.088 -8.789 1 96.75 121 THR B C 1
ATOM 2655 O O . THR B 1 121 ? 16.172 1.923 -8.391 1 96.75 121 THR B O 1
ATOM 2658 N N . VAL B 1 122 ? 16.406 3.475 -10 1 96.31 122 VAL B N 1
ATOM 2659 C CA . VAL B 1 122 ? 16.859 2.498 -10.984 1 96.31 122 VAL B CA 1
ATOM 2660 C C . VAL B 1 122 ? 18.141 1.823 -10.508 1 96.31 122 VAL B C 1
ATOM 2662 O O . VAL B 1 122 ? 18.297 0.606 -10.641 1 96.31 122 VAL B O 1
ATOM 2665 N N . LYS B 1 123 ? 19 2.615 -9.969 1 97.56 123 LYS B N 1
ATOM 2666 C CA . LYS B 1 123 ? 20.266 2.082 -9.477 1 97.56 123 LYS B CA 1
ATOM 2667 C C . LYS B 1 123 ? 20.031 1.046 -8.383 1 97.56 123 LYS B C 1
ATOM 2669 O O . LYS B 1 123 ? 20.672 -0.008 -8.367 1 97.56 123 LYS B O 1
ATOM 2674 N N . VAL B 1 124 ? 19.156 1.357 -7.48 1 97.75 124 VAL B N 1
ATOM 2675 C CA . VAL B 1 124 ? 18.844 0.434 -6.395 1 97.75 124 VAL B CA 1
ATOM 2676 C C . VAL B 1 124 ? 18.25 -0.85 -6.965 1 97.75 124 VAL B C 1
ATOM 2678 O O . VAL B 1 124 ? 18.656 -1.952 -6.59 1 97.75 124 VAL B O 1
ATOM 2681 N N . VAL B 1 125 ? 17.312 -0.74 -7.875 1 97.44 125 VAL B N 1
ATOM 2682 C CA . VAL B 1 125 ? 16.656 -1.9 -8.469 1 97.44 125 VAL B CA 1
ATOM 2683 C C . VAL B 1 125 ? 17.688 -2.756 -9.203 1 97.44 125 VAL B C 1
ATOM 2685 O O . VAL B 1 125 ? 17.656 -3.984 -9.109 1 97.44 125 VAL B O 1
ATOM 2688 N N . ASP B 1 126 ? 18.562 -2.09 -9.914 1 97.62 126 ASP B N 1
ATOM 2689 C CA . ASP B 1 126 ? 19.609 -2.816 -10.625 1 97.62 126 ASP B CA 1
ATOM 2690 C C . ASP B 1 126 ? 20.469 -3.639 -9.664 1 97.62 126 ASP B C 1
ATOM 2692 O O . ASP B 1 126 ? 20.812 -4.781 -9.961 1 97.62 126 ASP B O 1
ATOM 2696 N N . GLY B 1 127 ? 20.781 -3.012 -8.562 1 97.69 127 GLY B N 1
ATOM 2697 C CA . GLY B 1 127 ? 21.531 -3.742 -7.547 1 97.69 127 GLY B CA 1
ATOM 2698 C C . GLY B 1 127 ? 20.781 -4.949 -7.012 1 97.69 127 GLY B C 1
ATOM 2699 O O . GLY B 1 127 ? 21.375 -6.004 -6.785 1 97.69 127 GLY B O 1
ATOM 2700 N N . LEU B 1 128 ? 19.5 -4.836 -6.816 1 98.06 128 LEU B N 1
ATOM 2701 C CA . LEU B 1 128 ? 18.672 -5.941 -6.352 1 98.06 128 LEU B CA 1
ATOM 2702 C C . LEU B 1 128 ? 18.641 -7.062 -7.379 1 98.06 128 LEU B C 1
ATOM 2704 O O . LEU B 1 128 ? 18.75 -8.242 -7.027 1 98.06 128 LEU B O 1
ATOM 2708 N N . VAL B 1 129 ? 18.469 -6.684 -8.617 1 97.94 129 VAL B N 1
ATOM 2709 C CA . VAL B 1 129 ? 18.422 -7.652 -9.703 1 97.94 129 VAL B CA 1
ATOM 2710 C C . VAL B 1 129 ? 19.75 -8.422 -9.773 1 97.94 129 VAL B C 1
ATOM 2712 O O . VAL B 1 129 ? 19.75 -9.648 -9.93 1 97.94 129 VAL B O 1
ATOM 2715 N N . GLU B 1 130 ? 20.828 -7.723 -9.609 1 97.19 130 GLU B N 1
ATOM 2716 C CA . GLU B 1 130 ? 22.141 -8.359 -9.625 1 97.19 130 GLU B CA 1
ATOM 2717 C C . GLU B 1 130 ? 22.281 -9.352 -8.477 1 97.19 130 GLU B C 1
ATOM 2719 O O . GLU B 1 130 ? 22.844 -10.438 -8.648 1 97.19 130 GLU B O 1
ATOM 2724 N N . ASN B 1 131 ? 21.812 -8.922 -7.324 1 96.81 131 ASN B N 1
ATOM 2725 C CA . ASN B 1 131 ? 21.828 -9.828 -6.184 1 96.81 131 ASN B CA 1
ATOM 2726 C C . ASN B 1 131 ? 21.047 -11.109 -6.477 1 96.81 131 ASN B C 1
ATOM 2728 O O . ASN B 1 131 ? 21.547 -12.211 -6.227 1 96.81 131 ASN B O 1
ATOM 2732 N N . ILE B 1 132 ? 19.922 -10.992 -7.086 1 97.12 132 ILE B N 1
ATOM 2733 C CA . ILE B 1 132 ? 19.062 -12.125 -7.387 1 97.12 132 ILE B CA 1
ATOM 2734 C C . ILE B 1 132 ? 19.719 -13.008 -8.453 1 97.12 132 ILE B C 1
ATOM 2736 O O . ILE B 1 132 ? 19.688 -14.234 -8.359 1 97.12 132 ILE B O 1
ATOM 2740 N N . GLU B 1 133 ? 20.266 -12.344 -9.445 1 96.56 133 GLU B N 1
ATOM 2741 C CA . GLU B 1 133 ? 20.969 -13.086 -10.477 1 96.56 133 GLU B CA 1
ATOM 2742 C C . GLU B 1 133 ? 22.031 -14.008 -9.867 1 96.56 133 GLU B C 1
ATOM 2744 O O . GLU B 1 133 ? 22.109 -15.188 -10.219 1 96.56 133 GLU B O 1
ATOM 2749 N N . THR B 1 134 ? 22.797 -13.469 -8.977 1 96 134 THR B N 1
ATOM 2750 C CA . THR B 1 134 ? 23.875 -14.219 -8.32 1 96 134 THR B CA 1
ATOM 2751 C C . THR B 1 134 ? 23.297 -15.352 -7.477 1 96 134 THR B C 1
ATOM 2753 O O . THR B 1 134 ? 23.75 -16.5 -7.566 1 96 134 THR B O 1
ATOM 2756 N N . ILE B 1 135 ? 22.312 -15.047 -6.723 1 96.31 135 ILE B N 1
ATOM 2757 C CA . ILE B 1 135 ? 21.703 -16.031 -5.84 1 96.31 135 ILE B CA 1
ATOM 2758 C C . ILE B 1 135 ? 21.078 -17.156 -6.676 1 96.31 135 ILE B C 1
ATOM 2760 O O . ILE B 1 135 ? 21.297 -18.344 -6.395 1 96.31 135 ILE B O 1
ATOM 2764 N N . TRP B 1 136 ? 20.359 -16.75 -7.688 1 95.88 136 TRP B N 1
ATOM 2765 C CA . TRP B 1 136 ? 19.625 -17.703 -8.508 1 95.88 136 TRP B CA 1
ATOM 2766 C C . TRP B 1 136 ? 20.594 -18.625 -9.258 1 95.88 136 TRP B C 1
ATOM 2768 O O . TRP B 1 136 ? 20.375 -19.844 -9.32 1 95.88 136 TRP B O 1
ATOM 2778 N N . LYS B 1 137 ? 21.641 -18.078 -9.828 1 96.06 137 LYS B N 1
ATOM 2779 C CA . LYS B 1 137 ? 22.641 -18.859 -10.547 1 96.06 137 LYS B CA 1
ATOM 2780 C C . LYS B 1 137 ? 23.266 -19.922 -9.656 1 96.06 137 LYS B C 1
ATOM 2782 O O . LYS B 1 137 ? 23.484 -21.062 -10.086 1 96.06 137 LYS B O 1
ATOM 2787 N N . ASN B 1 138 ? 23.516 -19.562 -8.453 1 95.75 138 ASN B N 1
ATOM 2788 C CA . ASN B 1 138 ? 24.188 -20.484 -7.535 1 95.75 138 ASN B CA 1
ATOM 2789 C C . ASN B 1 138 ? 23.219 -21.516 -6.984 1 95.75 138 ASN B C 1
ATOM 2791 O O . ASN B 1 138 ? 23.609 -22.641 -6.676 1 95.75 138 ASN B O 1
ATOM 2795 N N . LEU B 1 139 ? 21.953 -21.188 -6.914 1 93.44 139 LEU B N 1
ATOM 2796 C CA . LEU B 1 139 ? 20.953 -22.094 -6.383 1 93.44 139 LEU B CA 1
ATOM 2797 C C . LEU B 1 139 ? 20.469 -23.062 -7.457 1 93.44 139 LEU B C 1
ATOM 2799 O O . LEU B 1 139 ? 20.297 -24.25 -7.188 1 93.44 139 LEU B O 1
ATOM 2803 N N . TYR B 1 140 ? 20.297 -22.547 -8.664 1 92.44 140 TYR B N 1
ATOM 2804 C CA . TYR B 1 140 ? 19.562 -23.344 -9.648 1 92.44 140 TYR B CA 1
ATOM 2805 C C . TYR B 1 140 ? 20.406 -23.594 -10.891 1 92.44 140 TYR B C 1
ATOM 2807 O O . TYR B 1 140 ? 19.953 -24.25 -11.836 1 92.44 140 TYR B O 1
ATOM 2815 N N . LYS B 1 141 ? 21.594 -23.031 -10.977 1 93 141 LYS B N 1
ATOM 2816 C CA . LYS B 1 141 ? 22.594 -23.297 -12.008 1 93 141 LYS B CA 1
ATOM 2817 C C . LYS B 1 141 ? 22.172 -22.719 -13.352 1 93 141 LYS B C 1
ATOM 2819 O O . LYS B 1 141 ? 22.594 -23.203 -14.406 1 93 141 LYS B O 1
ATOM 2824 N N . TYR B 1 142 ? 21.281 -21.766 -13.305 1 92.88 142 TYR B N 1
ATOM 2825 C CA . TYR B 1 142 ? 20.953 -20.969 -14.477 1 92.88 142 TYR B CA 1
ATOM 2826 C C . TYR B 1 142 ? 20.531 -19.562 -14.086 1 92.88 142 TYR B C 1
ATOM 2828 O O . TYR B 1 142 ? 20.219 -19.312 -12.914 1 92.88 142 TYR B O 1
ATOM 2836 N N . THR B 1 143 ? 20.531 -18.688 -15.047 1 90.94 143 THR B N 1
ATOM 2837 C CA . THR B 1 143 ? 20.141 -17.297 -14.812 1 90.94 143 THR B CA 1
ATOM 2838 C C . THR B 1 143 ? 18.984 -16.906 -15.719 1 90.94 143 THR B C 1
ATOM 2840 O O . THR B 1 143 ? 19.094 -16.984 -16.938 1 90.94 143 THR B O 1
ATOM 2843 N N . PRO B 1 144 ? 17.906 -16.531 -15.07 1 93.5 144 PRO B N 1
ATOM 2844 C CA . PRO B 1 144 ? 16.828 -15.984 -15.906 1 93.5 144 PRO B CA 1
ATOM 2845 C C . PRO B 1 144 ? 17.219 -14.664 -16.562 1 93.5 144 PRO B C 1
ATOM 2847 O O . PRO B 1 144 ? 18.203 -14.031 -16.156 1 93.5 144 PRO B O 1
ATOM 2850 N N . LYS B 1 145 ? 16.453 -14.305 -17.562 1 95.5 145 LYS B N 1
ATOM 2851 C CA . LYS B 1 145 ? 16.656 -12.992 -18.172 1 95.5 145 LYS B CA 1
ATOM 2852 C C . LYS B 1 145 ? 16.453 -11.875 -17.141 1 95.5 145 LYS B C 1
ATOM 2854 O O . LYS B 1 145 ? 15.562 -11.953 -16.297 1 95.5 145 LYS B O 1
ATOM 2859 N N . ARG B 1 146 ? 17.266 -10.852 -17.188 1 95.75 146 ARG B N 1
ATOM 2860 C CA . ARG B 1 146 ? 17.219 -9.75 -16.234 1 95.75 146 ARG B CA 1
ATOM 2861 C C . ARG B 1 146 ? 15.859 -9.07 -16.234 1 95.75 146 ARG B C 1
ATOM 2863 O O . ARG B 1 146 ? 15.359 -8.672 -15.18 1 95.75 146 ARG B O 1
ATOM 2870 N N . ASP B 1 147 ? 15.266 -8.984 -17.406 1 96.19 147 ASP B N 1
ATOM 2871 C CA . ASP B 1 147 ? 13.961 -8.344 -17.5 1 96.19 147 ASP B CA 1
ATOM 2872 C C . ASP B 1 147 ? 12.906 -9.141 -16.734 1 96.19 147 ASP B C 1
ATOM 2874 O O . ASP B 1 147 ? 12 -8.562 -16.125 1 96.19 147 ASP B O 1
ATOM 2878 N N . LYS B 1 148 ? 13.016 -10.438 -16.812 1 96.88 148 LYS B N 1
ATOM 2879 C CA . LYS B 1 148 ? 12.094 -11.281 -16.062 1 96.88 148 LYS B CA 1
ATOM 2880 C C . LYS B 1 148 ? 12.312 -11.133 -14.555 1 96.88 148 LYS B C 1
ATOM 2882 O O . LYS B 1 148 ? 11.344 -11.039 -13.789 1 96.88 148 LYS B O 1
ATOM 2887 N N . ILE B 1 149 ? 13.602 -11.109 -14.164 1 97.56 149 ILE B N 1
ATOM 2888 C CA . ILE B 1 149 ? 13.914 -10.914 -12.75 1 97.56 149 ILE B CA 1
ATOM 2889 C C . ILE B 1 149 ? 13.32 -9.586 -12.273 1 97.56 149 ILE B C 1
ATOM 2891 O O . ILE B 1 149 ? 12.68 -9.531 -11.219 1 97.56 149 ILE B O 1
ATOM 2895 N N . ARG B 1 150 ? 13.523 -8.547 -13.062 1 97.19 150 ARG B N 1
ATOM 2896 C CA . ARG B 1 150 ? 13.031 -7.215 -12.727 1 97.19 150 ARG B CA 1
ATOM 2897 C C . ARG B 1 150 ? 11.516 -7.219 -12.57 1 97.19 150 ARG B C 1
ATOM 2899 O O . ARG B 1 150 ? 10.984 -6.672 -11.602 1 97.19 150 ARG B O 1
ATOM 2906 N N . ASN B 1 151 ? 10.828 -7.84 -13.453 1 97 151 ASN B N 1
ATOM 2907 C CA . ASN B 1 151 ? 9.367 -7.883 -13.43 1 97 151 ASN B CA 1
ATOM 2908 C C . ASN B 1 151 ? 8.844 -8.664 -12.234 1 97 151 ASN B C 1
ATOM 2910 O O . ASN B 1 151 ? 7.926 -8.219 -11.547 1 97 151 ASN B O 1
ATOM 2914 N N . VAL B 1 152 ? 9.398 -9.812 -12.023 1 97.5 152 VAL B N 1
ATOM 2915 C CA . VAL B 1 152 ? 8.953 -10.664 -10.922 1 97.5 152 VAL B CA 1
ATOM 2916 C C . VAL B 1 152 ? 9.266 -9.977 -9.594 1 97.5 152 VAL B C 1
ATOM 2918 O O . VAL B 1 152 ? 8.453 -10.008 -8.664 1 97.5 152 VAL B O 1
ATOM 2921 N N . LEU B 1 153 ? 10.453 -9.367 -9.516 1 97.94 153 LEU B N 1
ATOM 2922 C CA . LEU B 1 153 ? 10.812 -8.617 -8.312 1 97.94 153 LEU B CA 1
ATOM 2923 C C . LEU B 1 153 ? 9.805 -7.5 -8.047 1 97.94 153 LEU B C 1
ATOM 2925 O O . LEU B 1 153 ? 9.406 -7.277 -6.906 1 97.94 153 LEU B O 1
ATOM 2929 N N . HIS B 1 154 ? 9.422 -6.812 -9.062 1 97.94 154 HIS B N 1
ATOM 2930 C CA . HIS B 1 154 ? 8.43 -5.754 -8.922 1 97.94 154 HIS B CA 1
ATOM 2931 C C . HIS B 1 154 ? 7.117 -6.301 -8.375 1 97.94 154 HIS B C 1
ATOM 2933 O O . HIS B 1 154 ? 6.539 -5.727 -7.449 1 97.94 154 HIS B O 1
ATOM 2939 N N . ILE B 1 155 ? 6.648 -7.398 -8.922 1 98.12 155 ILE B N 1
ATOM 2940 C CA . ILE B 1 155 ? 5.383 -8 -8.523 1 98.12 155 ILE B CA 1
ATOM 2941 C C . ILE B 1 155 ? 5.441 -8.406 -7.051 1 98.12 155 ILE B C 1
ATOM 2943 O O . ILE B 1 155 ? 4.547 -8.07 -6.27 1 98.12 155 ILE B O 1
ATOM 2947 N N . VAL B 1 156 ? 6.48 -9.039 -6.68 1 98.44 156 VAL B N 1
ATOM 2948 C CA . VAL B 1 156 ? 6.613 -9.539 -5.312 1 98.44 156 VAL B CA 1
ATOM 2949 C C . VAL B 1 156 ? 6.793 -8.367 -4.352 1 98.44 156 VAL B C 1
ATOM 2951 O O . VAL B 1 156 ? 6.285 -8.391 -3.23 1 98.44 156 VAL B O 1
ATOM 2954 N N . HIS B 1 157 ? 7.555 -7.41 -4.797 1 98.38 157 HIS B N 1
ATOM 2955 C CA . HIS B 1 157 ? 7.715 -6.211 -3.98 1 98.38 157 HIS B CA 1
ATOM 2956 C C . HIS B 1 157 ? 6.379 -5.512 -3.764 1 98.38 157 HIS B C 1
ATOM 2958 O O . HIS B 1 157 ? 6.086 -5.047 -2.658 1 98.38 157 HIS B O 1
ATOM 2964 N N . ALA B 1 158 ? 5.551 -5.367 -4.812 1 98.25 158 ALA B N 1
ATOM 2965 C CA . ALA B 1 158 ? 4.219 -4.781 -4.68 1 98.25 158 ALA B CA 1
ATOM 2966 C C . ALA B 1 158 ? 3.379 -5.559 -3.668 1 98.25 158 ALA B C 1
ATOM 2968 O O . ALA B 1 158 ? 2.66 -4.961 -2.863 1 98.25 158 ALA B O 1
ATOM 2969 N N . TYR B 1 159 ? 3.486 -6.848 -3.699 1 98.56 159 TYR B N 1
ATOM 2970 C CA . TYR B 1 159 ? 2.824 -7.672 -2.697 1 98.56 159 TYR B CA 1
ATOM 2971 C C . TYR B 1 159 ? 3.277 -7.297 -1.293 1 98.56 159 TYR B C 1
ATOM 2973 O O . TYR B 1 159 ? 2.451 -7.051 -0.411 1 98.56 159 TYR B O 1
ATOM 2981 N N . MET B 1 160 ? 4.566 -7.23 -1.068 1 98.62 160 MET B N 1
ATOM 2982 C CA . MET B 1 160 ? 5.102 -6.926 0.256 1 98.62 160 MET B CA 1
ATOM 2983 C C . MET B 1 160 ? 4.645 -5.547 0.723 1 98.62 160 MET B C 1
ATOM 2985 O O . MET B 1 160 ? 4.316 -5.359 1.896 1 98.62 160 MET B O 1
ATOM 2989 N N . GLN B 1 161 ? 4.668 -4.652 -0.224 1 97.88 161 GLN B N 1
ATOM 2990 C CA . GLN B 1 161 ? 4.219 -3.307 0.111 1 97.88 161 GLN B CA 1
ATOM 2991 C C . GLN B 1 161 ? 2.764 -3.314 0.578 1 97.88 161 GLN B C 1
ATOM 2993 O O . GLN B 1 161 ? 2.416 -2.643 1.552 1 97.88 161 GLN B O 1
ATOM 2998 N N . GLY B 1 162 ? 1.94 -4.059 -0.127 1 98.06 162 GLY B N 1
ATOM 2999 C CA . GLY B 1 162 ? 0.55 -4.164 0.286 1 98.06 162 GLY B CA 1
ATOM 3000 C C . GLY B 1 162 ? 0.381 -4.762 1.669 1 98.06 162 GLY B C 1
ATOM 3001 O O . GLY B 1 162 ? -0.391 -4.254 2.482 1 98.06 162 GLY B 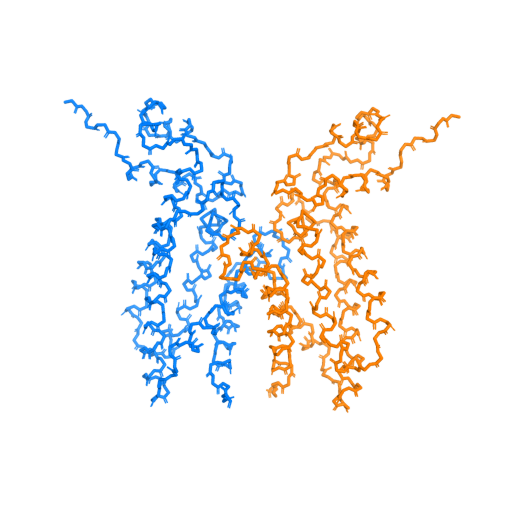O 1
ATOM 3002 N N . GLU B 1 163 ? 1.115 -5.816 1.938 1 98.25 163 GLU B N 1
ATOM 3003 C CA . GLU B 1 163 ? 1.052 -6.469 3.242 1 98.25 163 GLU B CA 1
ATOM 3004 C C . GLU B 1 163 ? 1.467 -5.516 4.359 1 98.25 163 GLU B C 1
ATOM 3006 O O . GLU B 1 163 ? 0.793 -5.426 5.387 1 98.25 163 GLU B O 1
ATOM 3011 N N . VAL B 1 164 ? 2.541 -4.848 4.125 1 98.12 164 VAL B N 1
ATOM 3012 C CA . VAL B 1 164 ? 3.09 -3.951 5.137 1 98.12 164 VAL B CA 1
ATOM 3013 C C . VAL B 1 164 ? 2.133 -2.785 5.371 1 98.12 164 VAL B C 1
ATOM 3015 O O . VAL B 1 164 ? 1.915 -2.369 6.512 1 98.12 164 VAL B O 1
ATOM 3018 N N . SER B 1 165 ? 1.569 -2.264 4.297 1 97.25 165 SER B N 1
ATOM 3019 C CA . SER B 1 165 ? 0.598 -1.182 4.422 1 97.25 165 SER B CA 1
ATOM 3020 C C . SER B 1 165 ? -0.596 -1.607 5.27 1 97.25 165 SER B C 1
ATOM 3022 O O . SER B 1 165 ? -1.026 -0.87 6.156 1 97.25 165 SER B O 1
ATOM 3024 N N . ILE B 1 166 ? -1.093 -2.77 5 1 96.69 166 ILE B N 1
ATOM 3025 C CA . ILE B 1 166 ? -2.229 -3.303 5.746 1 96.69 166 ILE B CA 1
ATOM 3026 C C . ILE B 1 166 ? -1.852 -3.459 7.215 1 96.69 166 ILE B C 1
ATOM 3028 O O . ILE B 1 166 ? -2.635 -3.115 8.102 1 96.69 166 ILE B O 1
ATOM 3032 N N . TYR B 1 167 ? -0.668 -3.938 7.473 1 97.12 167 TYR B N 1
ATOM 3033 C CA . TYR B 1 167 ? -0.189 -4.156 8.836 1 97.12 167 TYR B CA 1
ATOM 3034 C C . TYR B 1 167 ? -0.065 -2.838 9.586 1 97.12 167 TYR B C 1
ATOM 3036 O O . TYR B 1 167 ? -0.53 -2.717 10.719 1 97.12 167 TYR B O 1
ATOM 3044 N N . ILE B 1 168 ? 0.554 -1.874 8.945 1 95.81 168 ILE B N 1
ATOM 3045 C CA . ILE B 1 168 ? 0.766 -0.574 9.578 1 95.81 168 ILE B CA 1
ATOM 3046 C C . ILE B 1 168 ? -0.58 0.096 9.844 1 95.81 168 ILE B C 1
ATOM 3048 O O . ILE B 1 168 ? -0.75 0.777 10.859 1 95.81 168 ILE B O 1
ATOM 3052 N N . ALA B 1 169 ? -1.555 -0.107 8.953 1 94.56 169 ALA B N 1
ATOM 3053 C CA . ALA B 1 169 ? -2.896 0.449 9.109 1 94.56 169 ALA B CA 1
ATOM 3054 C C . ALA B 1 169 ? -3.684 -0.304 10.172 1 94.56 169 ALA B C 1
ATOM 3056 O O . ALA B 1 169 ? -4.836 0.031 10.461 1 94.56 169 ALA B O 1
ATOM 3057 N N . ARG B 1 170 ? -3.119 -1.403 10.75 1 93.19 170 ARG B N 1
ATOM 3058 C CA . ARG B 1 170 ? -3.676 -2.174 11.859 1 93.19 170 ARG B CA 1
ATOM 3059 C C . ARG B 1 170 ? -4.906 -2.959 11.414 1 93.19 170 ARG B C 1
ATOM 3061 O O . ARG B 1 170 ? -5.895 -3.043 12.148 1 93.19 170 ARG B O 1
ATOM 3068 N N . ARG B 1 171 ? -4.824 -3.49 10.234 1 92.81 171 ARG B N 1
ATOM 3069 C CA . ARG B 1 171 ? -5.926 -4.281 9.695 1 92.81 171 ARG B CA 1
ATOM 3070 C C . ARG B 1 171 ? -5.445 -5.656 9.25 1 92.81 171 ARG B C 1
ATOM 3072 O O . ARG B 1 171 ? -6.18 -6.391 8.586 1 92.81 171 ARG B O 1
ATOM 3079 N N . SER B 1 172 ? -4.234 -5.945 9.602 1 92.62 172 SER B N 1
ATOM 3080 C CA . SER B 1 172 ? -3.68 -7.25 9.258 1 92.62 172 SER B CA 1
ATOM 3081 C C . SER B 1 172 ? -4.312 -8.352 10.102 1 92.62 172 SER B C 1
ATOM 3083 O O . SER B 1 172 ? -4.676 -8.133 11.258 1 92.62 172 SER B O 1
ATOM 3085 N N . LEU B 1 173 ? -4.359 -9.523 9.5 1 88.75 173 LEU B N 1
ATOM 3086 C CA . LEU B 1 173 ? -4.871 -10.68 10.219 1 88.75 173 LEU B CA 1
ATOM 3087 C C . LEU B 1 173 ? -3.848 -11.188 11.234 1 88.75 173 LEU B C 1
ATOM 3089 O O . LEU B 1 173 ? -4.199 -11.898 12.18 1 88.75 173 LEU B O 1
ATOM 3093 N N . ILE B 1 174 ? -2.586 -10.914 10.953 1 94.12 174 ILE B N 1
ATOM 3094 C CA . ILE B 1 174 ? -1.508 -11.305 11.852 1 94.12 174 ILE B CA 1
ATOM 3095 C C . ILE B 1 174 ? -1.091 -10.109 12.711 1 94.12 174 ILE B C 1
ATOM 3097 O O . ILE B 1 174 ? -0.615 -9.102 12.18 1 94.12 174 ILE B O 1
ATOM 3101 N N . SER B 1 175 ? -1.236 -10.242 14.031 1 92.25 175 SER B N 1
ATOM 3102 C CA . SER B 1 175 ? -0.961 -9.109 14.914 1 92.25 175 SER B CA 1
ATOM 3103 C C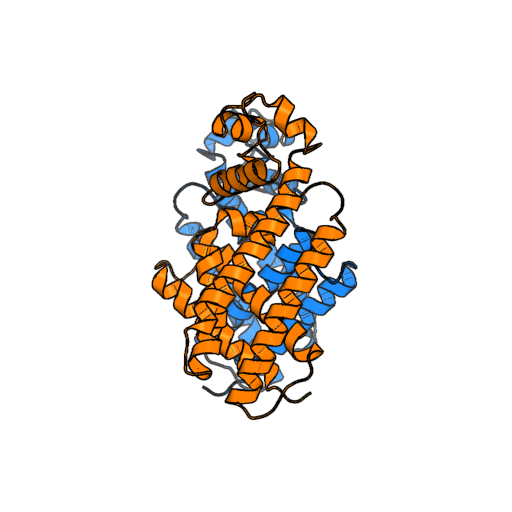 . SER B 1 175 ? 0.467 -9.164 15.445 1 92.25 175 SER B C 1
ATOM 3105 O O . SER B 1 175 ? 1.099 -8.117 15.641 1 92.25 175 SER B O 1
ATOM 3107 N N . ASP B 1 176 ? 0.96 -10.344 15.633 1 97.12 176 ASP B N 1
ATOM 3108 C CA . ASP B 1 176 ? 2.326 -10.477 16.125 1 97.12 176 ASP B CA 1
ATOM 3109 C C . ASP B 1 176 ? 3.342 -10.055 15.078 1 97.12 176 ASP B C 1
ATOM 3111 O O . ASP B 1 176 ? 3.342 -10.578 13.961 1 97.12 176 ASP B O 1
ATOM 3115 N N . GLU B 1 177 ? 4.156 -9.156 15.461 1 97.56 177 GLU B N 1
ATOM 3116 C CA . GLU B 1 177 ? 5.082 -8.555 14.5 1 97.56 177 GLU B CA 1
ATOM 3117 C C . GLU B 1 177 ? 6.02 -9.609 13.914 1 97.56 177 GLU B C 1
ATOM 3119 O O . GLU B 1 177 ? 6.23 -9.648 12.703 1 97.56 177 GLU B O 1
ATOM 3124 N N . SER B 1 178 ? 6.598 -10.453 14.766 1 97.81 178 SER B N 1
ATOM 3125 C CA . SER B 1 178 ? 7.535 -11.469 14.305 1 97.81 178 SER B CA 1
ATOM 3126 C C . SER B 1 178 ? 6.859 -12.469 13.375 1 97.81 178 SER B C 1
ATOM 3128 O O . SER B 1 178 ? 7.422 -12.852 12.344 1 97.81 178 SER B O 1
ATOM 3130 N N . GLU B 1 179 ? 5.656 -12.906 13.703 1 98.06 179 GLU B N 1
ATOM 3131 C CA . GLU B 1 179 ? 4.887 -13.82 12.859 1 98.06 179 GLU B CA 1
ATOM 3132 C C . GLU B 1 179 ? 4.539 -13.172 11.523 1 98.06 179 GLU B C 1
ATOM 3134 O O . GLU B 1 179 ? 4.633 -13.812 10.477 1 98.06 179 GLU B O 1
ATOM 3139 N N . PHE B 1 180 ? 4.184 -11.922 11.609 1 98.31 180 PHE B N 1
ATOM 3140 C CA . PHE B 1 180 ? 3.846 -11.188 10.398 1 98.31 180 PHE B CA 1
ATOM 3141 C C . PHE B 1 180 ? 5.043 -11.125 9.461 1 98.31 180 PHE B C 1
ATOM 3143 O O . PHE B 1 180 ? 4.93 -11.453 8.273 1 98.31 180 PHE B O 1
ATOM 3150 N N . LYS B 1 181 ? 6.227 -10.719 9.992 1 98.38 181 LYS B N 1
ATOM 3151 C CA . LYS B 1 181 ? 7.434 -10.578 9.188 1 98.38 181 LYS B CA 1
ATOM 3152 C C . LYS B 1 181 ? 7.809 -11.898 8.523 1 98.38 181 LYS B C 1
ATOM 3154 O O . LYS B 1 181 ? 8.109 -11.938 7.328 1 98.38 181 LYS B O 1
ATOM 3159 N N . SER B 1 182 ? 7.734 -12.93 9.266 1 98.19 182 SER B N 1
ATOM 3160 C CA . SER B 1 182 ? 8.07 -14.25 8.758 1 98.19 182 SER B CA 1
ATOM 3161 C C . SER B 1 182 ? 7.09 -14.688 7.672 1 98.19 182 SER B C 1
ATOM 3163 O O . SER B 1 182 ? 7.5 -15.219 6.637 1 98.19 182 SER B O 1
ATOM 3165 N N . TYR B 1 183 ? 5.844 -14.477 7.926 1 98.38 183 TYR B N 1
ATOM 3166 C CA . TYR B 1 183 ? 4.812 -14.844 6.965 1 98.38 183 TYR B CA 1
ATOM 3167 C C . TYR B 1 183 ? 5.031 -14.141 5.633 1 98.38 183 TYR B C 1
ATOM 3169 O O . TYR B 1 183 ? 5.027 -14.781 4.578 1 98.38 183 TYR B O 1
ATOM 3177 N N . VAL B 1 184 ? 5.246 -12.867 5.676 1 98.62 184 VAL B N 1
ATOM 3178 C CA . VAL B 1 184 ? 5.371 -12.07 4.461 1 98.62 184 VAL B CA 1
ATOM 3179 C C . VAL B 1 184 ? 6.629 -12.477 3.699 1 98.62 184 VAL B C 1
ATOM 3181 O O . VAL B 1 184 ? 6.59 -12.672 2.482 1 98.62 184 VAL B O 1
ATOM 3184 N N . ALA B 1 185 ? 7.746 -12.602 4.402 1 98.5 185 ALA B N 1
ATOM 3185 C CA . ALA B 1 185 ? 9.008 -12.945 3.754 1 98.5 185 ALA B CA 1
ATOM 3186 C C . ALA B 1 185 ? 8.93 -14.328 3.113 1 98.5 185 ALA B C 1
ATOM 3188 O O . ALA B 1 185 ? 9.398 -14.523 1.989 1 98.5 185 ALA B O 1
ATOM 3189 N N . ASN B 1 186 ? 8.328 -15.273 3.795 1 98.31 186 ASN B N 1
ATOM 3190 C CA . ASN B 1 186 ? 8.203 -16.625 3.262 1 98.31 186 ASN B CA 1
ATOM 3191 C C . ASN B 1 186 ? 7.273 -16.672 2.055 1 98.31 186 ASN B C 1
ATOM 3193 O O . ASN B 1 186 ? 7.551 -17.359 1.074 1 98.31 186 ASN B O 1
ATOM 3197 N N . THR B 1 187 ? 6.223 -15.953 2.182 1 98.19 187 THR B N 1
ATOM 3198 C CA . THR B 1 187 ? 5.293 -15.883 1.06 1 98.19 187 THR B CA 1
ATOM 3199 C C . THR B 1 187 ? 5.949 -15.219 -0.147 1 98.19 187 THR B C 1
ATOM 3201 O O . THR B 1 187 ? 5.816 -15.703 -1.274 1 98.19 187 THR B O 1
ATOM 3204 N N . ALA B 1 188 ? 6.695 -14.141 0.106 1 98.38 188 ALA B N 1
ATOM 3205 C CA . ALA B 1 188 ? 7.41 -13.445 -0.96 1 98.38 188 ALA B CA 1
ATOM 3206 C C . ALA B 1 188 ? 8.398 -14.375 -1.652 1 98.38 188 ALA B C 1
ATOM 3208 O O . ALA B 1 188 ? 8.461 -14.422 -2.883 1 98.38 188 ALA B O 1
ATOM 3209 N N . LYS B 1 189 ? 9.148 -15.055 -0.857 1 97.94 189 LYS B N 1
ATOM 3210 C CA . LYS B 1 189 ? 10.125 -15.984 -1.408 1 97.94 189 LYS B CA 1
ATOM 3211 C C . LYS B 1 189 ? 9.445 -17.047 -2.27 1 97.94 189 LYS B C 1
ATOM 3213 O O . LYS B 1 189 ? 9.883 -17.328 -3.389 1 97.94 189 LYS B O 1
ATOM 3218 N N . SER B 1 190 ? 8.383 -17.656 -1.771 1 96.44 190 SER B N 1
ATOM 3219 C CA . SER B 1 190 ? 7.664 -18.703 -2.488 1 96.44 190 SER B CA 1
ATOM 3220 C C . SER B 1 190 ? 7.086 -18.172 -3.799 1 96.44 190 SER B C 1
ATOM 3222 O O . SER B 1 190 ? 7.195 -18.828 -4.836 1 96.44 190 SER B O 1
ATOM 3224 N N . MET B 1 191 ? 6.516 -17 -3.738 1 96.19 191 MET B N 1
ATOM 3225 C CA . MET B 1 191 ? 5.969 -16.375 -4.938 1 96.19 191 MET B CA 1
ATOM 3226 C C . MET B 1 191 ? 7.07 -16.094 -5.953 1 96.19 191 MET B C 1
ATOM 3228 O O . MET B 1 191 ? 6.895 -16.344 -7.148 1 96.19 191 MET B O 1
ATOM 3232 N N . PHE B 1 192 ? 8.133 -15.578 -5.445 1 96.81 192 PHE B N 1
ATOM 3233 C CA . PHE B 1 192 ? 9.258 -15.234 -6.312 1 96.81 192 PHE B CA 1
ATOM 3234 C C . PHE B 1 192 ? 9.766 -16.469 -7.051 1 96.81 192 PHE B C 1
ATOM 3236 O O . PHE B 1 192 ? 9.953 -16.438 -8.266 1 96.81 192 PHE B O 1
ATOM 3243 N N . GLU B 1 193 ? 9.922 -17.531 -6.348 1 95.44 193 GLU B N 1
ATOM 3244 C CA . GLU B 1 193 ? 10.391 -18.781 -6.945 1 95.44 193 GLU B CA 1
ATOM 3245 C C . GLU B 1 193 ? 9.383 -19.297 -7.969 1 95.44 193 GLU B C 1
ATOM 3247 O O . GLU B 1 193 ? 9.766 -19.75 -9.047 1 95.44 193 GLU B O 1
ATOM 3252 N N . LEU B 1 194 ? 8.188 -19.234 -7.609 1 94.69 194 LEU B N 1
ATOM 3253 C CA . LEU B 1 194 ? 7.133 -19.734 -8.484 1 94.69 194 LEU B CA 1
ATOM 3254 C C . LEU B 1 194 ? 7.062 -18.922 -9.773 1 94.69 194 LEU B C 1
ATOM 3256 O O . LEU B 1 194 ? 7.027 -19.484 -10.867 1 94.69 194 LEU B O 1
ATOM 3260 N N . LEU B 1 195 ? 7.094 -17.594 -9.656 1 95 195 LEU B N 1
ATOM 3261 C CA . LEU B 1 195 ? 6.93 -16.719 -10.805 1 95 195 LEU B CA 1
ATOM 3262 C C . LEU B 1 195 ? 8.172 -16.734 -11.688 1 95 195 LEU B C 1
ATOM 3264 O O . LEU B 1 195 ? 8.07 -16.656 -12.906 1 95 195 LEU B O 1
ATOM 3268 N N . LEU B 1 196 ? 9.266 -16.797 -11.031 1 93.5 196 LEU B N 1
ATOM 3269 C CA . LEU B 1 196 ? 10.508 -16.734 -11.797 1 93.5 196 LEU B CA 1
ATOM 3270 C C . LEU B 1 196 ? 10.773 -18.062 -12.492 1 93.5 196 LEU B C 1
ATOM 3272 O O . LEU B 1 196 ? 11.406 -18.094 -13.555 1 93.5 196 LEU B O 1
ATOM 3276 N N . SER B 1 197 ? 10.32 -19.141 -11.945 1 90.5 197 SER B N 1
ATOM 3277 C CA . SER B 1 197 ? 10.539 -20.453 -12.523 1 90.5 197 SER B CA 1
ATOM 3278 C C . SER B 1 197 ? 9.492 -20.781 -13.586 1 90.5 197 SER B C 1
ATOM 3280 O O . SER B 1 197 ? 9.617 -21.766 -14.312 1 90.5 197 SER B O 1
ATOM 3282 N N . LYS B 1 198 ? 8.469 -20.016 -13.617 1 80.81 198 LYS B N 1
ATOM 3283 C CA . LYS B 1 198 ? 7.426 -20.25 -14.609 1 80.81 198 LYS B CA 1
ATOM 3284 C C . LYS B 1 198 ? 7.977 -20.109 -16.031 1 80.81 198 LYS B C 1
ATOM 3286 O O . LYS B 1 198 ? 8.656 -19.141 -16.344 1 80.81 198 LYS B O 1
ATOM 3291 N N . GLU B 1 199 ? 7.914 -21.156 -16.781 1 68 199 GLU B N 1
ATOM 3292 C CA . GLU B 1 199 ? 8.383 -21.156 -18.172 1 68 199 GLU B CA 1
ATOM 3293 C C . GLU B 1 199 ? 7.586 -20.172 -19.031 1 68 199 GLU B C 1
ATOM 3295 O O . GLU B 1 199 ? 6.379 -20 -18.828 1 68 199 GLU B O 1
ATOM 3300 N N . GLU B 1 200 ? 8.273 -19.141 -19.688 1 58.19 200 GLU B N 1
ATOM 3301 C CA . GLU B 1 200 ? 7.59 -18.266 -20.641 1 58.19 200 GLU B CA 1
ATOM 3302 C C . GLU B 1 200 ? 6.812 -19.078 -21.688 1 58.19 200 GLU B C 1
ATOM 3304 O O . GLU B 1 200 ? 7.211 -20.203 -22.031 1 58.19 200 GLU B O 1
#

Nearest PDB structures (foldseek):
  5gp9-assembly1_A  TM=6.705E-01  e=1.090E-04  Halalkalibacterium halodurans C-125
  4me9-assembly1_B  TM=6.621E-01  e=3.652E-04  Bacillus cereus ATCC 10987
  3pas-assembly1_A  TM=6.924E-01  e=1.070E-03  Marinobacter nauticus VT8
  8sv6-assembly1_A  TM=5.133E-01  e=2.040E-04  Mycolicibacterium smegmatis
  8t5y-assembly1_A-2  TM=5.070E-01  e=1.426E-04  Rhodococcus sp. USK13